Protein AF-0000000086139184 (afdb_homodimer)

Secondary structure (DSSP, 8-state):
------------------TT-EETTEEHHHHHHHHHHHHHHHHHHT-SS-SS--EEEEEETTSSSTT-EEEEEEE--HHHH--TT--HHHHHHHHHHHHHH-TTSS----HHHHHHHGGG-EEEEEEPPPHHHHHHHHHHT-SEEEEEE-HHHHHHTT-------HHHHHHTTTTS-S--EEE--TTHHHHGGGGSSTT-TTSPPPTTEEEETTEEEEPP--/------------------TT-EETTEEHHHHHHHHHHHHHHHHHHT-SS-SS--EEEEEETTSSSTT-EEEEEEE--HHHH--TT--HHHHHHHHHHHHHH-TTSS----HHHHHHHGGG-EEEEEEPPPHHHHHHHHHHT-SEEEEEE-HHHHHHTT-------HHHHHHTTTTS-S--EEE--TTHHHHGGGGSSTT-TTSPPPTTEEEETTEEEEPP--

Solvent-accessible surface area (backbone atoms only — not comparable to full-atom values): 23255 Å² total; per-residue (Å²): 135,81,80,79,74,75,72,75,70,74,70,70,80,66,60,68,55,49,78,85,42,59,59,94,84,42,43,35,69,50,52,49,54,43,39,50,46,1,53,47,25,29,50,78,74,74,33,68,53,45,83,71,60,36,10,9,25,33,31,29,62,84,40,91,46,93,78,32,38,82,71,32,50,13,32,41,39,33,76,79,56,17,31,63,62,31,40,12,58,46,32,16,50,53,42,31,34,50,50,34,42,27,74,89,44,95,62,40,32,55,26,66,53,37,39,56,51,34,41,63,23,33,40,25,27,32,39,44,47,46,43,27,45,39,38,35,45,58,67,33,24,24,37,29,41,36,20,9,26,44,57,67,58,40,44,75,46,67,46,69,50,53,72,47,55,50,66,58,52,56,65,33,28,69,58,50,83,59,70,55,48,77,40,30,46,45,60,36,87,71,32,40,64,59,60,48,32,77,74,29,88,85,42,75,54,49,75,65,33,39,76,55,86,74,40,53,39,77,53,78,81,123,136,83,80,79,76,75,73,75,72,74,70,70,79,66,62,67,53,49,78,84,44,60,57,94,85,42,42,35,70,50,52,49,53,43,39,50,47,1,52,47,24,28,50,76,74,74,34,68,53,46,83,70,62,36,10,10,25,33,30,29,63,82,40,90,46,92,76,30,37,82,70,31,51,14,32,41,40,32,77,80,56,16,32,63,62,30,40,12,58,46,32,17,50,54,43,32,33,51,50,34,41,28,72,88,44,94,62,40,31,53,25,66,54,37,38,56,51,35,41,62,22,30,39,24,26,32,39,43,46,46,44,28,46,38,40,35,46,57,67,32,24,24,36,29,41,36,20,8,27,43,58,67,58,40,45,75,46,69,44,68,49,52,73,48,55,51,66,57,52,57,66,32,27,69,58,51,85,59,70,56,46,78,39,33,46,46,60,35,85,70,33,40,64,58,61,48,31,75,76,29,88,84,43,75,54,48,74,64,33,38,75,55,86,75,37,54,39,75,52,77,81,124

Structure (mmCIF, N/CA/C/O backbone):
data_AF-0000000086139184-model_v1
#
loop_
_entity.id
_entity.type
_entity.pdbx_description
1 polymer 'CMP/dCMP-type deaminase domain-containing protein'
#
loop_
_atom_site.group_PDB
_atom_site.id
_atom_site.type_symbol
_atom_site.label_atom_id
_atom_site.label_alt_id
_atom_site.label_comp_id
_atom_site.label_asym_id
_atom_site.label_entity_id
_atom_site.label_seq_id
_atom_site.pdbx_PDB_ins_code
_atom_site.Cartn_x
_atom_site.Cartn_y
_atom_site.Cartn_z
_atom_site.occupancy
_atom_site.B_iso_or_equiv
_atom_site.auth_seq_id
_atom_site.auth_comp_id
_atom_site.auth_asym_id
_atom_site.auth_atom_id
_atom_site.pdbx_PDB_model_num
ATOM 1 N N . MET A 1 1 ? -16.938 25.453 -42.906 1 26.34 1 MET A N 1
ATOM 2 C CA . MET A 1 1 ? -17.562 24.609 -41.875 1 26.34 1 MET A CA 1
ATOM 3 C C . MET A 1 1 ? -16.562 24.312 -40.75 1 26.34 1 MET A C 1
ATOM 5 O O . MET A 1 1 ? -15.609 23.562 -40.938 1 26.34 1 MET A O 1
ATOM 9 N N . THR A 1 2 ? -16.203 25.25 -39.844 1 26.81 2 THR A N 1
ATOM 10 C CA . THR A 1 2 ? -15.109 25.406 -38.875 1 26.81 2 THR A CA 1
ATOM 11 C C . THR A 1 2 ? -15.266 24.438 -37.719 1 26.81 2 THR A C 1
ATOM 13 O O . THR A 1 2 ? -16.312 24.422 -37.062 1 26.81 2 THR A O 1
ATOM 16 N N . GLY A 1 3 ? -14.711 23.234 -37.781 1 27.34 3 GLY A N 1
ATOM 17 C CA . GLY A 1 3 ? -14.828 22.156 -36.844 1 27.34 3 GLY A CA 1
ATOM 18 C C . GLY A 1 3 ? -14.57 22.594 -35.406 1 27.34 3 GLY A C 1
ATOM 19 O O . GLY A 1 3 ? -13.586 23.266 -35.125 1 27.34 3 GLY A O 1
ATOM 20 N N . TYR A 1 4 ? -15.609 22.797 -34.5 1 27.38 4 TYR A N 1
ATOM 21 C CA . TYR A 1 4 ? -15.656 23.141 -33.094 1 27.38 4 TYR A CA 1
ATOM 22 C C . TYR A 1 4 ? -14.82 22.188 -32.25 1 27.38 4 TYR A C 1
ATOM 24 O O . TYR A 1 4 ? -15.07 20.969 -32.25 1 27.38 4 TYR A O 1
ATOM 32 N N . ILE A 1 5 ? -13.508 22.266 -32.25 1 24.92 5 ILE A N 1
ATOM 33 C CA . ILE A 1 5 ? -12.641 21.578 -31.312 1 24.92 5 ILE A CA 1
ATOM 34 C C . ILE A 1 5 ? -13.086 21.891 -29.891 1 24.92 5 ILE A C 1
ATOM 36 O O . ILE A 1 5 ? -12.938 23.016 -29.422 1 24.92 5 ILE A O 1
ATOM 40 N N . ALA A 1 6 ? -14.188 21.375 -29.422 1 26.44 6 ALA A N 1
ATOM 41 C CA . ALA A 1 6 ? -14.578 21.578 -28.031 1 26.44 6 ALA A CA 1
ATOM 42 C C . ALA A 1 6 ? -13.43 21.219 -27.094 1 26.44 6 ALA A C 1
ATOM 44 O O . ALA A 1 6 ? -12.914 20.094 -27.109 1 26.44 6 ALA A O 1
ATOM 45 N N . ASP A 1 7 ? -12.586 22.094 -26.766 1 26.48 7 ASP A N 1
ATOM 46 C CA . ASP A 1 7 ? -11.609 22.062 -25.672 1 26.48 7 ASP A CA 1
ATOM 47 C C . ASP A 1 7 ? -12.234 21.516 -24.391 1 26.48 7 ASP A C 1
ATOM 49 O O . ASP A 1 7 ? -13.109 22.156 -23.812 1 26.48 7 ASP A O 1
ATOM 53 N N . PHE A 1 8 ? -12.742 20.359 -24.359 1 28.42 8 PHE A N 1
ATOM 54 C CA . PHE A 1 8 ? -13.172 19.844 -23.062 1 28.42 8 PHE A CA 1
ATOM 55 C C . PHE A 1 8 ? -12.203 20.281 -21.953 1 28.42 8 PHE A C 1
ATOM 57 O O . PHE A 1 8 ? -11.023 19.922 -21.984 1 28.42 8 PHE A O 1
ATOM 64 N N . ALA A 1 9 ? -12.312 21.469 -21.5 1 27.59 9 ALA A N 1
ATOM 65 C CA . ALA A 1 9 ? -11.711 22 -20.297 1 27.59 9 ALA A CA 1
ATOM 66 C C . ALA A 1 9 ? -11.648 20.938 -19.203 1 27.59 9 ALA A C 1
ATOM 68 O O . ALA A 1 9 ? -12.68 20.5 -18.688 1 27.59 9 ALA A O 1
ATOM 69 N N . PHE A 1 10 ? -10.945 19.875 -19.312 1 31.84 10 PHE A N 1
ATOM 70 C CA . PHE A 1 10 ? -10.594 19.047 -18.156 1 31.84 10 PHE A CA 1
ATOM 71 C C . PHE A 1 10 ? -10.461 19.891 -16.906 1 31.84 10 PHE A C 1
ATOM 73 O O . PHE A 1 10 ? -9.531 20.688 -16.781 1 31.84 10 PHE A O 1
ATOM 80 N N . GLY A 1 11 ? -11.523 20.5 -16.406 1 31.62 11 GLY A N 1
ATOM 81 C CA . GLY A 1 11 ? -11.602 21.281 -15.18 1 31.62 11 GLY A CA 1
ATOM 82 C C . GLY A 1 11 ? -10.656 20.797 -14.102 1 31.62 11 GLY A C 1
ATOM 83 O O . GLY A 1 11 ? -10.602 19.594 -13.805 1 31.62 11 GLY A O 1
ATOM 84 N N . HIS A 1 12 ? -9.422 21.234 -14.094 1 35.91 12 HIS A N 1
ATOM 85 C CA . HIS A 1 12 ? -8.531 21.094 -12.945 1 35.91 12 HIS A CA 1
ATOM 86 C C . HIS A 1 12 ? -9.312 21.172 -11.641 1 35.91 12 HIS A C 1
ATOM 88 O O . HIS A 1 12 ? -9.891 22.203 -11.312 1 35.91 12 HIS A O 1
ATOM 94 N N . GLN A 1 13 ? -10.156 20.312 -11.352 1 40.34 13 GLN A N 1
ATOM 95 C CA . GLN A 1 13 ? -10.688 20.391 -10 1 40.34 13 GLN A CA 1
ATOM 96 C C . GLN A 1 13 ? -9.617 20.844 -9.008 1 40.34 13 GLN A C 1
ATOM 98 O O . GLN A 1 13 ? -8.562 20.219 -8.891 1 40.34 13 GLN A O 1
ATOM 103 N N . GLN A 1 14 ? -9.336 22.234 -8.93 1 47.06 14 GLN A N 1
ATOM 104 C CA . GLN A 1 14 ? -8.422 22.938 -8.039 1 47.06 14 GLN A CA 1
ATOM 105 C C . GLN A 1 14 ? -8.586 22.469 -6.598 1 47.06 14 GLN A C 1
ATOM 107 O O . GLN A 1 14 ? -9.695 22.141 -6.168 1 47.06 14 GLN A O 1
ATOM 112 N N . PRO A 1 15 ? -7.516 22.047 -6.031 1 52.88 15 PRO A N 1
ATOM 113 C CA . PRO A 1 15 ? -7.543 21.734 -4.602 1 52.88 15 PRO A CA 1
ATOM 114 C C . PRO A 1 15 ? -8.234 22.812 -3.771 1 52.88 15 PRO A C 1
ATOM 116 O O . PRO A 1 15 ? -8.195 23.984 -4.129 1 52.88 15 PRO A O 1
ATOM 119 N N . ILE A 1 16 ? -9.32 22.578 -3.098 1 58.22 16 ILE A N 1
ATOM 120 C CA . ILE A 1 16 ? -10.328 23.219 -2.266 1 58.22 16 ILE A CA 1
ATOM 121 C C . ILE A 1 16 ? -9.664 23.875 -1.062 1 58.22 16 ILE A C 1
ATOM 123 O O . ILE A 1 16 ? -10.344 24.297 -0.121 1 58.22 16 ILE A O 1
ATOM 127 N N . ALA A 1 17 ? -8.312 24.125 -1.034 1 61.34 17 ALA A N 1
ATOM 128 C CA . ALA A 1 17 ? -7.969 24.562 0.312 1 61.34 17 ALA A CA 1
ATOM 129 C C . ALA A 1 17 ? -8.156 26.078 0.451 1 61.34 17 ALA A C 1
ATOM 131 O O . ALA A 1 17 ? -7.23 26.859 0.211 1 61.34 17 ALA A O 1
ATOM 132 N N . ASP A 1 18 ? -9.352 26.625 0.332 1 70.25 18 ASP A N 1
ATOM 133 C CA . ASP A 1 18 ? -9.672 28.016 0.683 1 70.25 18 ASP A CA 1
ATOM 134 C C . ASP A 1 18 ? -9.867 28.156 2.189 1 70.25 18 ASP A C 1
ATOM 136 O O . ASP A 1 18 ? -10.727 27.516 2.781 1 70.25 18 ASP A O 1
ATOM 140 N N . SER A 1 19 ? -8.938 28.953 2.871 1 72.5 19 SER A N 1
ATOM 141 C CA . SER A 1 19 ? -8.891 29.109 4.32 1 72.5 19 SER A CA 1
ATOM 142 C C . SER A 1 19 ? -10.227 29.609 4.867 1 72.5 19 SER A C 1
ATOM 144 O O . SER A 1 19 ? -10.461 29.547 6.074 1 72.5 19 SER A O 1
ATOM 146 N N . ARG A 1 20 ? -11.156 30.016 4.035 1 71.38 20 ARG A N 1
ATOM 147 C CA . ARG A 1 20 ? -12.445 30.562 4.438 1 71.38 20 ARG A CA 1
ATOM 148 C C . ARG A 1 20 ? -13.523 29.484 4.426 1 71.38 20 ARG A C 1
ATOM 150 O O . ARG A 1 20 ? -14.625 29.688 4.938 1 71.38 20 ARG A O 1
ATOM 157 N N . LEU A 1 21 ? -13.039 28.344 3.963 1 74.81 21 LEU A N 1
ATOM 158 C CA . LEU A 1 21 ? -14.078 27.344 3.709 1 74.81 21 LEU A CA 1
ATOM 159 C C . LEU A 1 21 ? -14.195 26.375 4.875 1 74.81 21 LEU A C 1
ATOM 161 O O . LEU A 1 21 ? -13.188 26.031 5.508 1 74.81 21 LEU A O 1
ATOM 165 N N . THR A 1 22 ? -15.43 26.125 5.266 1 79.31 22 THR A N 1
ATOM 166 C CA . THR A 1 22 ? -15.781 25 6.121 1 79.31 22 THR A CA 1
ATOM 167 C C . THR A 1 22 ? -16.359 23.859 5.297 1 79.31 22 THR A C 1
ATOM 169 O O . THR A 1 22 ? -17.438 24 4.715 1 79.31 22 THR A O 1
ATOM 172 N N . ILE A 1 23 ? -15.672 22.859 5.203 1 79.94 23 ILE A N 1
ATOM 173 C CA . ILE A 1 23 ? -16.094 21.719 4.398 1 79.94 23 ILE A CA 1
ATOM 174 C C . ILE A 1 23 ? -16.5 20.562 5.312 1 79.94 23 ILE A C 1
ATOM 176 O O . ILE A 1 23 ? -15.727 20.156 6.18 1 79.94 23 ILE A O 1
ATOM 180 N N . ASN A 1 24 ? -17.625 19.938 5.141 1 80.12 24 ASN A N 1
ATOM 181 C CA . ASN A 1 24 ? -18.172 18.891 5.984 1 80.12 24 ASN A CA 1
ATOM 182 C C . ASN A 1 24 ? -18.188 19.281 7.457 1 80.12 24 ASN A C 1
ATOM 184 O O . ASN A 1 24 ? -17.859 18.469 8.328 1 80.12 24 ASN A O 1
ATOM 188 N N . GLY A 1 25 ? -18.406 20.516 7.703 1 83.94 25 GLY A N 1
ATOM 189 C CA . GLY A 1 25 ? -18.547 21.031 9.055 1 83.94 25 GLY A CA 1
ATOM 190 C C . GLY A 1 25 ? -17.219 21.219 9.766 1 83.94 25 GLY A C 1
ATOM 191 O O . GLY A 1 25 ? -17.188 21.516 10.961 1 83.94 25 GLY A O 1
ATOM 192 N N . ILE A 1 26 ? -16.156 21.047 9.047 1 90.81 26 ILE A N 1
ATOM 193 C CA . ILE A 1 26 ? -14.828 21.188 9.633 1 90.81 26 ILE A CA 1
ATOM 194 C C . ILE A 1 26 ? -14.164 22.453 9.117 1 90.81 26 ILE A C 1
ATOM 196 O O . ILE A 1 26 ? -13.883 22.562 7.922 1 90.81 26 ILE A O 1
ATOM 200 N N . PRO A 1 27 ? -13.922 23.375 10.023 1 91 27 PRO A N 1
ATOM 201 C CA . PRO A 1 27 ? -13.289 24.625 9.57 1 91 27 PRO A CA 1
ATOM 202 C C . PRO A 1 27 ? -11.828 24.438 9.188 1 91 27 PRO A C 1
ATOM 204 O O . PRO A 1 27 ? -11.188 23.469 9.617 1 91 27 PRO A O 1
ATOM 207 N N . PHE A 1 28 ? -11.305 25.375 8.469 1 92 28 PHE A N 1
ATOM 208 C CA . PHE A 1 28 ? -9.922 25.328 8.016 1 92 28 PHE A CA 1
ATOM 209 C C . PHE A 1 28 ? -8.969 25.25 9.195 1 92 28 PHE A C 1
ATOM 211 O O . PHE A 1 28 ? -7.945 24.562 9.133 1 92 28 PHE A O 1
ATOM 218 N N . SER A 1 29 ? -9.25 25.984 10.234 1 92.94 29 SER A N 1
ATOM 219 C CA . SER A 1 29 ? -8.375 26 11.391 1 92.94 29 SER A CA 1
ATOM 220 C C . SER A 1 29 ? -8.188 24.609 11.977 1 92.94 29 SER A C 1
ATOM 222 O O . SER A 1 29 ? -7.102 24.25 12.43 1 92.94 29 SER A O 1
ATOM 224 N N . THR A 1 30 ? -9.25 23.859 11.969 1 94.62 30 THR A N 1
ATOM 225 C CA . THR A 1 30 ? -9.172 22.484 12.438 1 94.62 30 THR A CA 1
ATOM 226 C C . THR A 1 30 ? -8.32 21.641 11.492 1 94.62 30 THR A C 1
ATOM 228 O O . THR A 1 30 ? -7.492 20.844 11.93 1 94.62 30 THR A O 1
ATOM 231 N N . ARG A 1 31 ? -8.508 21.844 10.227 1 95.56 31 ARG A N 1
ATOM 232 C CA . ARG A 1 31 ? -7.719 21.094 9.25 1 95.56 31 ARG A CA 1
ATOM 233 C C . ARG A 1 31 ? -6.242 21.469 9.344 1 95.56 31 ARG A C 1
ATOM 235 O O . ARG A 1 31 ? -5.375 20.594 9.234 1 95.56 31 ARG A O 1
ATOM 242 N N . ALA A 1 32 ? -6.027 22.719 9.555 1 96.44 32 ALA A N 1
ATOM 243 C CA . ALA A 1 32 ? -4.652 23.188 9.734 1 96.44 32 ALA A CA 1
ATOM 244 C C . ALA A 1 32 ? -4.012 22.531 10.961 1 96.44 32 ALA A C 1
ATOM 246 O O . ALA A 1 32 ? -2.844 22.141 10.922 1 96.44 32 ALA A O 1
ATOM 247 N N . HIS A 1 33 ? -4.73 22.469 12.023 1 96.94 33 HIS A N 1
ATOM 248 C CA . HIS A 1 33 ? -4.254 21.844 13.25 1 96.94 33 HIS A CA 1
ATOM 249 C C . HIS A 1 33 ? -3.812 20.406 12.992 1 96.94 33 HIS A C 1
ATOM 251 O O . HIS A 1 33 ? -2.719 20 13.398 1 96.94 33 HIS A O 1
ATOM 257 N N . TRP A 1 34 ? -4.598 19.672 12.281 1 97.94 34 TRP A N 1
ATOM 258 C CA . TRP A 1 34 ? -4.312 18.25 12.102 1 97.94 34 TRP A CA 1
ATOM 259 C C . TRP A 1 34 ? -3.244 18.031 11.039 1 97.94 34 TRP A C 1
ATOM 261 O O . TRP A 1 34 ? -2.484 17.062 11.094 1 97.94 34 TRP A O 1
ATOM 271 N N . MET A 1 35 ? -3.188 18.953 10.047 1 98.5 35 MET A N 1
ATOM 272 C CA . MET A 1 35 ? -2.061 18.891 9.125 1 98.5 35 MET A CA 1
ATOM 273 C C . MET A 1 35 ? -0.741 19.125 9.852 1 98.5 35 MET A C 1
ATOM 275 O O . MET A 1 35 ? 0.248 18.438 9.578 1 98.5 35 MET A O 1
ATOM 279 N N . ARG A 1 36 ? -0.774 20.047 10.812 1 98.56 36 ARG A N 1
ATOM 280 C CA . ARG A 1 36 ? 0.418 20.266 11.625 1 98.56 36 ARG A CA 1
ATOM 281 C C . ARG A 1 36 ? 0.755 19.047 12.461 1 98.56 36 ARG A C 1
ATOM 283 O O . ARG A 1 36 ? 1.929 18.75 12.688 1 98.56 36 ARG A O 1
ATOM 290 N N . ARG A 1 37 ? -0.251 18.312 12.859 1 98.69 37 ARG A N 1
ATOM 291 C CA . ARG A 1 37 ? -0.01 17.062 13.578 1 98.69 37 ARG A CA 1
ATOM 292 C C . ARG A 1 37 ? 0.64 16.031 12.664 1 98.69 37 ARG A C 1
ATOM 294 O O . ARG A 1 37 ? 1.472 15.234 13.117 1 98.69 37 ARG A O 1
ATOM 301 N N . ALA A 1 38 ? 0.236 15.992 11.43 1 98.88 38 ALA A N 1
ATOM 302 C CA . ALA A 1 38 ? 0.896 15.133 10.453 1 98.88 38 ALA A CA 1
ATOM 303 C C . ALA A 1 38 ? 2.365 15.508 10.289 1 98.88 38 ALA A C 1
ATOM 305 O O . ALA A 1 38 ? 3.236 14.641 10.258 1 98.88 38 ALA A O 1
ATOM 306 N N . ASN A 1 39 ? 2.625 16.828 10.242 1 98.44 39 ASN A N 1
ATOM 307 C CA . ASN A 1 39 ? 4.012 17.297 10.227 1 98.44 39 ASN A CA 1
ATOM 308 C C . ASN A 1 39 ? 4.773 16.828 11.461 1 98.44 39 ASN A C 1
ATOM 310 O O . ASN A 1 39 ? 5.891 16.312 11.352 1 98.44 39 ASN A O 1
ATOM 314 N N . GLN A 1 40 ? 4.16 16.969 12.609 1 98.44 40 GLN A N 1
ATOM 315 C CA . GLN A 1 40 ? 4.793 16.641 13.883 1 98.44 40 GLN A CA 1
ATOM 316 C C . GLN A 1 40 ? 5.102 15.156 13.984 1 98.44 40 GLN A C 1
ATOM 318 O O . GLN A 1 40 ? 6.008 14.758 14.719 1 98.44 40 GLN A O 1
ATOM 323 N N . ALA A 1 41 ? 4.402 14.336 13.242 1 98.75 41 ALA A N 1
ATOM 324 C CA . ALA A 1 41 ? 4.664 12.898 13.234 1 98.75 41 ALA A CA 1
ATOM 325 C C . ALA A 1 41 ? 6.098 12.609 12.805 1 98.75 41 ALA A C 1
ATOM 327 O O . ALA A 1 41 ? 6.703 11.641 13.266 1 98.75 41 ALA A O 1
ATOM 328 N N . LEU A 1 42 ? 6.672 13.461 11.961 1 98.12 42 LEU A N 1
ATOM 329 C CA . LEU A 1 42 ? 8.047 13.289 11.5 1 98.12 42 LEU A CA 1
ATOM 330 C C . LEU A 1 42 ? 9.023 13.375 12.672 1 98.12 42 LEU A C 1
ATOM 332 O O . LEU A 1 42 ? 9.883 12.5 12.828 1 98.12 42 LEU A O 1
ATOM 336 N N . ILE A 1 43 ? 8.836 14.391 13.5 1 96 43 ILE A N 1
ATOM 337 C CA . ILE A 1 43 ? 9.711 14.602 14.648 1 96 43 ILE A CA 1
ATOM 338 C C . ILE A 1 43 ? 9.5 13.484 15.672 1 96 43 ILE A C 1
ATOM 340 O O . ILE A 1 43 ? 10.469 12.984 16.25 1 96 43 ILE A O 1
ATOM 344 N N . ASP A 1 44 ? 8.328 13.102 15.883 1 97.75 44 ASP A N 1
ATOM 345 C CA . ASP A 1 44 ? 7.969 12.125 16.906 1 97.75 44 ASP A CA 1
ATOM 346 C C . ASP A 1 44 ? 8.508 10.742 16.547 1 97.75 44 ASP A C 1
ATOM 348 O O . ASP A 1 44 ? 8.852 9.953 17.438 1 97.75 44 ASP A O 1
ATOM 352 N N . LEU A 1 45 ? 8.57 10.43 15.203 1 98.06 45 LEU A N 1
ATOM 353 C CA . LEU A 1 45 ? 8.781 9.031 14.836 1 98.06 45 LEU A CA 1
ATOM 354 C C . LEU A 1 45 ? 10.117 8.852 14.125 1 98.06 45 LEU A C 1
ATOM 356 O O . LEU A 1 45 ? 10.625 7.734 14.031 1 98.06 45 LEU A O 1
ATOM 360 N N . VAL A 1 46 ? 10.633 9.906 13.57 1 96.88 46 VAL A N 1
ATOM 361 C CA . VAL A 1 46 ? 11.82 9.742 12.734 1 96.88 46 VAL A CA 1
ATOM 362 C C . VAL A 1 46 ? 12.914 10.695 13.211 1 96.88 46 VAL A C 1
ATOM 364 O O . VAL A 1 46 ? 13.836 10.289 13.922 1 96.88 46 VAL A O 1
ATOM 367 N N . SER A 1 47 ? 12.844 12 12.875 1 95.19 47 SER A N 1
ATOM 368 C CA . SER A 1 47 ? 13.805 13.039 13.227 1 95.19 47 SER A CA 1
ATOM 369 C C . SER A 1 47 ? 13.305 14.414 12.82 1 95.19 47 SER A C 1
ATOM 371 O O . SER A 1 47 ? 12.297 14.539 12.133 1 95.19 47 SER A O 1
ATOM 373 N N . PRO A 1 48 ? 13.969 15.391 13.195 1 94.06 48 PRO A N 1
ATOM 374 C CA . PRO A 1 48 ? 13.562 16.734 12.797 1 94.06 48 PRO A CA 1
ATOM 375 C C . PRO A 1 48 ? 13.758 17 11.305 1 94.06 48 PRO A C 1
ATOM 377 O O . PRO A 1 48 ? 13.195 17.953 10.766 1 94.06 48 PRO A O 1
ATOM 380 N N . CYS A 1 49 ? 14.641 16.188 10.648 1 94.94 49 CYS A N 1
ATOM 381 C CA . CYS A 1 49 ? 14.875 16.422 9.234 1 94.94 49 CYS A CA 1
ATOM 382 C C . CYS A 1 49 ? 15.047 15.117 8.477 1 94.94 49 CYS A C 1
ATOM 384 O O . CYS A 1 49 ? 16.062 14.906 7.812 1 94.94 49 CYS A O 1
ATOM 386 N N . PRO A 1 50 ? 14 14.328 8.469 1 96 50 PRO A N 1
ATOM 387 C CA . PRO A 1 50 ? 14.109 13.125 7.645 1 96 50 PRO A CA 1
ATOM 388 C C . PRO A 1 50 ? 14.156 13.43 6.148 1 96 50 PRO A C 1
ATOM 390 O O . PRO A 1 50 ? 13.492 14.359 5.688 1 96 50 PRO A O 1
ATOM 393 N N . PHE A 1 51 ? 14.93 12.641 5.418 1 95.44 51 PHE A N 1
ATOM 394 C CA . PHE A 1 51 ? 15.008 12.859 3.98 1 95.44 51 PHE A CA 1
ATOM 395 C C . PHE A 1 51 ? 13.641 12.719 3.332 1 95.44 51 PHE A C 1
ATOM 397 O O . PHE A 1 51 ? 13.172 13.625 2.637 1 95.44 51 PHE A O 1
ATOM 404 N N . GLY A 1 52 ? 13.039 11.438 3.461 1 97.06 52 GLY A N 1
ATOM 405 C CA . GLY A 1 52 ? 11.648 11.273 3.082 1 97.06 52 GLY A CA 1
ATOM 406 C C . GLY A 1 52 ? 10.68 11.781 4.133 1 97.06 52 GLY A C 1
ATOM 407 O O . GLY A 1 52 ? 10.172 11.008 4.945 1 97.06 52 GLY A O 1
ATOM 408 N N . ALA A 1 53 ? 10.352 13.047 4.09 1 98.19 53 ALA A N 1
ATOM 409 C CA . ALA A 1 53 ? 9.617 13.711 5.16 1 98.19 53 ALA A CA 1
ATOM 410 C C . ALA A 1 53 ? 8.109 13.594 4.949 1 98.19 53 ALA A C 1
ATOM 412 O O . ALA A 1 53 ? 7.398 14.594 4.91 1 98.19 53 ALA A O 1
ATOM 413 N N . PHE A 1 54 ? 7.637 12.398 4.887 1 98.88 54 PHE A N 1
ATOM 414 C CA . PHE A 1 54 ? 6.219 12.109 4.695 1 98.88 54 PHE A CA 1
ATOM 415 C C . PHE A 1 54 ? 5.574 11.68 6.008 1 98.88 54 PHE A C 1
ATOM 417 O O . PHE A 1 54 ? 5.836 10.586 6.504 1 98.88 54 PHE A O 1
ATOM 424 N N . GLY A 1 55 ? 4.77 12.555 6.617 1 98.88 55 GLY A N 1
ATOM 425 C CA . GLY A 1 55 ? 4.059 12.297 7.863 1 98.88 55 GLY A CA 1
ATOM 426 C C . GLY A 1 55 ? 2.551 12.273 7.695 1 98.88 55 GLY A C 1
ATOM 427 O O . GLY A 1 55 ? 2.004 12.969 6.84 1 98.88 55 GLY A O 1
ATOM 428 N N . THR A 1 56 ? 1.878 11.469 8.5 1 98.94 56 THR A N 1
ATOM 429 C CA . THR A 1 56 ? 0.438 11.266 8.398 1 98.94 56 THR A CA 1
ATOM 430 C C . THR A 1 56 ? -0.205 11.227 9.781 1 98.94 56 THR A C 1
ATOM 432 O O . THR A 1 56 ? 0.374 10.688 10.727 1 98.94 56 THR A O 1
ATOM 435 N N . ALA A 1 57 ? -1.359 11.82 9.906 1 98.94 57 ALA A N 1
ATOM 436 C CA . ALA A 1 57 ? -2.219 11.727 11.086 1 98.94 57 ALA A CA 1
ATOM 437 C C . ALA A 1 57 ? -3.617 11.25 10.711 1 98.94 57 ALA A C 1
ATOM 439 O O . ALA A 1 57 ? -4.184 11.695 9.711 1 98.94 57 ALA A O 1
ATOM 440 N N . ILE A 1 58 ? -4.141 10.312 11.398 1 98.88 58 ILE A N 1
ATOM 441 C CA . ILE A 1 58 ? -5.5 9.812 11.203 1 98.88 58 ILE A CA 1
ATOM 442 C C . ILE A 1 58 ? -6.363 10.203 12.398 1 98.88 58 ILE A C 1
ATOM 444 O O . ILE A 1 58 ? -6.008 9.938 13.547 1 98.88 58 ILE A O 1
ATOM 448 N N . VAL A 1 59 ? -7.512 10.812 12.086 1 98.25 59 VAL A N 1
ATOM 449 C CA . VAL A 1 59 ? -8.281 11.555 13.078 1 98.25 59 VAL A CA 1
ATOM 450 C C . VAL A 1 59 ? -9.75 11.141 13.016 1 98.25 59 VAL A C 1
ATOM 452 O O . VAL A 1 59 ? -10.281 10.883 11.93 1 98.25 59 VAL A O 1
ATOM 455 N N . ASN A 1 60 ? -10.391 11.086 14.148 1 97 60 ASN A N 1
ATOM 456 C CA . ASN A 1 60 ? -11.844 10.992 14.25 1 97 60 ASN A CA 1
ATOM 457 C C . ASN A 1 60 ? -12.477 12.352 14.516 1 97 60 ASN A C 1
ATOM 459 O O . ASN A 1 60 ? -12.484 12.82 15.656 1 97 60 ASN A O 1
ATOM 463 N N . HIS A 1 61 ? -13.117 12.906 13.531 1 94.06 61 HIS A N 1
ATOM 464 C CA . HIS A 1 61 ? -13.68 14.242 13.648 1 94.06 61 HIS A CA 1
ATOM 465 C C . HIS A 1 61 ? -15.023 14.211 14.367 1 94.06 61 HIS A C 1
ATOM 467 O O . HIS A 1 61 ? -15.539 15.258 14.773 1 94.06 61 HIS A O 1
ATOM 473 N N . THR A 1 62 ? -15.578 13.094 14.539 1 86.31 62 THR A N 1
ATOM 474 C CA . THR A 1 62 ? -16.891 12.984 15.156 1 86.31 62 THR A CA 1
ATOM 475 C C . THR A 1 62 ? -16.766 12.82 16.672 1 86.31 62 THR A C 1
ATOM 477 O O . THR A 1 62 ? -17.781 12.75 17.375 1 86.31 62 THR A O 1
ATOM 480 N N . ALA A 1 63 ? -15.586 12.867 17.094 1 79.44 63 ALA A N 1
ATOM 481 C CA . ALA A 1 63 ? -15.383 12.758 18.547 1 79.44 63 ALA A CA 1
ATOM 482 C C . ALA A 1 63 ? -15.758 14.055 19.25 1 79.44 63 ALA A C 1
ATOM 484 O O . ALA A 1 63 ? -15.797 15.117 18.641 1 79.44 63 ALA A O 1
ATOM 485 N N . ALA A 1 64 ? -16.141 13.945 20.469 1 70 64 ALA A N 1
ATOM 486 C CA . ALA A 1 64 ? -16.828 14.953 21.281 1 70 64 ALA A CA 1
ATOM 487 C C . ALA A 1 64 ? -15.953 16.188 21.453 1 70 64 ALA A C 1
ATOM 489 O O . ALA A 1 64 ? -16.438 17.25 21.859 1 70 64 ALA A O 1
ATOM 490 N N . ASN A 1 65 ? -14.789 16.016 21.109 1 67.44 65 ASN A N 1
ATOM 491 C CA . ASN A 1 65 ? -13.977 17.203 21.328 1 67.44 65 ASN A CA 1
ATOM 492 C C . ASN A 1 65 ? -13.898 18.078 20.078 1 67.44 65 ASN A C 1
ATOM 494 O O . ASN A 1 65 ? -14.078 17.594 18.969 1 67.44 65 ASN A O 1
ATOM 498 N N . GLY A 1 66 ? -14.391 19.219 20 1 78.56 66 GLY A N 1
ATOM 499 C CA . GLY A 1 66 ? -14.477 20.234 18.969 1 78.56 66 GLY A CA 1
ATOM 500 C C . GLY A 1 66 ? -13.477 20.031 17.844 1 78.56 66 GLY A C 1
ATOM 501 O O . GLY A 1 66 ? -13.828 20.125 16.656 1 78.56 66 GLY A O 1
ATOM 502 N N . LEU A 1 67 ? -12.242 19.609 18.062 1 88.62 67 LEU A N 1
ATOM 503 C CA . LEU A 1 67 ? -11.234 19.422 17.031 1 88.62 67 LEU A CA 1
ATOM 504 C C . LEU A 1 67 ? -11.25 18 16.5 1 88.62 67 LEU A C 1
ATOM 506 O O . LEU A 1 67 ? -10.805 17.734 15.383 1 88.62 67 LEU A O 1
ATOM 510 N N . GLY A 1 68 ? -11.711 17.062 17.219 1 94.62 68 GLY A N 1
ATOM 511 C CA . GLY A 1 68 ? -11.602 15.648 16.922 1 94.62 68 GLY A CA 1
ATOM 512 C C . GLY A 1 68 ? -10.562 14.938 17.781 1 94.62 68 GLY A C 1
ATOM 513 O O . GLY A 1 68 ? -9.953 15.555 18.656 1 94.62 68 GLY A O 1
ATOM 514 N N . GLU A 1 69 ? -10.469 13.68 17.562 1 95.75 69 GLU A N 1
ATOM 515 C CA . GLU A 1 69 ? -9.555 12.836 18.328 1 95.75 69 GLU A CA 1
ATOM 516 C C . GLU A 1 69 ? -8.516 12.188 17.422 1 95.75 69 GLU A C 1
ATOM 518 O O . GLU A 1 69 ? -8.859 11.656 16.359 1 95.75 69 GLU A O 1
ATOM 523 N N . LEU A 1 70 ? -7.266 12.32 17.891 1 97.75 70 LEU A N 1
ATOM 524 C CA . LEU A 1 70 ? -6.199 11.609 17.188 1 97.75 70 LEU A CA 1
ATOM 525 C C . LEU A 1 70 ? -6.285 10.109 17.438 1 97.75 70 LEU A C 1
ATOM 527 O O . LEU A 1 70 ? -6.32 9.664 18.594 1 97.75 70 LEU A O 1
ATOM 531 N N . ILE A 1 71 ? -6.309 9.336 16.359 1 98.06 71 ILE A N 1
ATOM 532 C CA . ILE A 1 71 ? -6.336 7.887 16.516 1 98.06 71 ILE A CA 1
ATOM 533 C C . ILE A 1 71 ? -4.922 7.328 16.391 1 98.06 71 ILE A C 1
ATOM 535 O O . ILE A 1 71 ? -4.488 6.52 17.219 1 98.06 71 ILE A O 1
ATOM 539 N N . CYS A 1 72 ? -4.184 7.723 15.383 1 98.38 72 CYS A N 1
ATOM 540 C CA . CYS A 1 72 ? -2.826 7.234 15.164 1 98.38 72 CYS A CA 1
ATOM 541 C C . CYS A 1 72 ? -2.051 8.164 14.242 1 98.38 72 CYS A C 1
ATOM 543 O O . CYS A 1 72 ? -2.629 9.078 13.648 1 98.38 72 CYS A O 1
ATOM 545 N N . ILE A 1 73 ? -0.78 7.992 14.258 1 98.88 73 ILE A N 1
ATOM 546 C CA . ILE A 1 73 ? 0.121 8.711 13.367 1 98.88 73 ILE A CA 1
ATOM 547 C C . ILE A 1 73 ? 1.052 7.727 12.664 1 98.88 73 ILE A C 1
ATOM 549 O O . ILE A 1 73 ? 1.153 6.566 13.062 1 98.88 73 ILE A O 1
ATOM 553 N N . GLY A 1 74 ? 1.621 8.188 11.562 1 98.88 74 GLY A N 1
ATOM 554 C CA . GLY A 1 74 ? 2.633 7.449 10.82 1 98.88 74 GLY A CA 1
ATOM 555 C C . GLY A 1 74 ? 3.602 8.352 10.078 1 98.88 74 GLY A C 1
ATOM 556 O O . GLY A 1 74 ? 3.328 9.539 9.883 1 98.88 74 GLY A O 1
ATOM 557 N N . ALA A 1 75 ? 4.734 7.836 9.82 1 98.88 75 ALA A N 1
ATOM 558 C CA . ALA A 1 75 ? 5.758 8.492 9.008 1 98.88 75 ALA A CA 1
ATOM 559 C C . ALA A 1 75 ? 6.496 7.488 8.133 1 98.88 75 ALA A C 1
ATOM 561 O O . ALA A 1 75 ? 6.566 6.301 8.461 1 98.88 75 ALA A O 1
ATOM 562 N N . ASN A 1 76 ? 6.914 8.047 6.98 1 98.75 76 ASN A N 1
ATOM 563 C CA . ASN A 1 76 ? 7.738 7.199 6.129 1 98.75 76 ASN A CA 1
ATOM 564 C C . ASN A 1 76 ? 8.836 6.496 6.93 1 98.75 76 ASN A C 1
ATOM 566 O O . ASN A 1 76 ? 9.594 7.145 7.656 1 98.75 76 ASN A O 1
ATOM 570 N N . SER A 1 77 ? 8.891 5.156 6.84 1 98.06 77 SER A N 1
ATOM 571 C CA . SER A 1 77 ? 9.836 4.398 7.652 1 98.06 77 SER A CA 1
ATOM 572 C C . SER A 1 77 ? 10.625 3.406 6.801 1 98.06 77 SER A C 1
ATOM 574 O O . SER A 1 77 ? 11.117 2.396 7.309 1 98.06 77 SER A O 1
ATOM 576 N N . ILE A 1 78 ? 10.68 3.648 5.523 1 98.12 78 ILE A N 1
ATOM 577 C CA . ILE A 1 78 ? 11.398 2.773 4.602 1 98.12 78 ILE A CA 1
ATOM 578 C C . ILE A 1 78 ? 12.852 2.652 5.031 1 98.12 78 ILE A C 1
ATOM 580 O O . ILE A 1 78 ? 13.391 1.545 5.133 1 98.12 78 ILE A O 1
ATOM 584 N N . GLY A 1 79 ? 13.539 3.77 5.371 1 96.06 79 GLY A N 1
ATOM 585 C CA . GLY A 1 79 ? 14.953 3.787 5.711 1 96.06 79 GLY A CA 1
ATOM 586 C C . GLY A 1 79 ? 15.273 2.977 6.953 1 96.06 79 GLY A C 1
ATOM 587 O O . GLY A 1 79 ? 16.328 2.348 7.027 1 96.06 79 GLY A O 1
ATOM 588 N N . SER A 1 80 ? 14.375 2.973 7.902 1 96.62 80 SER A N 1
ATOM 589 C CA . SER A 1 80 ? 14.656 2.322 9.18 1 96.62 80 SER A CA 1
ATOM 590 C C . SER A 1 80 ? 14.211 0.864 9.164 1 96.62 80 SER A C 1
ATOM 592 O O . SER A 1 80 ? 14.68 0.059 9.977 1 96.62 80 SER A O 1
ATOM 594 N N . THR A 1 81 ? 13.344 0.468 8.203 1 97.69 81 THR A N 1
ATOM 595 C CA . THR A 1 81 ? 12.766 -0.87 8.266 1 97.69 81 THR A CA 1
ATOM 596 C C . THR A 1 81 ? 13.219 -1.716 7.082 1 97.69 81 THR A C 1
ATOM 598 O O . THR A 1 81 ? 13.203 -2.947 7.148 1 97.69 81 THR A O 1
ATOM 601 N N . GLY A 1 82 ? 13.5 -1.012 5.93 1 98.06 82 GLY A N 1
ATOM 602 C CA . GLY A 1 82 ? 13.789 -1.72 4.695 1 98.06 82 GLY A CA 1
ATOM 603 C C . GLY A 1 82 ? 12.547 -2.146 3.939 1 98.06 82 GLY A C 1
ATOM 604 O O . GLY A 1 82 ? 12.641 -2.801 2.9 1 98.06 82 GLY A O 1
ATOM 605 N N . ASN A 1 83 ? 11.398 -1.845 4.449 1 98.75 83 ASN A N 1
ATOM 606 C CA . ASN A 1 83 ? 10.141 -2.168 3.797 1 98.75 83 ASN A CA 1
ATOM 607 C C . ASN A 1 83 ? 9.719 -1.08 2.812 1 98.75 83 ASN A C 1
ATOM 609 O O . ASN A 1 83 ? 9.375 0.032 3.219 1 98.75 83 ASN A O 1
ATOM 613 N N . PRO A 1 84 ? 9.641 -1.41 1.552 1 98.44 84 PRO A N 1
ATOM 614 C CA . PRO A 1 84 ? 9.406 -0.374 0.545 1 98.44 84 PRO A CA 1
ATOM 615 C C . PRO A 1 84 ? 7.961 0.126 0.545 1 98.44 84 PRO A C 1
ATOM 617 O O . PRO A 1 84 ? 7.648 1.12 -0.115 1 98.44 84 PRO A O 1
ATOM 620 N N . THR A 1 85 ? 7.039 -0.491 1.258 1 98.75 85 THR A N 1
ATOM 621 C CA . THR A 1 85 ? 5.637 -0.084 1.241 1 98.75 85 THR A CA 1
ATOM 622 C C . THR A 1 85 ? 5.34 0.885 2.383 1 98.75 85 THR A C 1
ATOM 624 O O . THR A 1 85 ? 4.266 1.487 2.43 1 98.75 85 THR A O 1
ATOM 627 N N . LEU A 1 86 ? 6.289 1.101 3.268 1 98.81 86 LEU A N 1
ATOM 628 C CA . LEU A 1 86 ? 5.977 1.846 4.484 1 98.81 86 LEU A CA 1
ATOM 629 C C . LEU A 1 86 ? 6.129 3.346 4.254 1 98.81 86 LEU A C 1
ATOM 631 O O . LEU A 1 86 ? 6.883 4.012 4.965 1 98.81 86 LEU A O 1
ATOM 635 N N . HIS A 1 87 ? 5.348 3.848 3.301 1 98.88 87 HIS A N 1
ATOM 636 C CA . HIS A 1 87 ? 5.105 5.281 3.215 1 98.88 87 HIS A CA 1
ATOM 637 C C . HIS A 1 87 ? 4.348 5.789 4.441 1 98.88 87 HIS A C 1
ATOM 639 O O . HIS A 1 87 ? 3.848 4.992 5.238 1 98.88 87 HIS A O 1
ATOM 645 N N . GLY A 1 88 ? 4.352 7.098 4.609 1 98.94 88 GLY A N 1
ATOM 646 C CA . GLY A 1 88 ? 3.717 7.664 5.789 1 98.94 88 GLY A CA 1
ATOM 647 C C . GLY A 1 88 ? 2.279 7.215 5.965 1 98.94 88 GLY A C 1
ATOM 648 O O . GLY A 1 88 ? 1.855 6.898 7.078 1 98.94 88 GLY A O 1
ATOM 649 N N . GLU A 1 89 ? 1.493 7.184 4.891 1 98.94 89 GLU A N 1
ATOM 650 C CA . GLU A 1 89 ? 0.084 6.809 4.938 1 98.94 89 GLU A CA 1
ATOM 651 C C . GLU A 1 89 ? -0.079 5.332 5.293 1 98.94 89 GLU A C 1
ATOM 653 O O . GLU A 1 89 ? -0.919 4.977 6.125 1 98.94 89 GLU A O 1
ATOM 658 N N . ILE A 1 90 ? 0.729 4.461 4.648 1 98.94 90 ILE A N 1
ATOM 659 C CA . ILE A 1 90 ? 0.658 3.029 4.91 1 98.94 90 ILE A CA 1
ATOM 660 C C . ILE A 1 90 ? 1.061 2.75 6.359 1 98.94 90 ILE A C 1
ATOM 662 O O . ILE A 1 90 ? 0.404 1.971 7.055 1 98.94 90 ILE A O 1
ATOM 666 N N . ALA A 1 91 ? 2.119 3.402 6.809 1 98.94 91 ALA A N 1
ATOM 667 C CA . ALA A 1 91 ? 2.555 3.256 8.195 1 98.94 91 ALA A CA 1
ATOM 668 C C . ALA A 1 91 ? 1.453 3.672 9.164 1 98.94 91 ALA A C 1
ATOM 670 O O . ALA A 1 91 ? 1.218 3 10.172 1 98.94 91 ALA A O 1
ATOM 671 N N . ALA A 1 92 ? 0.807 4.758 8.891 1 98.94 92 ALA A N 1
ATOM 672 C CA . ALA A 1 92 ? -0.269 5.242 9.758 1 98.94 92 ALA A CA 1
ATOM 673 C C . ALA A 1 92 ? -1.438 4.262 9.773 1 98.94 92 ALA A C 1
ATOM 675 O O . ALA A 1 92 ? -2.008 3.982 10.828 1 98.94 92 ALA A O 1
ATOM 676 N N . ILE A 1 93 ? -1.804 3.732 8.617 1 98.94 93 ILE A N 1
ATOM 677 C CA . ILE A 1 93 ? -2.91 2.785 8.531 1 98.94 93 ILE A CA 1
ATOM 678 C C . ILE A 1 93 ? -2.562 1.515 9.305 1 98.94 93 ILE A C 1
ATOM 680 O O . ILE A 1 93 ? -3.396 0.975 10.039 1 98.94 93 ILE A O 1
ATOM 684 N N . ASN A 1 94 ? -1.314 1.027 9.125 1 98.81 94 ASN A N 1
ATOM 685 C CA . ASN A 1 94 ? -0.854 -0.112 9.914 1 98.81 94 ASN A CA 1
ATOM 686 C C . ASN A 1 94 ? -0.962 0.161 11.406 1 98.81 94 ASN A C 1
ATOM 688 O O . ASN A 1 94 ? -1.472 -0.671 12.164 1 98.81 94 ASN A O 1
ATOM 692 N N . ASN A 1 95 ? -0.483 1.296 11.836 1 98.75 95 ASN A N 1
ATOM 693 C CA . ASN A 1 95 ? -0.533 1.692 13.234 1 98.75 95 ASN A CA 1
ATOM 694 C C . ASN A 1 95 ? -1.97 1.782 13.742 1 98.75 95 ASN A C 1
ATOM 696 O O . ASN A 1 95 ? -2.277 1.305 14.836 1 98.75 95 ASN A O 1
ATOM 700 N N . CYS A 1 96 ? -2.832 2.346 12.945 1 98.75 96 CYS A N 1
ATOM 701 C CA . CYS A 1 96 ? -4.227 2.492 13.359 1 98.75 96 CYS A CA 1
ATOM 702 C C . CYS A 1 96 ? -4.898 1.133 13.5 1 98.75 96 CYS A C 1
ATOM 704 O O . CYS A 1 96 ? -5.695 0.921 14.414 1 98.75 96 CYS A O 1
ATOM 706 N N . THR A 1 97 ? -4.617 0.232 12.57 1 98.75 97 THR A N 1
ATOM 707 C CA . THR A 1 97 ? -5.172 -1.111 12.695 1 98.75 97 THR A CA 1
ATOM 708 C C . THR A 1 97 ? -4.75 -1.751 14.016 1 98.75 97 THR A C 1
ATOM 710 O O . THR A 1 97 ? -5.574 -2.336 14.719 1 98.75 97 THR A O 1
ATOM 713 N N . ALA A 1 98 ? -3.471 -1.598 14.336 1 98.44 98 ALA A N 1
ATOM 714 C CA . ALA A 1 98 ? -2.955 -2.145 15.594 1 98.44 98 ALA A CA 1
ATOM 715 C C . ALA A 1 98 ? -3.645 -1.509 16.797 1 98.44 98 ALA A C 1
ATOM 717 O O . ALA A 1 98 ? -4.047 -2.207 17.734 1 98.44 98 ALA A O 1
ATOM 718 N N . VAL A 1 99 ? -3.783 -0.217 16.766 1 98.44 99 VAL A N 1
ATOM 719 C CA . VAL A 1 99 ? -4.387 0.529 17.859 1 98.44 99 VAL A CA 1
ATOM 720 C C . VAL A 1 99 ? -5.848 0.123 18.016 1 98.44 99 VAL A C 1
ATOM 722 O O . VAL A 1 99 ? -6.316 -0.116 19.141 1 98.44 99 VAL A O 1
ATOM 725 N N . LEU A 1 100 ? -6.535 0.009 16.938 1 98.5 100 LEU A N 1
ATOM 726 C CA . LEU A 1 100 ? -7.965 -0.271 16.953 1 98.5 100 LEU A CA 1
ATOM 727 C C . LEU A 1 100 ? -8.234 -1.703 17.406 1 98.5 100 LEU A C 1
ATOM 729 O O . LEU A 1 100 ? -9.234 -1.97 18.078 1 98.5 100 LEU A O 1
ATOM 733 N N . THR A 1 101 ? -7.301 -2.617 17.109 1 98.5 101 THR A N 1
ATOM 734 C CA . THR A 1 101 ? -7.57 -4.027 17.375 1 98.5 101 THR A CA 1
ATOM 735 C C . THR A 1 101 ? -6.879 -4.488 18.656 1 98.5 101 THR A C 1
ATOM 737 O O . THR A 1 101 ? -7.008 -5.645 19.047 1 98.5 101 THR A O 1
ATOM 740 N N . ASP A 1 102 ? -6.094 -3.594 19.281 1 98.12 102 ASP A N 1
ATOM 741 C CA . ASP A 1 102 ? -5.441 -3.941 20.547 1 98.12 102 ASP A CA 1
ATOM 742 C C . ASP A 1 102 ? -6.469 -4.258 21.625 1 98.12 102 ASP A C 1
ATOM 744 O O . ASP A 1 102 ? -7.176 -3.363 22.094 1 98.12 102 ASP A O 1
ATOM 748 N N . ILE A 1 103 ? -6.473 -5.527 22.078 1 97.06 103 ILE A N 1
ATOM 749 C CA . ILE A 1 103 ? -7.492 -6 23.016 1 97.06 103 ILE A CA 1
ATOM 750 C C . ILE A 1 103 ? -7.312 -5.312 24.359 1 97.06 103 ILE A C 1
ATOM 752 O O . ILE A 1 103 ? -8.273 -5.172 25.125 1 97.06 103 ILE A O 1
ATOM 756 N N . GLU A 1 104 ? -6.141 -4.891 24.625 1 97.5 104 GLU A N 1
ATOM 757 C CA . GLU A 1 104 ? -5.855 -4.223 25.891 1 97.5 104 GLU A CA 1
ATOM 758 C C . GLU A 1 104 ? -5.965 -2.707 25.75 1 97.5 104 GLU A C 1
ATOM 760 O O . GLU A 1 104 ? -5.766 -1.972 26.719 1 97.5 104 GLU A O 1
ATOM 765 N N . GLY A 1 105 ? -6.211 -2.273 24.562 1 96.25 105 GLY A N 1
ATOM 766 C CA . GLY A 1 105 ? -6.316 -0.845 24.312 1 96.25 105 GLY A CA 1
ATOM 767 C C . GLY A 1 105 ? -7.727 -0.31 24.484 1 96.25 105 GLY A C 1
ATOM 768 O O . GLY A 1 105 ? -8.625 -1.042 24.891 1 96.25 105 GLY A O 1
ATOM 769 N N . PRO A 1 106 ? -7.914 0.893 24.156 1 94.81 106 PRO A N 1
ATOM 770 C CA . PRO A 1 106 ? -9.188 1.561 24.438 1 94.81 106 PRO A CA 1
ATOM 771 C C . PRO A 1 106 ? -10.305 1.128 23.5 1 94.81 106 PRO A C 1
ATOM 773 O O . PRO A 1 106 ? -11.484 1.314 23.812 1 94.81 106 PRO A O 1
ATOM 776 N N . TYR A 1 107 ? -9.984 0.492 22.375 1 96.44 107 TYR A N 1
ATOM 777 C CA . TYR A 1 107 ? -11.023 0.194 21.391 1 96.44 107 TYR A CA 1
ATOM 778 C C . TYR A 1 107 ? -11.344 -1.296 21.375 1 96.44 107 TYR A C 1
ATOM 780 O O . TYR A 1 107 ? -12.508 -1.687 21.453 1 96.44 107 TYR A O 1
ATOM 788 N N . GLY A 1 108 ? -10.273 -2.129 21.281 1 97.62 108 GLY A N 1
ATOM 789 C CA . GLY A 1 108 ? -10.438 -3.572 21.359 1 97.62 108 GLY A CA 1
ATOM 790 C C . GLY A 1 108 ? -11.359 -4.133 20.297 1 97.62 108 GLY A C 1
ATOM 791 O O . GLY A 1 108 ? -12.156 -5.027 20.562 1 97.62 108 GLY A O 1
ATOM 792 N N . LEU A 1 109 ? -11.305 -3.625 19.109 1 98.25 109 LEU A N 1
ATOM 793 C CA . LEU A 1 109 ? -12.172 -4.051 18.016 1 98.25 109 LEU A CA 1
ATOM 794 C C . LEU A 1 109 ? -11.68 -5.352 17.406 1 98.25 109 LEU A C 1
ATOM 796 O O . LEU A 1 109 ? -10.469 -5.613 17.375 1 98.25 109 LEU A O 1
ATOM 800 N N . ASN A 1 110 ? -12.609 -6.191 16.875 1 98.12 110 ASN A N 1
ATOM 801 C CA . ASN A 1 110 ? -12.188 -7.309 16.031 1 98.12 110 ASN A CA 1
ATOM 802 C C . ASN A 1 110 ? -11.898 -6.859 14.609 1 98.12 110 ASN A C 1
ATOM 804 O O . ASN A 1 110 ? -12.07 -5.684 14.273 1 98.12 110 ASN A O 1
ATOM 808 N N . ALA A 1 111 ? -11.477 -7.734 13.758 1 97.94 111 ALA A N 1
ATOM 809 C CA . ALA A 1 111 ? -11.008 -7.395 12.414 1 97.94 111 ALA A CA 1
ATOM 810 C C . ALA A 1 111 ? -12.109 -6.719 11.602 1 97.94 111 ALA A C 1
ATOM 812 O O . ALA A 1 111 ? -11.883 -5.676 10.984 1 97.94 111 ALA A O 1
ATOM 813 N N . SER A 1 112 ? -13.234 -7.27 11.586 1 97.56 112 SER A N 1
ATOM 814 C CA . SER A 1 112 ? -14.352 -6.727 10.828 1 97.56 112 SER A CA 1
ATOM 815 C C . SER A 1 112 ? -14.734 -5.336 11.32 1 97.56 112 SER A C 1
ATOM 817 O O . SER A 1 112 ? -14.992 -4.434 10.516 1 97.56 112 SER A O 1
ATOM 819 N N . GLN A 1 113 ? -14.742 -5.191 12.578 1 98.06 113 GLN A N 1
ATOM 820 C CA . GLN A 1 113 ? -15.078 -3.908 13.188 1 98.06 113 GLN A CA 1
ATOM 821 C C . GLN A 1 113 ? -14.023 -2.854 12.852 1 98.06 113 GLN A C 1
ATOM 823 O O . GLN A 1 113 ? -14.359 -1.697 12.586 1 98.06 113 GLN A O 1
ATOM 828 N N . ALA A 1 114 ? -12.812 -3.24 12.914 1 98.19 114 ALA A N 1
ATOM 829 C CA . ALA A 1 114 ? -11.719 -2.318 12.602 1 98.19 114 ALA A CA 1
ATOM 830 C C . ALA A 1 114 ? -11.82 -1.821 11.164 1 98.19 114 ALA A C 1
ATOM 832 O O . ALA A 1 114 ? -11.648 -0.629 10.898 1 98.19 114 ALA A O 1
ATOM 833 N N . GLN A 1 115 ? -12.109 -2.682 10.297 1 96.69 115 GLN A N 1
ATOM 834 C CA . GLN A 1 115 ? -12.258 -2.311 8.891 1 96.69 115 GLN A CA 1
ATOM 835 C C . GLN A 1 115 ? -13.359 -1.265 8.719 1 96.69 115 GLN A C 1
ATOM 837 O O . GLN A 1 115 ? -13.18 -0.293 7.977 1 96.69 115 GLN A O 1
ATOM 842 N N . ARG A 1 116 ? -14.406 -1.469 9.383 1 96.31 116 ARG A N 1
ATOM 843 C CA . ARG A 1 116 ? -15.531 -0.554 9.273 1 96.31 116 ARG A CA 1
ATOM 844 C C . ARG A 1 116 ? -15.211 0.795 9.906 1 96.31 116 ARG A C 1
ATOM 846 O O . ARG A 1 116 ? -15.703 1.832 9.453 1 96.31 116 ARG A O 1
ATOM 853 N N . ALA A 1 117 ? -14.453 0.772 10.906 1 97.25 117 ALA A N 1
ATOM 854 C CA . ALA A 1 117 ? -14.133 1.99 11.648 1 97.25 117 ALA A CA 1
ATOM 855 C C . ALA A 1 117 ? -13.422 3.004 10.758 1 97.25 117 ALA A C 1
ATOM 857 O O . ALA A 1 117 ? -13.578 4.215 10.938 1 97.25 117 ALA A O 1
ATOM 858 N N . PHE A 1 118 ? -12.664 2.578 9.758 1 97.75 118 PHE A N 1
ATOM 859 C CA . PHE A 1 118 ? -11.906 3.473 8.891 1 97.75 118 PHE A CA 1
ATOM 860 C C . PHE A 1 118 ? -12.836 4.43 8.156 1 97.75 118 PHE A C 1
ATOM 862 O O . PHE A 1 118 ? -12.453 5.562 7.852 1 97.75 118 PHE A O 1
ATOM 869 N N . SER A 1 119 ? -14.031 4.043 7.918 1 96.25 119 SER A N 1
ATOM 870 C CA . SER A 1 119 ? -14.977 4.832 7.133 1 96.25 119 SER A CA 1
ATOM 871 C C . SER A 1 119 ? -15.414 6.078 7.891 1 96.25 119 SER A C 1
ATOM 873 O O . SER A 1 119 ? -16.016 6.984 7.309 1 96.25 119 SER A O 1
ATOM 875 N N . SER A 1 120 ? -15.109 6.141 9.164 1 95.5 120 SER A N 1
ATOM 876 C CA . SER A 1 120 ? -15.477 7.305 9.961 1 95.5 120 SER A CA 1
ATOM 877 C C . SER A 1 120 ? -14.273 8.195 10.242 1 95.5 120 SER A C 1
ATOM 879 O O . SER A 1 120 ? -14.391 9.219 10.914 1 95.5 120 SER A O 1
ATOM 881 N N . LEU A 1 121 ? -13.164 7.844 9.703 1 97.69 121 LEU A N 1
ATOM 882 C CA . LEU A 1 121 ? -11.922 8.531 10.039 1 97.69 121 LEU A CA 1
ATOM 883 C C . LEU A 1 121 ? -11.461 9.414 8.883 1 97.69 121 LEU A C 1
ATOM 885 O O . LEU A 1 121 ? -11.836 9.18 7.73 1 97.69 121 LEU A O 1
ATOM 889 N N . SER A 1 122 ? -10.695 10.43 9.203 1 98 122 SER A N 1
ATOM 890 C CA . SER A 1 122 ? -10.07 11.336 8.25 1 98 122 SER A CA 1
ATOM 891 C C . SER A 1 122 ? -8.547 11.195 8.266 1 98 122 SER A C 1
ATOM 893 O O . SER A 1 122 ? -7.934 11.133 9.328 1 98 122 SER A O 1
ATOM 895 N N . LEU A 1 123 ? -8.008 11.102 7.074 1 98.88 123 LEU A N 1
ATOM 896 C CA . LEU A 1 123 ? -6.559 10.953 6.949 1 98.88 123 LEU A CA 1
ATOM 897 C C . LEU A 1 123 ? -5.918 12.25 6.465 1 98.88 123 LEU A C 1
ATOM 899 O O . LEU A 1 123 ? -6.281 12.766 5.402 1 98.88 123 LEU A O 1
ATOM 903 N N . TYR A 1 124 ? -5.027 12.82 7.289 1 98.81 124 TYR A N 1
ATOM 904 C CA . TYR A 1 124 ? -4.195 13.969 6.938 1 98.81 124 TYR A CA 1
ATOM 905 C C . TYR A 1 124 ? -2.773 13.531 6.609 1 98.81 124 TYR A C 1
ATOM 907 O O . TYR A 1 124 ? -2.121 12.859 7.41 1 98.81 124 TYR A O 1
ATOM 915 N N . THR A 1 125 ? -2.268 13.844 5.453 1 98.94 125 THR A N 1
ATOM 916 C CA . THR A 1 125 ? -0.885 13.57 5.074 1 98.94 125 THR A CA 1
ATOM 917 C C . THR A 1 125 ? -0.238 14.82 4.469 1 98.94 125 THR A C 1
ATOM 919 O O . THR A 1 125 ? -0.886 15.57 3.736 1 98.94 125 THR A O 1
ATOM 922 N N . ASN A 1 126 ? 1 15.055 4.801 1 98.81 126 ASN A N 1
ATOM 923 C CA . ASN A 1 126 ? 1.566 16.375 4.508 1 98.81 126 ASN A CA 1
ATOM 924 C C . ASN A 1 126 ? 2.002 16.484 3.049 1 98.81 126 ASN A C 1
ATOM 926 O O . ASN A 1 126 ? 2.432 17.547 2.605 1 98.81 126 ASN A O 1
ATOM 930 N N . ALA A 1 127 ? 1.87 15.422 2.309 1 98.81 127 ALA A N 1
ATOM 931 C CA . ALA A 1 127 ? 2.086 15.453 0.865 1 98.81 127 ALA A CA 1
ATOM 932 C C . ALA A 1 127 ? 1.062 14.594 0.136 1 98.81 127 ALA A C 1
ATOM 934 O O . ALA A 1 127 ? 0.583 13.594 0.679 1 98.81 127 ALA A O 1
ATOM 935 N N . GLU A 1 128 ? 0.762 14.992 -1.112 1 98.75 128 GLU A N 1
ATOM 936 C CA . GLU A 1 128 ? -0.15 14.18 -1.919 1 98.75 128 GLU A CA 1
ATOM 937 C C . GLU A 1 128 ? 0.346 12.742 -2.045 1 98.75 128 GLU A C 1
ATOM 939 O O . GLU A 1 128 ? 1.517 12.516 -2.352 1 98.75 128 GLU A O 1
ATOM 944 N N . SER A 1 129 ? -0.571 11.836 -1.814 1 98.88 129 SER A N 1
ATOM 945 C CA . SER A 1 129 ? -0.24 10.414 -1.817 1 98.88 129 SER A CA 1
ATOM 946 C C . SER A 1 129 ? 0.138 9.938 -3.217 1 98.88 129 SER A C 1
ATOM 948 O O . SER A 1 129 ? -0.502 10.312 -4.199 1 98.88 129 SER A O 1
ATOM 950 N N . CYS A 1 130 ? 1.194 9.125 -3.283 1 98.75 130 CYS A N 1
ATOM 951 C CA . CYS A 1 130 ? 1.421 8.383 -4.52 1 98.75 130 CYS A CA 1
ATOM 952 C C . CYS A 1 130 ? 0.258 7.441 -4.812 1 98.75 130 CYS A C 1
ATOM 954 O O . CYS A 1 130 ? -0.619 7.25 -3.967 1 98.75 130 CYS A O 1
ATOM 956 N N . PRO A 1 131 ? 0.194 6.848 -5.988 1 98.81 131 PRO A N 1
ATOM 957 C CA . PRO A 1 131 ? -0.962 5.996 -6.285 1 98.81 131 PRO A CA 1
ATOM 958 C C . PRO A 1 131 ? -1.056 4.785 -5.359 1 98.81 131 PRO A C 1
ATOM 960 O O . PRO A 1 131 ? -2.152 4.277 -5.109 1 98.81 131 PRO A O 1
ATOM 963 N N . MET A 1 132 ? 0.027 4.285 -4.773 1 98.88 132 MET A N 1
ATOM 964 C CA . MET A 1 132 ? -0.048 3.244 -3.756 1 98.88 132 MET A CA 1
ATOM 965 C C . MET A 1 132 ? -0.902 3.697 -2.576 1 98.88 132 MET A C 1
ATOM 967 O O . MET A 1 132 ? -1.895 3.051 -2.238 1 98.88 132 MET A O 1
ATOM 971 N N . CYS A 1 133 ? -0.559 4.801 -2.07 1 98.94 133 CYS A N 1
ATOM 972 C CA . CYS A 1 133 ? -1.193 5.27 -0.843 1 98.94 133 CYS A CA 1
ATOM 973 C C . CYS A 1 133 ? -2.584 5.824 -1.126 1 98.94 133 CYS A C 1
ATOM 975 O O . CYS A 1 133 ? -3.492 5.688 -0.305 1 98.94 133 CYS A O 1
ATOM 977 N N . ALA A 1 134 ? -2.74 6.527 -2.27 1 98.81 134 ALA A N 1
ATOM 978 C CA . ALA A 1 134 ? -4.066 7.023 -2.627 1 98.81 134 ALA A CA 1
ATOM 979 C C . ALA A 1 134 ? -5.059 5.871 -2.783 1 98.81 134 ALA A C 1
ATOM 981 O O . ALA A 1 134 ? -6.207 5.969 -2.346 1 98.81 134 ALA A O 1
ATOM 982 N N . SER A 1 135 ? -4.605 4.812 -3.43 1 98.81 135 SER A N 1
ATOM 983 C CA . SER A 1 135 ? -5.457 3.637 -3.584 1 98.81 135 SER A CA 1
ATOM 984 C C . SER A 1 135 ? -5.75 2.988 -2.234 1 98.81 135 SER A C 1
ATOM 986 O O . SER A 1 135 ? -6.871 2.527 -1.994 1 98.81 135 SER A O 1
ATOM 988 N N . ALA A 1 136 ? -4.734 2.926 -1.356 1 98.88 136 ALA A N 1
ATOM 989 C CA . ALA A 1 136 ? -4.941 2.4 -0.009 1 98.88 136 ALA A CA 1
ATOM 990 C C . ALA A 1 136 ? -6.039 3.17 0.717 1 98.88 136 ALA A C 1
ATOM 992 O O . ALA A 1 136 ? -6.891 2.572 1.382 1 98.88 136 ALA A O 1
ATOM 993 N N . ILE A 1 137 ? -5.996 4.461 0.577 1 98.75 137 ILE A N 1
ATOM 994 C CA . ILE A 1 137 ? -6.969 5.336 1.22 1 98.75 137 ILE A CA 1
ATOM 995 C C . ILE A 1 137 ? -8.367 5.02 0.7 1 98.75 137 ILE A C 1
ATOM 997 O O . ILE A 1 137 ? -9.32 4.93 1.479 1 98.75 137 ILE A O 1
ATOM 1001 N N . ARG A 1 138 ? -8.484 4.805 -0.582 1 98.31 138 ARG A N 1
ATOM 1002 C CA . ARG A 1 138 ? -9.773 4.477 -1.178 1 98.31 138 ARG A CA 1
ATOM 1003 C C . ARG A 1 138 ? -10.258 3.105 -0.714 1 98.31 138 ARG A C 1
ATOM 1005 O O . ARG A 1 138 ? -11.414 2.951 -0.321 1 98.31 138 ARG A O 1
ATOM 1012 N N . TRP A 1 139 ? -9.359 2.127 -0.748 1 98.19 139 TRP A N 1
ATOM 1013 C CA . TRP A 1 139 ? -9.727 0.781 -0.317 1 98.19 139 TRP A CA 1
ATOM 1014 C C . TRP A 1 139 ? -10.172 0.779 1.143 1 98.19 139 TRP A C 1
ATOM 1016 O O . TRP A 1 139 ? -11.07 0.031 1.521 1 98.19 139 TRP A O 1
ATOM 1026 N N . ALA A 1 140 ? -9.516 1.6 1.978 1 98.19 140 ALA A N 1
ATOM 1027 C CA . ALA A 1 140 ? -9.812 1.65 3.406 1 98.19 140 ALA A CA 1
ATOM 1028 C C . ALA A 1 140 ? -11.188 2.266 3.658 1 98.19 140 ALA A C 1
ATOM 1030 O O . ALA A 1 140 ? -11.797 2.031 4.703 1 98.19 140 ALA A O 1
ATOM 1031 N N . GLY A 1 141 ? -11.625 3.131 2.707 1 97.5 141 GLY A N 1
ATOM 1032 C CA . GLY A 1 141 ? -12.93 3.748 2.832 1 97.5 141 GLY A CA 1
ATOM 1033 C C . GLY A 1 141 ? -12.945 4.949 3.76 1 97.5 141 GLY A C 1
ATOM 1034 O O . GLY A 1 141 ? -13.961 5.242 4.391 1 97.5 141 GLY A O 1
ATOM 1035 N N . PHE A 1 142 ? -11.836 5.68 3.859 1 98.06 142 PHE A N 1
ATOM 1036 C CA . PHE A 1 142 ? -11.766 6.852 4.727 1 98.06 142 PHE A CA 1
ATOM 1037 C C . PHE A 1 142 ? -12.875 7.84 4.395 1 98.06 142 PHE A C 1
ATOM 1039 O O . PHE A 1 142 ? -13.242 8 3.229 1 98.06 142 PHE A O 1
ATOM 1046 N N . LYS A 1 143 ? -13.305 8.5 5.387 1 96.44 143 LYS A N 1
ATOM 1047 C CA . LYS A 1 143 ? -14.305 9.547 5.18 1 96.44 143 LYS A CA 1
ATOM 1048 C C . LYS A 1 143 ? -13.719 10.711 4.383 1 96.44 143 LYS A C 1
ATOM 1050 O O . LYS A 1 143 ? -14.367 11.242 3.482 1 96.44 143 LYS A O 1
ATOM 1055 N N . GLU A 1 144 ? -12.516 11.07 4.812 1 96.69 144 GLU A N 1
ATOM 1056 C CA . GLU A 1 144 ? -11.836 12.164 4.137 1 96.69 144 GLU A CA 1
ATOM 1057 C C . GLU A 1 144 ? -10.352 11.859 3.947 1 96.69 144 GLU A C 1
ATOM 1059 O O . GLU A 1 144 ? -9.742 11.172 4.77 1 96.69 144 GLU A O 1
ATOM 1064 N N . TYR A 1 145 ? -9.859 12.422 2.879 1 98.31 145 TYR A N 1
ATOM 1065 C CA . TYR A 1 145 ? -8.453 12.43 2.502 1 98.31 145 TYR A CA 1
ATOM 1066 C C . TYR A 1 145 ? -7.969 13.852 2.24 1 98.31 145 TYR A C 1
ATOM 1068 O O . TYR A 1 145 ? -8.422 14.508 1.297 1 98.31 145 TYR A O 1
ATOM 1076 N N . ILE A 1 146 ? -7.094 14.336 3.156 1 98.06 146 ILE A N 1
ATOM 1077 C CA . ILE A 1 146 ? -6.566 15.695 3.09 1 98.06 146 ILE A CA 1
ATOM 1078 C C . ILE A 1 146 ? -5.055 15.648 2.891 1 98.06 146 ILE A C 1
ATOM 1080 O O . ILE A 1 146 ? -4.344 14.961 3.629 1 98.06 146 ILE A O 1
ATOM 1084 N N . TYR A 1 147 ? -4.551 16.391 1.912 1 98.62 147 TYR A N 1
ATOM 1085 C CA . TYR A 1 147 ? -3.102 16.391 1.746 1 98.62 147 TYR A CA 1
ATOM 1086 C C . TYR A 1 147 ? -2.564 17.812 1.623 1 98.62 147 TYR A C 1
ATOM 1088 O O . TYR A 1 147 ? -3.316 18.75 1.325 1 98.62 147 TYR A O 1
ATOM 1096 N N . GLY A 1 148 ? -1.246 17.984 1.929 1 98.31 148 GLY A N 1
ATOM 1097 C CA . GLY A 1 148 ? -0.526 19.234 1.779 1 98.31 148 GLY A CA 1
ATOM 1098 C C . GLY A 1 148 ? 0.155 19.375 0.431 1 98.31 148 GLY A C 1
ATOM 1099 O O . GLY A 1 148 ? -0.513 19.484 -0.6 1 98.31 148 GLY A O 1
ATOM 1100 N N . THR A 1 149 ? 1.468 19.203 0.345 1 98.38 149 THR A N 1
ATOM 1101 C CA . THR A 1 149 ? 2.297 19.391 -0.84 1 98.38 149 THR A CA 1
ATOM 1102 C C . THR A 1 149 ? 1.843 18.453 -1.968 1 98.38 149 THR A C 1
ATOM 1104 O O . THR A 1 149 ? 1.693 17.25 -1.766 1 98.38 149 THR A O 1
ATOM 1107 N N . SER A 1 150 ? 1.662 18.969 -3.164 1 98 150 SER A N 1
ATOM 1108 C CA . SER A 1 150 ? 1.139 18.188 -4.281 1 98 150 SER A CA 1
ATOM 1109 C C . SER A 1 150 ? 2.24 17.375 -4.957 1 98 150 SER A C 1
ATOM 1111 O O . SER A 1 150 ? 3.424 17.688 -4.824 1 98 150 SER A O 1
ATOM 1113 N N . ILE A 1 151 ? 1.817 16.359 -5.684 1 98.19 151 ILE A N 1
ATOM 1114 C CA . ILE A 1 151 ? 2.738 15.562 -6.488 1 98.19 151 ILE A CA 1
ATOM 1115 C C . ILE A 1 151 ? 3.428 16.453 -7.516 1 98.19 151 ILE A C 1
ATOM 1117 O O . ILE A 1 151 ? 4.629 16.312 -7.766 1 98.19 151 ILE A O 1
ATOM 1121 N N . ASN A 1 152 ? 2.693 17.359 -8.109 1 97.44 152 ASN A N 1
ATOM 1122 C CA . ASN A 1 152 ? 3.283 18.297 -9.062 1 97.44 152 ASN A CA 1
ATOM 1123 C C . ASN A 1 152 ? 4.402 19.109 -8.43 1 97.44 152 ASN A C 1
ATOM 1125 O O . ASN A 1 152 ? 5.465 19.297 -9.031 1 97.44 152 ASN A O 1
ATOM 1129 N N . THR A 1 153 ? 4.125 19.641 -7.254 1 97.69 153 THR A N 1
ATOM 1130 C CA . THR A 1 153 ? 5.148 20.391 -6.543 1 97.69 153 THR A CA 1
ATOM 1131 C C . THR A 1 153 ? 6.359 19.516 -6.246 1 97.69 153 THR A C 1
ATOM 1133 O O . THR A 1 153 ? 7.504 19.938 -6.414 1 97.69 153 THR A O 1
ATOM 1136 N N . LEU A 1 154 ? 6.141 18.266 -5.828 1 98.19 154 LEU A N 1
ATOM 1137 C CA . LEU A 1 154 ? 7.23 17.344 -5.566 1 98.19 154 LEU A CA 1
ATOM 1138 C C . LEU A 1 154 ? 8.086 17.125 -6.816 1 98.19 154 LEU A C 1
ATOM 1140 O O . LEU A 1 154 ? 9.312 17.172 -6.746 1 98.19 154 LEU A O 1
ATOM 1144 N N . ILE A 1 155 ? 7.406 16.938 -7.922 1 97.38 155 ILE A N 1
ATOM 1145 C CA . ILE A 1 155 ? 8.109 16.719 -9.188 1 97.38 155 ILE A CA 1
ATOM 1146 C C . ILE A 1 155 ? 8.953 17.953 -9.516 1 97.38 155 ILE A C 1
ATOM 1148 O O . ILE A 1 155 ? 10.125 17.828 -9.883 1 97.38 155 ILE A O 1
ATOM 1152 N N . GLN A 1 156 ? 8.398 19.094 -9.359 1 97.25 156 GLN A N 1
ATOM 1153 C CA . GLN A 1 156 ? 9.102 20.344 -9.648 1 97.25 156 GLN A CA 1
ATOM 1154 C C . GLN A 1 156 ? 10.328 20.5 -8.75 1 97.25 156 GLN A C 1
ATOM 1156 O O . GLN A 1 156 ? 11.312 21.125 -9.141 1 97.25 156 GLN A O 1
ATOM 1161 N N . LYS A 1 157 ? 10.297 19.875 -7.629 1 96.94 157 LYS A N 1
ATOM 1162 C CA . LYS A 1 157 ? 11.391 20 -6.668 1 96.94 157 LYS A CA 1
ATOM 1163 C C . LYS A 1 157 ? 12.406 18.875 -6.84 1 96.94 157 LYS A C 1
ATOM 1165 O O . LYS A 1 157 ? 13.328 18.734 -6.031 1 96.94 157 LYS A O 1
ATOM 1170 N N . GLY A 1 158 ? 12.18 18.016 -7.742 1 96.5 158 GLY A N 1
ATOM 1171 C CA . GLY A 1 158 ? 13.195 17.047 -8.117 1 96.5 158 GLY A CA 1
ATOM 1172 C C . GLY A 1 158 ? 12.898 15.648 -7.621 1 96.5 158 GLY A C 1
ATOM 1173 O O . GLY A 1 158 ? 13.688 14.727 -7.836 1 96.5 158 GLY A O 1
ATOM 1174 N N . TRP A 1 159 ? 11.734 15.492 -6.996 1 96.94 159 TRP A N 1
ATOM 1175 C CA . TRP A 1 159 ? 11.383 14.172 -6.477 1 96.94 159 TRP A CA 1
ATOM 1176 C C . TRP A 1 159 ? 10.844 13.281 -7.59 1 96.94 159 TRP A C 1
ATOM 1178 O O . TRP A 1 159 ? 9.984 13.695 -8.367 1 96.94 159 TRP A O 1
ATOM 1188 N N . GLY A 1 160 ? 11.438 12.062 -7.656 1 96.12 160 GLY A N 1
ATOM 1189 C CA . GLY A 1 160 ? 10.805 11.062 -8.5 1 96.12 160 GLY A CA 1
ATOM 1190 C C . GLY A 1 160 ? 9.445 10.625 -7.984 1 96.12 160 GLY A C 1
ATOM 1191 O O . GLY A 1 160 ? 9.25 10.469 -6.777 1 96.12 160 GLY A O 1
ATOM 1192 N N . GLN A 1 161 ? 8.5 10.516 -8.844 1 97.06 161 GLN A N 1
ATOM 1193 C CA . GLN A 1 161 ? 7.129 10.148 -8.492 1 97.06 161 GLN A CA 1
ATOM 1194 C C . GLN A 1 161 ? 6.535 9.203 -9.539 1 97.06 161 GLN A C 1
ATOM 1196 O O . GLN A 1 161 ? 7.016 9.133 -10.672 1 97.06 161 GLN A O 1
ATOM 1201 N N . ILE A 1 162 ? 5.629 8.32 -9.102 1 98.06 162 ILE A N 1
ATOM 1202 C CA . ILE A 1 162 ? 4.684 7.766 -10.062 1 98.06 162 ILE A CA 1
ATOM 1203 C C . ILE A 1 162 ? 3.621 8.805 -10.398 1 98.06 162 ILE A C 1
ATOM 1205 O O . ILE A 1 162 ? 2.863 9.234 -9.523 1 98.06 162 ILE A O 1
ATOM 1209 N N . ARG A 1 163 ? 3.578 9.203 -11.594 1 97.44 163 ARG A N 1
ATOM 1210 C CA . ARG A 1 163 ? 2.84 10.406 -11.961 1 97.44 163 ARG A CA 1
ATOM 1211 C C . ARG A 1 163 ? 1.379 10.078 -12.258 1 97.44 163 ARG A C 1
ATOM 1213 O O . ARG A 1 163 ? 0.903 10.305 -13.375 1 97.44 163 ARG A O 1
ATOM 1220 N N . ILE A 1 164 ? 0.694 9.57 -11.359 1 98.12 164 ILE A N 1
ATOM 1221 C CA . ILE A 1 164 ? -0.752 9.398 -11.281 1 98.12 164 ILE A CA 1
ATOM 1222 C C . ILE A 1 164 ? -1.296 10.148 -10.07 1 98.12 164 ILE A C 1
ATOM 1224 O O . ILE A 1 164 ? -1.017 9.789 -8.93 1 98.12 164 ILE A O 1
ATOM 1228 N N . GLY A 1 165 ? -2.027 11.18 -10.305 1 97.31 165 GLY A N 1
ATOM 1229 C CA . GLY A 1 165 ? -2.547 12.023 -9.242 1 97.31 165 GLY A CA 1
ATOM 1230 C C . GLY A 1 165 ? -3.672 11.367 -8.461 1 97.31 165 GLY A C 1
ATOM 1231 O O . GLY A 1 165 ? -4.316 10.438 -8.945 1 97.31 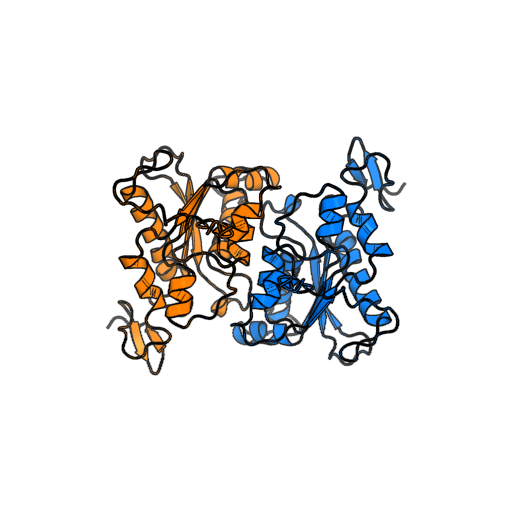165 GLY A O 1
ATOM 1232 N N . SER A 1 166 ? -3.867 11.859 -7.27 1 97.88 166 SER A N 1
ATOM 1233 C CA . SER A 1 166 ? -4.91 11.328 -6.398 1 97.88 166 SER A CA 1
ATOM 1234 C C . SER A 1 166 ? -6.285 11.43 -7.059 1 97.88 166 SER A C 1
ATOM 1236 O O . SER A 1 166 ? -7.109 10.523 -6.926 1 97.88 166 SER A O 1
ATOM 1238 N N . MET A 1 167 ? -6.52 12.453 -7.691 1 96.31 167 MET A N 1
ATOM 1239 C CA . MET A 1 167 ? -7.82 12.641 -8.328 1 96.31 167 MET A CA 1
ATOM 1240 C C . MET A 1 167 ? -8.086 11.547 -9.352 1 96.31 167 MET A C 1
ATOM 1242 O O . MET A 1 167 ? -9.211 11.039 -9.453 1 96.31 167 MET A O 1
ATOM 1246 N N . LYS A 1 168 ? -7.098 11.227 -10.117 1 97.19 168 LYS A N 1
ATOM 1247 C CA . LYS A 1 168 ? -7.254 10.164 -11.102 1 97.19 168 LYS A CA 1
ATOM 1248 C C . LYS A 1 168 ? -7.57 8.828 -10.43 1 97.19 168 LYS A C 1
ATOM 1250 O O . LYS A 1 168 ? -8.43 8.078 -10.891 1 97.19 168 LYS A O 1
ATOM 1255 N N . VAL A 1 169 ? -6.875 8.531 -9.352 1 98.06 169 VAL A N 1
ATOM 1256 C CA . VAL A 1 169 ? -7.145 7.312 -8.594 1 98.06 169 VAL A CA 1
ATOM 1257 C C . VAL A 1 169 ? -8.594 7.312 -8.117 1 98.06 169 VAL A C 1
ATOM 1259 O O . VAL A 1 169 ? -9.297 6.305 -8.25 1 98.06 169 VAL A O 1
ATOM 1262 N N . PHE A 1 170 ? -9.062 8.422 -7.609 1 96.44 170 PHE A N 1
ATOM 1263 C CA . PHE A 1 170 ? -10.414 8.539 -7.078 1 96.44 170 PHE A CA 1
ATOM 1264 C C . PHE A 1 170 ? -11.453 8.383 -8.188 1 96.44 170 PHE A C 1
ATOM 1266 O O . PHE A 1 170 ? -12.461 7.707 -8.008 1 96.44 170 PHE A O 1
ATOM 1273 N N . GLU A 1 171 ? -11.172 9.008 -9.32 1 95.38 171 GLU A N 1
ATOM 1274 C CA . GLU A 1 171 ? -12.07 8.906 -10.461 1 95.38 171 GLU A CA 1
ATOM 1275 C C . GLU A 1 171 ? -12.219 7.457 -10.922 1 95.38 171 GLU A C 1
ATOM 1277 O O . GLU A 1 171 ? -13.312 7.035 -11.312 1 95.38 171 GLU A O 1
ATOM 1282 N N . GLN A 1 172 ? -11.156 6.742 -10.828 1 96.44 172 GLN A N 1
ATOM 1283 C CA . GLN A 1 172 ? -11.141 5.383 -11.359 1 96.44 172 GLN A CA 1
ATOM 1284 C C . GLN A 1 172 ? -11.578 4.375 -10.297 1 96.44 172 GLN A C 1
ATOM 1286 O O . GLN A 1 172 ? -11.531 3.164 -10.531 1 96.44 172 GLN A O 1
ATOM 1291 N N . SER A 1 173 ? -11.984 4.91 -9.156 1 96.12 173 SER A N 1
ATOM 1292 C CA . SER A 1 173 ? -12.398 4.027 -8.07 1 96.12 173 SER A CA 1
ATOM 1293 C C . SER A 1 173 ? -13.914 4.016 -7.914 1 96.12 173 SER A C 1
ATOM 1295 O O . SER A 1 173 ? -14.43 3.754 -6.824 1 96.12 173 SER A O 1
ATOM 1297 N N . PHE A 1 174 ? -14.625 4.207 -8.938 1 90.69 174 PHE A N 1
ATOM 1298 C CA . PHE A 1 174 ? -16.062 4.395 -8.859 1 90.69 174 PHE A CA 1
ATOM 1299 C C . PHE A 1 174 ? -16.766 3.082 -8.523 1 90.69 174 PHE A C 1
ATOM 1301 O O . PHE A 1 174 ? -17.938 3.078 -8.141 1 90.69 174 PHE A O 1
ATOM 1308 N N . ASP A 1 175 ? -16.094 1.948 -8.672 1 90.69 175 ASP A N 1
ATOM 1309 C CA . ASP A 1 175 ? -16.672 0.666 -8.289 1 90.69 175 ASP A CA 1
ATOM 1310 C C . ASP A 1 175 ? -16.797 0.549 -6.77 1 90.69 175 ASP A C 1
ATOM 1312 O O . ASP A 1 175 ? -17.5 -0.324 -6.262 1 90.69 175 ASP A O 1
ATOM 1316 N N . LEU A 1 176 ? -16 1.461 -6.07 1 91.62 176 LEU A N 1
ATOM 1317 C CA . LEU A 1 176 ? -15.938 1.332 -4.621 1 91.62 176 LEU A CA 1
ATOM 1318 C C . LEU A 1 176 ? -17.062 2.1 -3.949 1 91.62 176 LEU A C 1
ATOM 1320 O O . LEU A 1 176 ? -17.406 3.211 -4.363 1 91.62 176 LEU A O 1
ATOM 1324 N N . GLY A 1 177 ? -17.719 1.575 -3.115 1 83.12 177 GLY A N 1
ATOM 1325 C CA . GLY A 1 177 ? -18.953 2.062 -2.525 1 83.12 177 GLY A CA 1
ATOM 1326 C C . GLY A 1 177 ? -18.75 3.25 -1.604 1 83.12 177 GLY A C 1
ATOM 1327 O O . GLY A 1 177 ?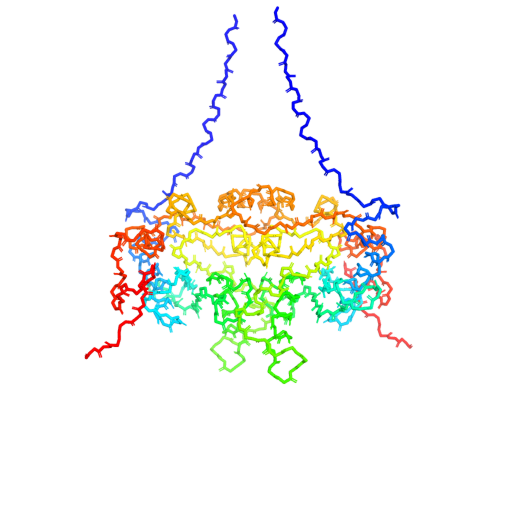 -19.625 4.098 -1.472 1 83.12 177 GLY A O 1
ATOM 1328 N N . SER A 1 178 ? -17.703 3.377 -0.982 1 83 178 SER A N 1
ATOM 1329 C CA . SER A 1 178 ? -17.531 4.426 0.019 1 83 178 SER A CA 1
ATOM 1330 C C . SER A 1 178 ? -17.078 5.73 -0.624 1 83 178 SER A C 1
ATOM 1332 O O . SER A 1 178 ? -16.125 5.75 -1.401 1 83 178 SER A O 1
ATOM 1334 N N . PRO A 1 179 ? -17.828 6.723 -0.305 1 86.94 179 PRO A N 1
ATOM 1335 C CA . PRO A 1 179 ? -17.328 8.023 -0.779 1 86.94 179 PRO A CA 1
ATOM 1336 C C . PRO A 1 179 ? -16.234 8.602 0.109 1 86.94 179 PRO A C 1
ATOM 1338 O O . PRO A 1 179 ? -16.281 8.445 1.332 1 86.94 179 PRO A O 1
ATOM 1341 N N . THR A 1 180 ? -15.188 8.977 -0.448 1 94.44 180 THR A N 1
ATOM 1342 C CA . THR A 1 180 ? -14.109 9.672 0.243 1 94.44 180 THR A CA 1
ATOM 1343 C C . THR A 1 180 ? -13.953 11.094 -0.293 1 94.44 180 THR A C 1
ATOM 1345 O O . THR A 1 180 ? -13.789 11.289 -1.498 1 94.44 180 THR A O 1
ATOM 1348 N N . ARG A 1 181 ? -14.062 12.023 0.562 1 94.12 181 ARG A N 1
ATOM 1349 C CA . ARG A 1 181 ? -13.844 13.406 0.142 1 94.12 181 ARG A CA 1
ATOM 1350 C C . ARG A 1 181 ? -12.359 13.727 0.047 1 94.12 181 ARG A C 1
ATOM 1352 O O . ARG A 1 181 ? -11.602 13.477 0.988 1 94.12 181 ARG A O 1
ATOM 1359 N N . LEU A 1 182 ? -11.969 14.234 -1.069 1 95.81 182 LEU A N 1
ATOM 1360 C CA . LEU A 1 182 ? -10.578 14.609 -1.302 1 95.81 182 LEU A CA 1
ATOM 1361 C C . LEU A 1 182 ? -10.391 16.125 -1.161 1 95.81 182 LEU A C 1
ATOM 1363 O O . LEU A 1 182 ? -11.109 16.891 -1.798 1 95.81 182 LEU A O 1
ATOM 1367 N N . ILE A 1 183 ? -9.547 16.578 -0.268 1 94.88 183 ILE A N 1
ATOM 1368 C CA . ILE A 1 183 ? -9.195 17.984 -0.056 1 94.88 183 ILE A CA 1
ATOM 1369 C C . ILE A 1 183 ? -7.684 18.156 -0.18 1 94.88 183 ILE A C 1
ATOM 1371 O O . ILE A 1 183 ? -6.922 17.625 0.631 1 94.88 183 ILE A O 1
ATOM 1375 N N . GLY A 1 184 ? -7.27 18.969 -1.184 1 95.56 184 GLY A N 1
ATOM 1376 C CA . GLY A 1 184 ? -5.844 19.062 -1.465 1 95.56 184 GLY A CA 1
ATOM 1377 C C . GLY A 1 184 ? -5.258 20.422 -1.128 1 95.56 184 GLY A C 1
ATOM 1378 O O . GLY A 1 184 ? -5.988 21.391 -0.971 1 95.56 184 GLY A O 1
ATOM 1379 N N . GLU A 1 185 ? -3.906 20.312 -0.843 1 96.19 185 GLU A N 1
ATOM 1380 C CA . GLU A 1 185 ? -3.033 21.484 -0.741 1 96.19 185 GLU A CA 1
ATOM 1381 C C . GLU A 1 185 ? -3.408 22.344 0.456 1 96.19 185 GLU A C 1
ATOM 1383 O O . GLU A 1 185 ? -3.543 23.562 0.328 1 96.19 185 GLU A O 1
ATOM 1388 N N . VAL A 1 186 ? -3.719 21.703 1.509 1 95.56 186 VAL A N 1
ATOM 1389 C CA . VAL A 1 186 ? -3.955 22.375 2.783 1 95.56 186 VAL A CA 1
ATOM 1390 C C . VAL A 1 186 ? -2.621 22.703 3.445 1 95.56 186 VAL A C 1
ATOM 1392 O O . VAL A 1 186 ? -1.777 21.828 3.639 1 95.56 186 VAL A O 1
ATOM 1395 N N . LEU A 1 187 ? -2.371 23.984 3.77 1 96.44 187 LEU A N 1
ATOM 1396 C CA . LEU A 1 187 ? -1.229 24.469 4.539 1 96.44 187 LEU A CA 1
ATOM 1397 C C . LEU A 1 187 ? 0.076 24.219 3.791 1 96.44 187 LEU A C 1
ATOM 1399 O O . LEU A 1 187 ? 1.077 23.828 4.395 1 96.44 187 LEU A O 1
ATOM 1403 N N . THR A 1 188 ? 0.136 24.469 2.475 1 97 188 THR A N 1
ATOM 1404 C CA . THR A 1 188 ? 1.31 24.188 1.652 1 97 188 THR A CA 1
ATOM 1405 C C . THR A 1 188 ? 2.48 25.078 2.072 1 97 188 THR A C 1
ATOM 1407 O O . THR A 1 188 ? 3.643 24.688 1.92 1 97 188 THR A O 1
ATOM 1410 N N . ASN A 1 189 ? 2.199 26.219 2.645 1 95.81 189 ASN A N 1
ATOM 1411 C CA . ASN A 1 189 ? 3.262 27.094 3.133 1 95.81 189 ASN A CA 1
ATOM 1412 C C . ASN A 1 189 ? 4.078 26.422 4.234 1 95.81 189 ASN A C 1
ATOM 1414 O O . ASN A 1 189 ? 5.262 26.734 4.406 1 95.81 189 ASN A O 1
ATOM 1418 N N . GLU A 1 190 ? 3.467 25.531 4.945 1 96.88 190 GLU A N 1
ATOM 1419 C CA . GLU A 1 190 ? 4.164 24.844 6.027 1 96.88 190 GLU A CA 1
ATOM 1420 C C . GLU A 1 190 ? 4.645 23.469 5.586 1 96.88 190 GLU A C 1
ATOM 1422 O O . GLU A 1 190 ? 5.664 22.969 6.07 1 96.88 190 GLU A O 1
ATOM 1427 N N . THR A 1 191 ? 3.953 22.828 4.613 1 97.88 191 THR A N 1
ATOM 1428 C CA . THR A 1 191 ? 4.324 21.469 4.242 1 97.88 191 THR A CA 1
ATOM 1429 C C . THR A 1 191 ? 5.391 21.469 3.15 1 97.88 191 THR A C 1
ATOM 1431 O O . THR A 1 191 ? 6.281 20.625 3.137 1 97.88 191 THR A O 1
ATOM 1434 N N . ASP A 1 192 ? 5.422 22.422 2.223 1 97.56 192 ASP A N 1
ATOM 1435 C CA . ASP A 1 192 ? 6.336 22.453 1.085 1 97.56 192 ASP A CA 1
ATOM 1436 C C . ASP A 1 192 ? 7.789 22.469 1.549 1 97.56 192 ASP A C 1
ATOM 1438 O O . ASP A 1 192 ? 8.633 21.781 0.979 1 97.56 192 ASP A O 1
ATOM 1442 N N . PRO A 1 193 ? 8.109 23.219 2.609 1 96.75 193 PRO A N 1
ATOM 1443 C CA . PRO A 1 193 ? 9.508 23.328 3.021 1 96.75 193 PRO A CA 1
ATOM 1444 C C . PRO A 1 193 ? 10.109 21.969 3.412 1 96.75 193 PRO A C 1
ATOM 1446 O O . PRO A 1 193 ? 11.32 21.781 3.297 1 96.75 193 PRO A O 1
ATOM 1449 N N . TYR A 1 194 ? 9.32 21.047 3.836 1 97.25 194 TYR A N 1
ATOM 1450 C CA . TYR A 1 194 ? 9.82 19.719 4.203 1 97.25 194 TYR A CA 1
ATOM 1451 C C . TYR A 1 194 ? 10.383 19 2.99 1 97.25 194 TYR A C 1
ATOM 1453 O O . TYR A 1 194 ? 11.156 18.047 3.133 1 97.25 194 TYR A O 1
ATOM 1461 N N . PHE A 1 195 ? 10.062 19.5 1.761 1 97.69 195 PHE A N 1
ATOM 1462 C CA . PHE A 1 195 ? 10.422 18.781 0.547 1 97.69 195 PHE A CA 1
ATOM 1463 C C . PHE A 1 195 ? 11.289 19.641 -0.364 1 97.69 195 PHE A C 1
ATOM 1465 O O . PHE A 1 195 ? 11.414 19.359 -1.557 1 97.69 195 PHE A O 1
ATOM 1472 N N . SER A 1 196 ? 11.906 20.672 0.176 1 97.12 196 SER A N 1
ATOM 1473 C CA . SER A 1 196 ? 12.547 21.672 -0.679 1 97.12 196 SER A CA 1
ATOM 1474 C C . SER A 1 196 ? 14.062 21.609 -0.565 1 97.12 196 SER A C 1
ATOM 1476 O O . SER A 1 196 ? 14.781 22.125 -1.423 1 97.12 196 SER A O 1
ATOM 1478 N N . TRP A 1 197 ? 14.625 20.891 0.389 1 95.81 197 TRP A N 1
ATOM 1479 C CA . TRP A 1 197 ? 16.062 20.984 0.66 1 95.81 197 TRP A CA 1
ATOM 1480 C C . TRP A 1 197 ? 16.797 19.781 0.103 1 95.81 197 TRP A C 1
ATOM 1482 O O . TRP A 1 197 ? 18.016 19.828 -0.111 1 95.81 197 TRP A O 1
ATOM 1492 N N . GLN A 1 198 ? 16.141 18.734 -0.203 1 95.81 198 GLN A N 1
ATOM 1493 C CA . GLN A 1 198 ? 16.75 17.453 -0.507 1 95.81 198 GLN A CA 1
ATOM 1494 C C . GLN A 1 198 ? 17.594 17.531 -1.773 1 95.81 198 GLN A C 1
ATOM 1496 O O . GLN A 1 198 ? 18.672 16.922 -1.847 1 95.81 198 GLN A O 1
ATOM 1501 N N . PHE A 1 199 ? 17.125 18.344 -2.725 1 95.94 199 PHE A N 1
ATOM 1502 C CA . PHE A 1 199 ? 17.797 18.391 -4.02 1 95.94 199 PHE A CA 1
ATOM 1503 C C . PHE A 1 199 ? 18.203 19.828 -4.359 1 95.94 199 PHE A C 1
ATOM 1505 O O . PHE A 1 199 ? 18.5 20.125 -5.512 1 95.94 199 PHE A O 1
ATOM 1512 N N . ASP A 1 200 ? 18.156 20.703 -3.391 1 94.75 200 ASP A N 1
ATOM 1513 C CA . ASP A 1 200 ? 18.562 22.094 -3.5 1 94.75 200 ASP A CA 1
ATOM 1514 C C . ASP A 1 200 ? 19.578 22.469 -2.408 1 94.75 200 ASP A C 1
ATOM 1516 O O . ASP A 1 200 ? 19.188 22.828 -1.297 1 94.75 200 ASP A O 1
ATOM 1520 N N . PRO A 1 201 ? 20.875 22.391 -2.766 1 91.38 201 PRO A N 1
ATOM 1521 C CA . PRO A 1 201 ? 21.906 22.656 -1.754 1 91.38 201 PRO A CA 1
ATOM 1522 C C . PRO A 1 201 ? 21.797 24.062 -1.165 1 91.38 201 PRO A C 1
ATOM 1524 O O . PRO A 1 201 ? 22.344 24.328 -0.093 1 91.38 201 PRO A O 1
ATOM 1527 N N . GLY A 1 202 ? 21.109 24.922 -1.841 1 92.5 202 GLY A N 1
ATOM 1528 C CA . GLY A 1 202 ? 21 26.297 -1.376 1 92.5 202 GLY A CA 1
ATOM 1529 C C . GLY A 1 202 ? 19.828 26.5 -0.425 1 92.5 202 GLY A C 1
ATOM 1530 O O . GLY A 1 202 ? 19.719 27.562 0.197 1 92.5 202 GLY A O 1
ATOM 1531 N N . TYR A 1 203 ? 19 25.531 -0.357 1 94.94 203 TYR A N 1
ATOM 1532 C CA . TYR A 1 203 ? 17.859 25.672 0.528 1 94.94 203 TYR A CA 1
ATOM 1533 C C . TYR A 1 203 ? 18.234 25.359 1.97 1 94.94 203 TYR A C 1
ATOM 1535 O O . TYR A 1 203 ? 18.969 24.406 2.229 1 94.94 203 TYR A O 1
ATOM 1543 N N . ALA A 1 204 ? 17.703 26.094 2.926 1 94.44 204 ALA A N 1
ATOM 1544 C CA . ALA A 1 204 ? 18.047 25.938 4.332 1 94.44 204 ALA A CA 1
ATOM 1545 C C . ALA A 1 204 ? 17.5 24.625 4.895 1 94.44 204 ALA A C 1
ATOM 1547 O O . ALA A 1 204 ? 16.406 24.203 4.516 1 94.44 204 ALA A O 1
ATOM 1548 N N . CYS A 1 205 ? 18.281 24.047 5.84 1 94.69 205 CYS A N 1
ATOM 1549 C CA . CYS A 1 205 ? 17.797 22.875 6.551 1 94.69 205 CYS A CA 1
ATOM 1550 C C . CYS A 1 205 ? 16.719 23.234 7.559 1 94.69 205 CYS A C 1
ATOM 1552 O O . CYS A 1 205 ? 16.672 24.375 8.039 1 94.69 205 CYS A O 1
ATOM 1554 N N . PRO A 1 206 ? 15.805 22.25 7.816 1 91.56 206 PRO A N 1
ATOM 1555 C CA . PRO A 1 206 ? 14.805 22.5 8.859 1 91.56 206 PRO A CA 1
ATOM 1556 C C . PRO A 1 206 ? 15.445 22.797 10.219 1 91.56 206 PRO A C 1
ATOM 1558 O O . PRO A 1 206 ? 16.609 22.484 10.438 1 91.56 206 PRO A O 1
ATOM 1561 N N . ALA A 1 207 ? 14.539 23.438 11.039 1 88.94 207 ALA A N 1
ATOM 1562 C CA . ALA A 1 207 ? 15.008 23.719 12.391 1 88.94 207 ALA A CA 1
ATOM 1563 C C . ALA A 1 207 ? 15.508 22.453 13.086 1 88.94 207 ALA A C 1
ATOM 1565 O O . ALA A 1 207 ? 14.891 21.406 12.977 1 88.94 207 ALA A O 1
ATOM 1566 N N . GLY A 1 208 ? 16.609 22.547 13.789 1 91.12 208 GLY A N 1
ATOM 1567 C CA . GLY A 1 208 ? 17.172 21.406 14.5 1 91.12 208 GLY A CA 1
ATOM 1568 C C . GLY A 1 208 ? 18.172 20.625 13.664 1 91.12 208 GLY A C 1
ATOM 1569 O O . GLY A 1 208 ? 18.781 19.672 14.148 1 91.12 208 GLY A O 1
ATOM 1570 N N . CYS A 1 209 ? 18.359 21.094 12.438 1 95.75 209 CYS A N 1
ATOM 1571 C CA . CYS A 1 209 ? 19.266 20.391 11.531 1 95.75 209 CYS A CA 1
ATOM 1572 C C . CYS A 1 209 ? 20.234 21.359 10.867 1 95.75 209 CYS A C 1
ATOM 1574 O O . CYS A 1 209 ? 19.984 22.562 10.828 1 95.75 209 CYS A O 1
ATOM 1576 N N . ALA A 1 210 ? 21.422 20.797 10.453 1 94.06 210 ALA A N 1
ATOM 1577 C CA . ALA A 1 210 ? 22.422 21.531 9.68 1 94.06 210 ALA A CA 1
ATOM 1578 C C . ALA A 1 210 ? 22.953 20.688 8.523 1 94.06 210 ALA A C 1
ATOM 1580 O O . ALA A 1 210 ? 22.859 19.469 8.547 1 94.06 210 ALA A O 1
ATOM 1581 N N . ARG A 1 211 ? 23.406 21.438 7.59 1 92.44 211 ARG A N 1
ATOM 1582 C CA . ARG A 1 211 ? 23.906 20.781 6.387 1 92.44 211 ARG A CA 1
ATOM 1583 C C . ARG A 1 211 ? 25.156 19.953 6.684 1 92.44 211 ARG A C 1
ATOM 1585 O O . ARG A 1 211 ? 26.047 20.406 7.383 1 92.44 211 ARG A O 1
ATOM 1592 N N . SER A 1 212 ? 25.109 18.812 6.312 1 90 212 SER A N 1
ATOM 1593 C CA . SER A 1 212 ? 26.219 17.875 6.297 1 90 212 SER A CA 1
ATOM 1594 C C . SER A 1 212 ? 26.406 17.25 4.914 1 90 212 SER A C 1
ATOM 1596 O O . SER A 1 212 ? 25.766 16.25 4.586 1 90 212 SER A O 1
ATOM 1598 N N . GLY A 1 213 ? 27.328 17.859 4.164 1 88.19 213 GLY A N 1
ATOM 1599 C CA . GLY A 1 213 ? 27.391 17.484 2.758 1 88.19 213 GLY A CA 1
ATOM 1600 C C . GLY A 1 213 ? 26.172 17.906 1.964 1 88.19 213 GLY A C 1
ATOM 1601 O O . GLY A 1 213 ? 25.781 19.078 1.999 1 88.19 213 GLY A O 1
ATOM 1602 N N . SER A 1 214 ? 25.594 16.953 1.316 1 85.44 214 SER A N 1
ATOM 1603 C CA . SER A 1 214 ? 24.438 17.281 0.488 1 85.44 214 SER A CA 1
ATOM 1604 C C . SER A 1 214 ? 23.125 17.031 1.244 1 85.44 214 SER A C 1
ATOM 1606 O O . SER A 1 214 ? 22.047 17.25 0.702 1 85.44 214 SER A O 1
ATOM 1608 N N . ARG A 1 215 ? 23.281 16.703 2.498 1 90 215 ARG A N 1
ATOM 1609 C CA . ARG A 1 215 ? 22.078 16.359 3.258 1 90 215 ARG A CA 1
ATOM 1610 C C . ARG A 1 215 ? 21.984 17.203 4.527 1 90 215 ARG A C 1
ATOM 1612 O O . ARG A 1 215 ? 22.953 17.875 4.906 1 90 215 ARG A O 1
ATOM 1619 N N . CYS A 1 216 ? 20.781 17.266 5.055 1 93.81 216 CYS A N 1
ATOM 1620 C CA . CYS A 1 216 ? 20.578 17.828 6.387 1 93.81 216 CYS A CA 1
ATOM 1621 C C . CYS A 1 216 ? 20.625 16.734 7.449 1 93.81 216 CYS A C 1
ATOM 1623 O O . CYS A 1 216 ? 20.109 15.633 7.238 1 93.81 216 CYS A O 1
ATOM 1625 N N . ALA A 1 217 ? 21.344 17.047 8.539 1 92.88 217 ALA A N 1
ATOM 1626 C CA . ALA A 1 217 ? 21.453 16.109 9.656 1 92.88 217 ALA A CA 1
ATOM 1627 C C . ALA A 1 217 ? 21.156 16.812 10.984 1 92.88 217 ALA A C 1
ATOM 1629 O O . ALA A 1 217 ? 21.422 18.016 11.125 1 92.88 217 ALA A O 1
ATOM 1630 N N . THR A 1 218 ? 20.594 16.031 11.898 1 92.44 218 THR A N 1
ATOM 1631 C CA . THR A 1 218 ? 20.234 16.562 13.211 1 92.44 218 THR A CA 1
ATOM 1632 C C . THR A 1 218 ? 21.484 17.078 13.938 1 92.44 218 THR A C 1
ATOM 1634 O O . THR A 1 218 ? 22.531 16.438 13.906 1 92.44 218 THR A O 1
ATOM 1637 N N . ILE A 1 219 ? 21.312 18.25 14.469 1 88.56 219 ILE A N 1
ATOM 1638 C CA . ILE A 1 219 ? 22.422 18.812 15.242 1 88.56 219 ILE A CA 1
ATOM 1639 C C . ILE A 1 219 ? 22.203 18.516 16.734 1 88.56 219 ILE A C 1
ATOM 1641 O O . ILE A 1 219 ? 21.062 18.469 17.203 1 88.56 219 ILE A O 1
ATOM 1645 N N . ASP A 1 220 ? 23.266 17.906 17.453 1 73.75 220 ASP A N 1
ATOM 1646 C CA . ASP A 1 220 ? 23.234 17.734 18.906 1 73.75 220 ASP A CA 1
ATOM 1647 C C . ASP A 1 220 ? 22.922 19.062 19.609 1 73.75 220 ASP A C 1
ATOM 1649 O O . ASP A 1 220 ? 23.453 20.109 19.219 1 73.75 220 ASP A O 1
ATOM 1653 N N . PRO A 1 221 ? 21.75 19.078 20.359 1 60.94 221 PRO A N 1
ATOM 1654 C CA . PRO A 1 221 ? 21.562 20.312 21.109 1 60.94 221 PRO A CA 1
ATOM 1655 C C . PRO A 1 221 ? 22.812 20.719 21.891 1 60.94 221 PRO A C 1
ATOM 1657 O O . PRO A 1 221 ? 23.453 19.875 22.531 1 60.94 221 PRO A O 1
ATOM 1660 N N . GLN A 1 222 ? 23.531 21.594 21.422 1 44.16 222 GLN A N 1
ATOM 1661 C CA . GLN A 1 222 ? 24.5 22.094 22.391 1 44.16 222 GLN A CA 1
ATOM 1662 C C . GLN A 1 222 ? 23.828 22.406 23.719 1 44.16 222 GLN A C 1
ATOM 1664 O O . GLN A 1 222 ? 22.688 22.875 23.75 1 44.16 222 GLN A O 1
ATOM 1669 N N . MET B 1 1 ? -10.008 17.078 -48.75 1 26.42 1 MET B N 1
ATOM 1670 C CA . MET B 1 1 ? -8.844 17.016 -47.875 1 26.42 1 MET B CA 1
ATOM 1671 C C . MET B 1 1 ? -9.148 16.188 -46.625 1 26.42 1 MET B C 1
ATOM 1673 O O . MET B 1 1 ? -9.906 16.641 -45.75 1 26.42 1 MET B O 1
ATOM 1677 N N . THR B 1 2 ? -9.258 14.852 -46.656 1 27.64 2 THR B N 1
ATOM 1678 C CA . THR B 1 2 ? -9.82 13.836 -45.781 1 27.64 2 THR B CA 1
ATOM 1679 C C . THR B 1 2 ? -8.938 13.648 -44.531 1 27.64 2 THR B C 1
ATOM 1681 O O . THR B 1 2 ? -7.734 13.422 -44.656 1 27.64 2 THR B O 1
ATOM 1684 N N . GLY B 1 3 ? -9.18 14.391 -43.469 1 28.28 3 GLY B N 1
ATOM 1685 C CA . GLY B 1 3 ? -8.406 14.422 -42.219 1 28.2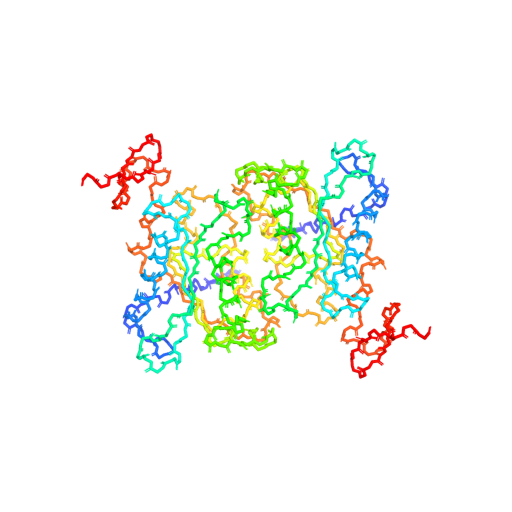8 3 GLY B CA 1
ATOM 1686 C C . GLY B 1 3 ? -8.094 13.047 -41.688 1 28.28 3 GLY B C 1
ATOM 1687 O O . GLY B 1 3 ? -8.984 12.211 -41.531 1 28.28 3 GLY B O 1
ATOM 1688 N N . TYR B 1 4 ? -6.82 12.461 -41.844 1 28.08 4 TYR B N 1
ATOM 1689 C CA . TYR B 1 4 ? -6.23 11.203 -41.375 1 28.08 4 TYR B CA 1
ATOM 1690 C C . TYR B 1 4 ? -6.344 11.07 -39.875 1 28.08 4 TYR B C 1
ATOM 1692 O O . TYR B 1 4 ? -5.832 11.914 -39.125 1 28.08 4 TYR B O 1
ATOM 1700 N N . ILE B 1 5 ? -7.516 10.758 -39.344 1 25.3 5 ILE B N 1
ATOM 1701 C CA . ILE B 1 5 ? -7.656 10.359 -37.938 1 25.3 5 ILE B CA 1
ATOM 1702 C C . ILE B 1 5 ? -6.695 9.219 -37.625 1 25.3 5 ILE B C 1
ATOM 1704 O O . ILE B 1 5 ? -6.863 8.102 -38.125 1 25.3 5 ILE B O 1
ATOM 1708 N N . ALA B 1 6 ? -5.41 9.461 -37.5 1 26.81 6 ALA B N 1
ATOM 1709 C CA . ALA B 1 6 ? -4.469 8.43 -37.094 1 26.81 6 ALA B CA 1
ATOM 1710 C C . ALA B 1 6 ? -4.957 7.719 -35.844 1 26.81 6 ALA B C 1
ATOM 1712 O O . ALA B 1 6 ? -5.129 8.344 -34.781 1 26.81 6 ALA B O 1
ATOM 1713 N N . ASP B 1 7 ? -5.746 6.719 -35.906 1 27.2 7 ASP B N 1
ATOM 1714 C CA . ASP B 1 7 ? -6.07 5.723 -34.875 1 27.2 7 ASP B CA 1
ATOM 1715 C C . ASP B 1 7 ? -4.809 5.23 -34.188 1 27.2 7 ASP B C 1
ATOM 1717 O O . ASP B 1 7 ? -3.988 4.531 -34.781 1 27.2 7 ASP B O 1
ATOM 1721 N N . PHE B 1 8 ? -4.07 6.086 -33.594 1 28.34 8 PHE B N 1
ATOM 1722 C CA . PHE B 1 8 ? -2.961 5.539 -32.812 1 28.34 8 PHE B CA 1
ATOM 1723 C C . PHE B 1 8 ? -3.398 4.301 -32.031 1 28.34 8 PHE B C 1
ATOM 1725 O O . PHE B 1 8 ? -4.289 4.371 -31.203 1 28.34 8 PHE B O 1
ATOM 1732 N N . ALA B 1 9 ? -3.412 3.172 -32.656 1 26.95 9 ALA B N 1
ATOM 1733 C CA . ALA B 1 9 ? -3.473 1.829 -32.094 1 26.95 9 ALA B CA 1
ATOM 1734 C C . ALA B 1 9 ? -2.75 1.769 -30.75 1 26.95 9 ALA B C 1
ATOM 1736 O O . ALA B 1 9 ? -1.524 1.901 -30.703 1 26.95 9 ALA B O 1
ATOM 1737 N N . PHE B 1 10 ? -3.158 2.426 -29.781 1 31.92 10 PHE B N 1
ATOM 1738 C CA . PHE B 1 10 ? -2.717 2.104 -28.422 1 31.92 10 PHE B CA 1
ATOM 1739 C C . PHE B 1 10 ? -2.391 0.62 -28.297 1 31.92 10 PHE B C 1
ATOM 1741 O O . PHE B 1 10 ? -3.281 -0.227 -28.406 1 31.92 10 PHE B O 1
ATOM 1748 N N . GLY B 1 11 ? -1.318 0.128 -28.859 1 30.69 11 GLY B N 1
ATOM 1749 C CA . GLY B 1 11 ? -0.825 -1.24 -28.812 1 30.69 11 GLY B CA 1
ATOM 1750 C C . GLY B 1 11 ? -1.136 -1.954 -27.516 1 30.69 11 GLY B C 1
ATOM 1751 O O . GLY B 1 11 ? -0.824 -1.449 -26.438 1 30.69 11 GLY B O 1
ATOM 1752 N N . HIS B 1 12 ? -2.318 -2.477 -27.328 1 35.69 12 HIS B N 1
ATOM 1753 C CA . HIS B 1 12 ? -2.58 -3.447 -26.266 1 35.69 12 HIS B CA 1
ATOM 1754 C C . HIS B 1 12 ? -1.336 -4.27 -25.953 1 35.69 12 HIS B C 1
ATOM 1756 O O . HIS B 1 12 ? -0.854 -5.023 -26.812 1 35.69 12 HIS B O 1
ATOM 1762 N N . GLN B 1 13 ? -0.342 -3.717 -25.453 1 39.53 13 GLN B N 1
ATOM 1763 C CA . GLN B 1 13 ? 0.72 -4.617 -25.016 1 39.53 13 GLN B CA 1
ATOM 1764 C C . GLN B 1 13 ? 0.147 -5.938 -24.5 1 39.53 13 GLN B C 1
ATOM 1766 O O . GLN B 1 13 ? -0.685 -5.945 -23.594 1 39.53 13 GLN B O 1
ATOM 1771 N N . GLN B 1 14 ? -0.201 -6.93 -25.438 1 46.38 14 GLN B N 1
ATOM 1772 C CA . GLN B 1 14 ? -0.679 -8.289 -25.234 1 46.38 14 GLN B CA 1
ATOM 1773 C C . GLN B 1 14 ? 0.093 -8.984 -24.125 1 46.38 14 GLN B C 1
ATOM 1775 O O . GLN B 1 14 ? 1.282 -8.727 -23.922 1 46.38 14 GLN B O 1
ATOM 1780 N N . PRO B 1 15 ? -0.665 -9.539 -23.172 1 52.53 15 PRO B N 1
ATOM 1781 C CA . PRO B 1 15 ? -0.051 -10.375 -22.141 1 52.53 15 PRO B CA 1
ATOM 1782 C C . PRO B 1 15 ? 0.949 -11.375 -22.719 1 52.53 15 PRO B C 1
ATOM 1784 O O . PRO B 1 15 ? 0.756 -11.883 -23.828 1 52.53 15 PRO B O 1
ATOM 1787 N N . ILE B 1 16 ? 2.205 -11.273 -22.531 1 58.16 16 ILE B N 1
ATOM 1788 C CA . ILE B 1 16 ? 3.43 -11.984 -22.891 1 58.16 16 ILE B CA 1
ATOM 1789 C C . ILE B 1 16 ? 3.314 -13.453 -22.469 1 58.16 16 ILE B C 1
ATOM 1791 O O . ILE B 1 16 ? 4.277 -14.219 -22.594 1 58.16 16 ILE B O 1
ATOM 1795 N N . ALA B 1 17 ? 2.096 -13.945 -22.031 1 60.97 17 ALA B N 1
ATOM 1796 C CA . ALA B 1 17 ? 2.289 -15.281 -21.469 1 60.97 17 ALA B CA 1
ATOM 1797 C C . ALA B 1 17 ? 2.193 -16.359 -22.547 1 60.97 17 ALA B C 1
ATOM 1799 O O . ALA B 1 17 ? 1.164 -17.016 -22.688 1 60.97 17 ALA B O 1
ATOM 1800 N N . ASP B 1 18 ? 2.971 -16.297 -23.578 1 69.69 18 ASP B N 1
ATOM 1801 C CA . ASP B 1 18 ? 3.117 -17.391 -24.547 1 69.69 18 ASP B CA 1
ATOM 1802 C C . ASP B 1 18 ? 3.955 -18.531 -23.953 1 69.69 18 ASP B C 1
ATOM 1804 O O . ASP B 1 18 ? 5.109 -18.328 -23.578 1 69.69 18 ASP B O 1
ATOM 1808 N N . SER B 1 19 ? 3.309 -19.75 -23.719 1 72 19 SER B N 1
ATOM 1809 C CA . SER B 1 19 ? 3.912 -20.891 -23.062 1 72 19 SER B CA 1
ATOM 1810 C C . SER B 1 19 ? 5.207 -21.312 -23.75 1 72 19 SER B C 1
ATOM 1812 O O . SER B 1 19 ? 5.996 -22.078 -23.188 1 72 19 SER B O 1
ATOM 1814 N N . ARG B 1 20 ? 5.512 -20.766 -24.906 1 70.75 20 ARG B N 1
ATOM 1815 C CA . ARG B 1 20 ? 6.691 -21.125 -25.688 1 70.75 20 ARG B CA 1
ATOM 1816 C C . ARG B 1 20 ? 7.844 -20.172 -25.422 1 70.75 20 ARG B C 1
ATOM 1818 O O . ARG B 1 20 ? 8.977 -20.422 -25.812 1 70.75 20 ARG B O 1
ATOM 1825 N N . LEU B 1 21 ? 7.461 -19.172 -24.609 1 74.5 21 LEU B N 1
ATOM 1826 C CA . LEU B 1 21 ? 8.445 -18.109 -24.516 1 74.5 21 LEU B CA 1
ATOM 1827 C C . LEU B 1 21 ? 9.289 -18.266 -23.25 1 74.5 21 LEU B C 1
ATOM 1829 O O . LEU B 1 21 ? 8.789 -18.703 -22.219 1 74.5 21 LEU B O 1
ATOM 1833 N N . THR B 1 22 ? 10.586 -18.125 -23.438 1 79.38 22 THR B N 1
ATOM 1834 C CA . THR B 1 22 ? 11.523 -17.922 -22.344 1 79.38 22 THR B CA 1
ATOM 1835 C C . THR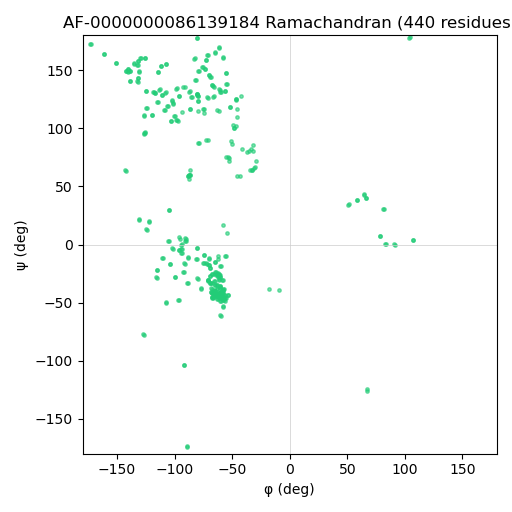 B 1 22 ? 11.891 -16.438 -22.219 1 79.38 22 THR B C 1
ATOM 1837 O O . THR B 1 22 ? 12.523 -15.875 -23.125 1 79.38 22 THR B O 1
ATOM 1840 N N . ILE B 1 23 ? 11.453 -15.875 -21.234 1 79.56 23 ILE B N 1
ATOM 1841 C CA . ILE B 1 23 ? 11.688 -14.445 -21.031 1 79.56 23 ILE B CA 1
ATOM 1842 C C . ILE B 1 23 ? 12.711 -14.25 -19.906 1 79.56 23 ILE B C 1
ATOM 1844 O O . ILE B 1 23 ? 12.531 -14.773 -18.812 1 79.56 23 ILE B O 1
ATOM 1848 N N . ASN B 1 24 ? 13.719 -13.469 -20.062 1 80.06 24 ASN B N 1
ATOM 1849 C CA . ASN B 1 24 ? 14.805 -13.25 -19.109 1 80.06 24 ASN B CA 1
ATOM 1850 C C . ASN B 1 24 ? 15.406 -14.57 -18.641 1 80.06 24 ASN B C 1
ATOM 1852 O O . ASN B 1 24 ? 15.695 -14.734 -17.453 1 80.06 24 ASN B O 1
ATOM 1856 N N . GLY B 1 25 ? 15.453 -15.523 -19.5 1 83.94 25 GLY B N 1
ATOM 1857 C CA . GLY B 1 25 ? 16.094 -16.797 -19.234 1 83.94 25 GLY B CA 1
ATOM 1858 C C . GLY B 1 25 ? 15.227 -17.719 -18.375 1 83.94 25 GLY B C 1
ATOM 1859 O O . GLY B 1 25 ? 15.688 -18.781 -17.953 1 83.94 25 GLY B O 1
ATOM 1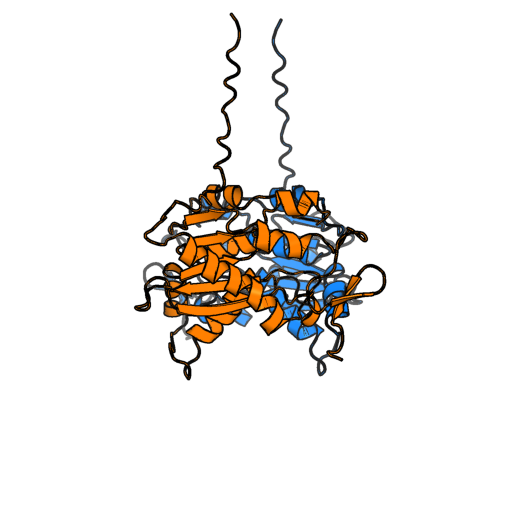860 N N . ILE B 1 26 ? 14.016 -17.328 -18.125 1 90.75 26 ILE B N 1
ATOM 1861 C CA . ILE B 1 26 ? 13.117 -18.125 -17.312 1 90.75 26 ILE B CA 1
ATOM 1862 C C . ILE B 1 26 ? 12.039 -18.75 -18.188 1 90.75 26 ILE B C 1
ATOM 1864 O O . ILE B 1 26 ? 11.219 -18.031 -18.766 1 90.75 26 ILE B O 1
ATOM 1868 N N . PRO B 1 27 ? 12.047 -20.062 -18.266 1 90.88 27 PRO B N 1
ATOM 1869 C CA . PRO B 1 27 ? 11.031 -20.703 -19.109 1 90.88 27 PRO B CA 1
ATOM 1870 C C . PRO B 1 27 ? 9.633 -20.625 -18.5 1 90.88 27 PRO B C 1
ATOM 1872 O O . PRO B 1 27 ? 9.484 -20.422 -17.297 1 90.88 27 PRO B O 1
ATOM 1875 N N . PHE B 1 28 ? 8.656 -20.844 -19.312 1 92 28 PHE B N 1
ATOM 1876 C CA . PHE B 1 28 ? 7.266 -20.797 -18.891 1 92 28 PHE B CA 1
ATOM 1877 C C . PHE B 1 28 ? 7.004 -21.797 -17.766 1 92 28 PHE B C 1
ATOM 1879 O O . PHE B 1 28 ? 6.242 -21.516 -16.844 1 92 28 PHE B O 1
ATOM 1886 N N . SER B 1 29 ? 7.566 -22.969 -17.891 1 92.88 29 SER B N 1
ATOM 1887 C CA . SER B 1 29 ? 7.34 -24 -16.891 1 92.88 29 SER B CA 1
ATOM 1888 C C . SER B 1 29 ? 7.754 -23.531 -15.5 1 92.88 29 SER B C 1
ATOM 1890 O O . SER B 1 29 ? 7.102 -23.859 -14.508 1 92.88 29 SER B O 1
ATOM 1892 N N . THR B 1 30 ? 8.828 -22.812 -15.453 1 94.56 30 THR B N 1
ATOM 1893 C CA . THR B 1 30 ? 9.273 -22.25 -14.18 1 94.56 30 THR B CA 1
ATOM 1894 C C . THR B 1 30 ? 8.289 -21.188 -13.68 1 94.56 30 THR B C 1
ATOM 1896 O O . THR B 1 30 ? 7.949 -21.172 -12.492 1 94.56 30 THR B O 1
ATOM 1899 N N . ARG B 1 31 ? 7.824 -20.375 -14.562 1 95.56 31 ARG B N 1
ATOM 1900 C CA . ARG B 1 31 ? 6.852 -19.344 -14.188 1 95.56 31 ARG B CA 1
ATOM 1901 C C . ARG B 1 31 ? 5.543 -19.984 -13.719 1 95.56 31 ARG B C 1
ATOM 1903 O O . ARG B 1 31 ? 4.93 -19.516 -12.758 1 95.56 31 ARG B O 1
ATOM 1910 N N . ALA B 1 32 ? 5.184 -21.016 -14.406 1 96.44 32 ALA B N 1
ATOM 1911 C CA . ALA B 1 32 ? 3.98 -21.75 -14.016 1 96.44 32 ALA B CA 1
ATOM 1912 C C . ALA B 1 32 ? 4.133 -22.344 -12.617 1 96.44 32 ALA B C 1
ATOM 1914 O O . ALA B 1 32 ? 3.195 -22.297 -11.812 1 96.44 32 ALA B O 1
ATOM 1915 N N . HIS B 1 33 ? 5.254 -22.891 -12.344 1 96.94 33 HIS B N 1
ATOM 1916 C CA . HIS B 1 33 ? 5.543 -23.453 -11.031 1 96.94 33 HIS B CA 1
ATOM 1917 C C . HIS B 1 33 ? 5.359 -22.422 -9.93 1 96.94 33 HIS B C 1
ATOM 1919 O O . HIS B 1 33 ? 4.691 -22.672 -8.922 1 96.94 33 HIS B O 1
ATOM 1925 N N . TRP B 1 34 ? 5.871 -21.25 -10.133 1 97.94 34 TRP B N 1
ATOM 1926 C CA . TRP B 1 34 ? 5.852 -20.25 -9.078 1 97.94 34 TRP B CA 1
ATOM 1927 C C . TRP B 1 34 ? 4.488 -19.562 -8.992 1 97.94 34 TRP B C 1
ATOM 1929 O O . TRP B 1 34 ? 4.07 -19.141 -7.914 1 97.94 34 TRP B O 1
ATOM 1939 N N . MET B 1 35 ? 3.783 -19.484 -10.148 1 98.5 35 MET B N 1
ATOM 1940 C CA . MET B 1 35 ? 2.402 -19.016 -10.07 1 98.5 35 MET B CA 1
ATOM 1941 C C . MET B 1 35 ? 1.553 -19.984 -9.242 1 98.5 35 MET B C 1
ATOM 1943 O O . MET B 1 35 ? 0.724 -19.547 -8.438 1 98.5 35 MET B O 1
ATOM 1947 N N . ARG B 1 36 ? 1.822 -21.266 -9.406 1 98.56 36 ARG B N 1
ATOM 1948 C CA . ARG B 1 36 ? 1.116 -22.266 -8.602 1 98.56 36 ARG B CA 1
ATOM 1949 C C . ARG B 1 36 ? 1.477 -22.125 -7.125 1 98.56 36 ARG B C 1
ATOM 1951 O O . ARG B 1 36 ? 0.635 -22.344 -6.25 1 98.56 36 ARG B O 1
ATOM 1958 N N . ARG B 1 37 ? 2.686 -21.703 -6.852 1 98.69 37 ARG B N 1
ATOM 1959 C CA . ARG B 1 37 ? 3.076 -21.453 -5.469 1 98.69 37 ARG B CA 1
ATOM 1960 C C . ARG B 1 37 ? 2.322 -20.25 -4.906 1 98.69 37 ARG B C 1
ATOM 1962 O O . ARG B 1 37 ? 1.985 -20.219 -3.719 1 98.69 37 ARG B O 1
ATOM 1969 N N . ALA B 1 38 ? 2.115 -19.25 -5.727 1 98.88 38 ALA B N 1
ATOM 1970 C CA . ALA B 1 38 ? 1.283 -18.125 -5.32 1 98.88 38 ALA B CA 1
ATOM 1971 C C . ALA B 1 38 ? -0.138 -18.578 -5 1 98.88 38 ALA B C 1
ATOM 1973 O O . ALA B 1 38 ? -0.716 -18.156 -3.99 1 98.88 38 ALA B O 1
ATOM 1974 N N . ASN B 1 39 ? -0.672 -19.469 -5.852 1 98.44 39 ASN B N 1
ATOM 1975 C CA . ASN B 1 39 ? -1.972 -20.062 -5.551 1 98.44 39 ASN B CA 1
ATOM 1976 C C . ASN B 1 39 ? -1.958 -20.797 -4.219 1 98.44 39 ASN B C 1
ATOM 1978 O O . ASN B 1 39 ? -2.863 -20.625 -3.4 1 98.44 39 ASN B O 1
ATOM 1982 N N . GLN B 1 40 ? -0.935 -21.578 -4.008 1 98.5 40 GLN B N 1
ATOM 1983 C CA . GLN B 1 40 ? -0.827 -22.422 -2.822 1 98.5 40 GLN B CA 1
ATOM 1984 C C . GLN B 1 40 ? -0.726 -21.578 -1.556 1 98.5 40 GLN B C 1
ATOM 1986 O O . GLN B 1 40 ? -1.087 -22.031 -0.468 1 98.5 40 GLN B O 1
ATOM 1991 N N . ALA B 1 41 ? -0.283 -20.359 -1.675 1 98.75 41 ALA B N 1
ATOM 1992 C CA . ALA B 1 41 ? -0.202 -19.453 -0.529 1 98.75 41 ALA B CA 1
ATOM 1993 C C . ALA B 1 41 ? -1.572 -19.266 0.113 1 98.75 41 ALA B C 1
ATOM 1995 O O . ALA B 1 41 ? -1.676 -19.078 1.329 1 98.75 41 ALA B O 1
ATOM 1996 N N . LEU B 1 42 ? -2.646 -19.344 -0.678 1 98.19 42 LEU B N 1
ATOM 1997 C CA . LEU B 1 42 ? -4.004 -19.203 -0.163 1 98.19 42 LEU B CA 1
ATOM 1998 C C . LEU B 1 42 ? -4.328 -20.297 0.839 1 98.19 42 LEU B C 1
ATOM 2000 O O . LEU B 1 42 ? -4.812 -20.016 1.939 1 98.19 42 LEU B O 1
ATOM 2004 N N . ILE B 1 43 ? -3.998 -21.531 0.458 1 96.06 43 ILE B N 1
ATOM 2005 C CA . ILE B 1 43 ? -4.273 -22.688 1.308 1 96.06 43 ILE B CA 1
ATOM 2006 C C . ILE B 1 43 ? -3.385 -22.641 2.549 1 96.06 43 ILE B C 1
ATOM 2008 O O . ILE B 1 43 ? -3.84 -22.922 3.658 1 96.06 43 ILE B O 1
ATOM 2012 N N . ASP B 1 44 ? -2.186 -22.281 2.393 1 97.75 44 ASP B N 1
ATOM 2013 C CA . ASP B 1 44 ? -1.198 -22.281 3.467 1 97.75 44 ASP B CA 1
ATOM 2014 C C . ASP B 1 44 ? -1.53 -21.219 4.523 1 97.75 44 ASP B C 1
ATOM 2016 O O . ASP B 1 44 ? -1.248 -21.422 5.707 1 97.75 44 ASP B O 1
ATOM 2020 N N . LEU B 1 45 ? -2.131 -20.062 4.066 1 98.06 45 LEU B N 1
ATOM 2021 C CA . LEU B 1 45 ? -2.18 -18.922 4.977 1 98.06 45 LEU B CA 1
ATOM 2022 C C . LEU B 1 45 ? -3.621 -18.594 5.344 1 98.06 45 LEU B C 1
ATOM 2024 O O . LEU B 1 45 ? -3.865 -17.891 6.332 1 98.06 45 LEU B O 1
ATOM 2028 N N . VAL B 1 46 ? -4.555 -19 4.543 1 96.94 46 VAL B N 1
ATOM 2029 C CA . VAL B 1 46 ? -5.926 -18.547 4.77 1 96.94 46 VAL B CA 1
ATOM 2030 C C . VAL B 1 46 ? -6.859 -19.766 4.836 1 96.94 46 VAL B C 1
ATOM 2032 O O . VAL B 1 46 ? -7.238 -20.203 5.922 1 96.94 46 VAL B O 1
ATOM 2035 N N . SER B 1 47 ? -7.223 -20.375 3.699 1 95.19 47 SER B N 1
ATOM 2036 C CA . SER B 1 47 ? -8.117 -21.516 3.58 1 95.19 47 SER B CA 1
ATOM 2037 C C . SER B 1 47 ? -8.164 -22.031 2.146 1 95.19 47 SER B C 1
ATOM 2039 O O . SER B 1 47 ? -7.641 -21.391 1.232 1 95.19 47 SER B O 1
ATOM 2041 N N . PRO B 1 48 ? -8.781 -23.094 1.947 1 94.06 48 PRO B N 1
ATOM 2042 C CA . PRO B 1 48 ? -8.906 -23.609 0.583 1 94.06 48 PRO B CA 1
ATOM 2043 C C . PRO B 1 48 ? -9.82 -22.75 -0.293 1 94.06 48 PRO B C 1
ATOM 2045 O O . PRO B 1 48 ? -9.789 -22.875 -1.521 1 94.06 48 PRO B O 1
ATOM 2048 N N . CYS B 1 49 ? -10.711 -21.922 0.358 1 94.94 49 CYS B N 1
ATOM 2049 C CA . CYS B 1 49 ? -11.617 -21.125 -0.451 1 94.94 49 CYS B CA 1
ATOM 2050 C C . CYS B 1 49 ? -11.828 -19.75 0.172 1 94.94 49 CYS B C 1
ATOM 2052 O O . CYS B 1 49 ? -12.961 -19.344 0.441 1 94.94 49 CYS B O 1
ATOM 2054 N N . PRO B 1 50 ? -10.75 -18.984 0.242 1 96 50 PRO B N 1
ATOM 2055 C CA . PRO B 1 50 ? -10.961 -17.625 0.725 1 96 50 PRO B CA 1
ATOM 2056 C C . PRO B 1 50 ? -11.75 -16.766 -0.259 1 96 50 PRO B C 1
ATOM 2058 O O . PRO B 1 50 ? -11.594 -16.906 -1.475 1 96 50 PRO B O 1
ATOM 2061 N N . PHE B 1 51 ? -12.586 -15.883 0.276 1 95.5 51 PHE B N 1
ATOM 2062 C CA . PHE B 1 51 ? -13.367 -15.016 -0.601 1 95.5 51 PHE B CA 1
ATOM 2063 C C . PHE B 1 51 ? -12.453 -14.156 -1.468 1 95.5 51 PHE B C 1
ATOM 2065 O O . PHE B 1 51 ? -12.57 -14.164 -2.695 1 95.5 51 PHE B O 1
ATOM 2072 N N . GLY B 1 52 ? -11.602 -13.289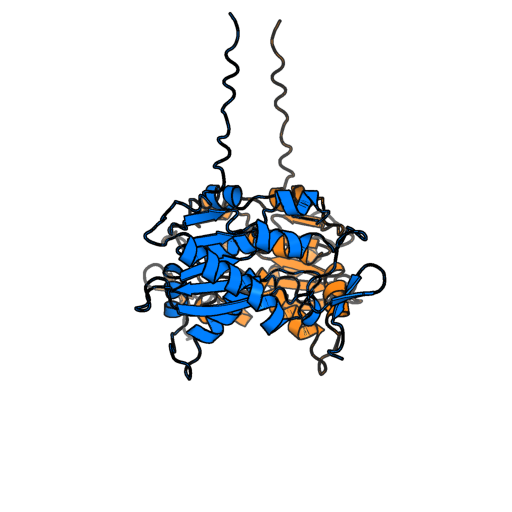 -0.761 1 97 52 GLY B N 1
ATOM 2073 C CA . GLY B 1 52 ? -10.539 -12.609 -1.485 1 97 52 GLY B CA 1
ATOM 2074 C C . GLY B 1 52 ? -9.328 -13.484 -1.74 1 97 52 GLY B C 1
ATOM 2075 O O . GLY B 1 52 ? -8.352 -13.438 -0.99 1 97 52 GLY B O 1
ATOM 2076 N N . ALA B 1 53 ? -9.336 -14.219 -2.82 1 98.19 53 ALA B N 1
ATOM 2077 C CA . ALA B 1 53 ? -8.352 -15.273 -3.066 1 98.19 53 ALA B CA 1
ATOM 2078 C C . ALA B 1 53 ? -7.125 -14.711 -3.781 1 98.19 53 ALA B C 1
ATOM 2080 O O . ALA B 1 53 ? -6.742 -15.203 -4.848 1 98.19 53 ALA B O 1
ATOM 2081 N N . PHE B 1 54 ? -6.492 -13.773 -3.18 1 98.88 54 PHE B N 1
ATOM 2082 C CA . PHE B 1 54 ? -5.297 -13.141 -3.725 1 98.88 54 PHE B CA 1
ATOM 2083 C C . PHE B 1 54 ? -4.047 -13.656 -3.025 1 98.88 54 PHE B C 1
ATOM 2085 O O . PHE B 1 54 ? -3.807 -13.344 -1.856 1 98.88 54 PHE B O 1
ATOM 2092 N N . GLY B 1 55 ? -3.262 -14.492 -3.697 1 98.88 55 GLY B N 1
ATOM 2093 C CA . GLY B 1 55 ? -2.023 -15.062 -3.189 1 98.88 55 GLY B CA 1
ATOM 2094 C C . GLY B 1 55 ? -0.796 -14.602 -3.951 1 98.88 55 GLY B C 1
ATOM 2095 O O . GLY B 1 55 ? -0.87 -14.328 -5.152 1 98.88 55 GLY B O 1
ATOM 2096 N N . THR B 1 56 ? 0.324 -14.508 -3.271 1 98.94 56 THR B N 1
ATOM 2097 C CA . THR B 1 56 ? 1.562 -13.984 -3.84 1 98.94 56 THR B CA 1
ATOM 2098 C C . THR B 1 56 ? 2.76 -14.812 -3.383 1 98.94 56 THR B C 1
ATOM 2100 O O . THR B 1 56 ? 2.812 -15.258 -2.234 1 98.94 56 THR B O 1
ATOM 2103 N N . ALA B 1 57 ? 3.691 -15.047 -4.262 1 98.94 57 ALA B N 1
ATOM 2104 C CA . ALA B 1 57 ? 4.992 -15.641 -3.973 1 98.94 57 ALA B CA 1
ATOM 2105 C C . ALA B 1 57 ? 6.129 -14.75 -4.473 1 98.94 57 ALA B C 1
ATOM 2107 O O . ALA B 1 57 ? 6.059 -14.211 -5.578 1 98.94 57 ALA B O 1
ATOM 2108 N N . ILE B 1 58 ? 7.102 -14.508 -3.686 1 98.88 58 ILE B N 1
ATOM 2109 C CA . ILE B 1 58 ? 8.289 -13.75 -4.059 1 98.88 58 ILE B CA 1
ATOM 2110 C C . ILE B 1 58 ? 9.5 -14.68 -4.113 1 98.88 58 ILE B C 1
ATOM 2112 O O . ILE B 1 58 ? 9.773 -15.406 -3.154 1 98.88 58 ILE B O 1
ATOM 2116 N N . VAL B 1 59 ? 10.203 -14.609 -5.242 1 98.25 59 VAL B N 1
ATOM 2117 C CA . VAL B 1 59 ? 11.164 -15.648 -5.602 1 98.25 59 VAL B CA 1
ATOM 2118 C C . VAL B 1 59 ? 12.484 -15.016 -6.02 1 98.25 59 VAL B C 1
ATOM 2120 O O . VAL B 1 59 ? 12.5 -13.953 -6.648 1 98.25 59 VAL B O 1
ATOM 2123 N N . ASN B 1 60 ? 13.57 -15.648 -5.676 1 97.06 60 ASN B N 1
ATOM 2124 C CA . ASN B 1 60 ? 14.891 -15.344 -6.227 1 97.06 60 ASN B CA 1
ATOM 2125 C C . ASN B 1 60 ? 15.258 -16.297 -7.359 1 97.06 60 ASN B C 1
ATOM 2127 O O . ASN B 1 60 ? 15.688 -17.422 -7.109 1 97.06 60 ASN B O 1
ATOM 2131 N N . HIS B 1 61 ? 15.227 -15.82 -8.555 1 94.19 61 HIS B N 1
ATOM 2132 C CA . HIS B 1 61 ? 15.484 -16.672 -9.719 1 94.19 61 HIS B CA 1
ATOM 2133 C C . HIS B 1 61 ? 16.984 -16.875 -9.938 1 94.19 61 HIS B C 1
ATOM 2135 O O . HIS B 1 61 ? 17.391 -17.734 -10.719 1 94.19 61 HIS B O 1
ATOM 2141 N N . THR B 1 62 ? 17.766 -16.125 -9.289 1 86.56 62 THR B N 1
ATOM 2142 C CA . THR B 1 62 ? 19.219 -16.203 -9.492 1 86.56 62 THR B CA 1
ATOM 2143 C C . THR B 1 62 ? 19.844 -17.219 -8.539 1 86.56 62 THR B C 1
ATOM 2145 O O . THR B 1 62 ? 21.047 -17.453 -8.578 1 86.56 62 THR B O 1
ATOM 2148 N N . ALA B 1 63 ? 19 -17.828 -7.812 1 79.56 63 ALA B N 1
ATOM 2149 C CA . ALA B 1 63 ? 19.516 -18.844 -6.891 1 79.56 63 ALA B CA 1
ATOM 2150 C C . ALA B 1 63 ? 19.875 -20.125 -7.629 1 79.56 63 ALA B C 1
ATOM 2152 O O . ALA B 1 63 ? 19.391 -20.375 -8.734 1 79.56 63 ALA B O 1
ATOM 2153 N N . ALA B 1 64 ? 20.781 -20.828 -7.102 1 69.81 64 ALA B N 1
ATOM 2154 C CA . ALA B 1 64 ? 21.516 -21.938 -7.715 1 69.81 64 ALA B CA 1
ATOM 2155 C C . ALA B 1 64 ? 20.594 -23.078 -8.094 1 69.81 64 ALA B C 1
ATOM 2157 O O . ALA B 1 64 ? 20.969 -23.969 -8.859 1 69.81 64 ALA B O 1
ATOM 2158 N N . ASN B 1 65 ? 19.453 -22.938 -7.637 1 67.06 65 ASN B N 1
ATOM 2159 C CA . ASN B 1 65 ? 18.609 -24.078 -7.969 1 67.06 65 ASN B CA 1
ATOM 2160 C C . ASN B 1 65 ? 17.75 -23.797 -9.195 1 67.06 65 ASN B C 1
ATOM 2162 O O . ASN B 1 65 ? 17.438 -22.641 -9.484 1 67.06 65 ASN B O 1
ATOM 2166 N N . GLY B 1 66 ? 17.969 -24.312 -10.328 1 78.56 66 GLY B N 1
ATOM 2167 C CA . GLY B 1 66 ? 17.344 -24.25 -11.633 1 78.56 66 GLY B CA 1
ATOM 2168 C C . GLY B 1 66 ? 16 -23.531 -11.602 1 78.56 66 GLY B C 1
ATOM 2169 O O . GLY B 1 66 ? 15.727 -22.672 -12.453 1 78.56 66 GLY B O 1
ATOM 2170 N N . LEU B 1 67 ? 15.133 -23.688 -10.602 1 88.69 67 LEU B N 1
ATOM 2171 C CA . LEU B 1 67 ? 13.82 -23.047 -10.539 1 88.69 67 LEU B CA 1
ATOM 2172 C C . LEU B 1 67 ? 13.898 -21.719 -9.789 1 88.69 67 LEU B C 1
ATOM 2174 O O . LEU B 1 67 ? 13.055 -20.844 -9.984 1 88.69 67 LEU B O 1
ATOM 2178 N N . GLY B 1 68 ? 14.828 -21.516 -8.969 1 94.62 68 GLY B N 1
ATOM 2179 C CA . GLY B 1 68 ? 14.898 -20.391 -8.055 1 94.62 68 GLY B CA 1
ATOM 2180 C C . GLY B 1 68 ? 14.547 -20.766 -6.625 1 94.62 68 GLY B C 1
ATOM 2181 O O . GLY B 1 68 ? 14.289 -21.922 -6.328 1 94.62 68 GLY B O 1
ATOM 2182 N N . GLU B 1 69 ? 14.648 -19.797 -5.781 1 95.75 69 GLU B N 1
ATOM 2183 C CA . GLU B 1 69 ? 14.391 -19.984 -4.355 1 95.75 69 GLU B CA 1
ATOM 2184 C C . GLU B 1 69 ? 13.219 -19.125 -3.885 1 95.75 69 GLU B C 1
ATOM 2186 O O . GLU B 1 69 ? 13.141 -17.938 -4.211 1 95.75 69 GLU B O 1
ATOM 2191 N N . LEU B 1 70 ? 12.328 -19.828 -3.166 1 97.75 70 LEU B N 1
ATOM 2192 C CA . LEU B 1 70 ? 11.242 -19.094 -2.535 1 97.75 70 LEU B CA 1
ATOM 2193 C C . LEU B 1 70 ? 11.758 -18.25 -1.366 1 97.75 70 LEU B C 1
ATOM 2195 O O . LEU B 1 70 ? 12.414 -18.781 -0.465 1 97.75 70 LEU B O 1
ATOM 2199 N N . ILE B 1 71 ? 11.461 -16.969 -1.384 1 98.06 71 ILE B N 1
ATOM 2200 C CA . ILE B 1 71 ? 11.867 -16.109 -0.271 1 98.06 71 ILE B CA 1
ATOM 2201 C C . ILE B 1 71 ? 10.711 -15.961 0.711 1 98.06 71 ILE B C 1
ATOM 2203 O O . ILE B 1 71 ? 10.891 -16.109 1.921 1 98.06 71 ILE B O 1
ATOM 2207 N N . CYS B 1 72 ? 9.516 -15.664 0.241 1 98.38 72 CYS B N 1
ATOM 2208 C CA . CYS B 1 72 ? 8.359 -15.477 1.103 1 98.38 72 CYS B CA 1
ATOM 2209 C C . CYS B 1 72 ? 7.062 -15.602 0.307 1 98.38 72 CYS B C 1
ATOM 2211 O O . CYS B 1 72 ? 7.09 -15.648 -0.924 1 98.38 72 CYS B O 1
ATOM 2213 N N . ILE B 1 73 ? 6.02 -15.766 1.026 1 98.88 73 ILE B N 1
ATOM 2214 C CA . ILE B 1 73 ? 4.676 -15.797 0.456 1 98.88 73 ILE B CA 1
ATOM 2215 C C . ILE B 1 73 ? 3.766 -14.844 1.224 1 98.88 73 ILE B C 1
ATOM 2217 O O . ILE B 1 73 ? 4.113 -14.383 2.312 1 98.88 73 ILE B O 1
ATOM 2221 N N . GLY B 1 74 ? 2.668 -14.477 0.586 1 98.88 74 GLY B N 1
ATOM 2222 C CA . GLY B 1 74 ? 1.613 -13.672 1.189 1 98.88 74 GLY B CA 1
ATOM 2223 C C . GLY B 1 74 ? 0.244 -13.945 0.597 1 98.88 74 GLY B C 1
ATOM 2224 O O . GLY B 1 74 ? 0.134 -14.531 -0.483 1 98.88 74 GLY B O 1
ATOM 2225 N N . ALA B 1 75 ? -0.739 -13.664 1.354 1 98.88 75 ALA B N 1
ATOM 2226 C CA . ALA B 1 75 ? -2.133 -13.742 0.924 1 98.88 75 ALA B CA 1
ATOM 2227 C C . ALA B 1 75 ? -2.955 -12.609 1.522 1 98.88 75 ALA B C 1
ATOM 2229 O O . ALA B 1 75 ? -2.609 -12.07 2.578 1 98.88 75 ALA B O 1
ATOM 2230 N N . ASN B 1 76 ? -3.969 -12.242 0.706 1 98.75 76 ASN B N 1
ATOM 2231 C CA . ASN B 1 76 ? -4.887 -11.25 1.248 1 98.75 76 ASN B CA 1
ATOM 2232 C C . ASN B 1 76 ? -5.309 -11.594 2.674 1 98.75 76 ASN B C 1
ATOM 2234 O O . ASN B 1 76 ? -5.77 -12.703 2.938 1 98.75 76 ASN B O 1
ATOM 2238 N N . SER B 1 77 ? -5.105 -10.648 3.617 1 98.06 77 SER B N 1
ATOM 2239 C CA . SER B 1 77 ? -5.383 -10.938 5.02 1 98.06 77 SER B CA 1
ATOM 2240 C C . SER B 1 77 ? -6.238 -9.836 5.648 1 98.06 77 SER B C 1
ATOM 2242 O O . SER B 1 77 ? -6.211 -9.641 6.867 1 98.06 77 SER B O 1
ATOM 2244 N N . ILE B 1 78 ? -6.934 -9.094 4.832 1 98.12 78 ILE B N 1
ATOM 2245 C CA . ILE B 1 78 ? -7.785 -8.016 5.309 1 98.12 78 ILE B CA 1
ATOM 2246 C C . ILE B 1 78 ? -8.82 -8.562 6.293 1 98.12 78 ILE B C 1
ATOM 2248 O O . ILE B 1 78 ? -8.992 -8.023 7.387 1 98.12 78 ILE B O 1
ATOM 2252 N N . GLY B 1 79 ? -9.484 -9.695 5.988 1 96 79 GLY B N 1
ATOM 2253 C CA . GLY B 1 79 ? -10.547 -10.258 6.801 1 96 79 GLY B CA 1
ATOM 2254 C C . GLY B 1 79 ? -10.086 -10.68 8.18 1 96 79 GLY B C 1
ATOM 2255 O O . GLY B 1 79 ? -10.828 -10.555 9.156 1 96 79 GLY B O 1
ATOM 2256 N N . SER B 1 80 ? -8.859 -11.164 8.273 1 96.56 80 SER B N 1
ATOM 2257 C CA . SER B 1 80 ? -8.383 -11.703 9.539 1 96.56 80 SER B CA 1
ATOM 2258 C C . SER B 1 80 ? -7.688 -10.633 10.367 1 96.56 80 SER B C 1
ATOM 2260 O O . SER B 1 80 ? -7.543 -10.773 11.586 1 96.56 80 SER B O 1
ATOM 2262 N N . THR B 1 81 ? -7.301 -9.484 9.734 1 97.69 81 THR B N 1
ATOM 2263 C CA . THR B 1 81 ? -6.484 -8.523 10.469 1 97.69 81 THR B CA 1
ATOM 2264 C C . THR B 1 81 ? -7.238 -7.211 10.656 1 97.69 81 THR B C 1
ATOM 2266 O O . THR B 1 81 ? -6.926 -6.43 11.555 1 97.69 81 THR B O 1
ATOM 2269 N N . GLY B 1 82 ? -8.172 -6.918 9.68 1 98 82 GLY B N 1
ATOM 2270 C CA . GLY B 1 82 ? -8.844 -5.629 9.672 1 98 82 GLY B CA 1
ATOM 2271 C C . GLY B 1 82 ? -8.023 -4.535 9.016 1 98 82 GLY B C 1
ATOM 2272 O O . GLY B 1 82 ? -8.445 -3.373 8.984 1 98 82 GLY B O 1
ATOM 2273 N N . ASN B 1 83 ? -6.867 -4.852 8.539 1 98.75 83 ASN B N 1
ATOM 2274 C CA . ASN B 1 83 ? -6.012 -3.895 7.852 1 98.75 83 ASN B CA 1
ATOM 2275 C C . ASN B 1 83 ? -6.34 -3.818 6.363 1 98.75 83 ASN B C 1
ATOM 2277 O O . ASN B 1 83 ? -6.098 -4.773 5.621 1 98.75 83 ASN B O 1
ATOM 2281 N N . PRO B 1 84 ? -6.785 -2.68 5.902 1 98.44 84 PRO B N 1
ATOM 2282 C CA . PRO B 1 84 ? -7.258 -2.592 4.52 1 98.44 84 PRO B CA 1
ATOM 2283 C C . PRO B 1 84 ? -6.121 -2.607 3.502 1 98.44 84 PRO B C 1
ATOM 2285 O O . PRO B 1 84 ? -6.367 -2.719 2.299 1 98.44 84 PRO B O 1
ATOM 2288 N N . THR B 1 85 ? -4.871 -2.516 3.895 1 98.75 85 THR B N 1
ATOM 2289 C CA . THR B 1 85 ? -3.756 -2.467 2.955 1 98.75 85 THR B CA 1
ATOM 2290 C C . THR B 1 85 ? -3.184 -3.863 2.723 1 98.75 85 THR B C 1
ATOM 2292 O O . THR B 1 85 ? -2.361 -4.059 1.826 1 98.75 85 THR B O 1
ATOM 2295 N N . LEU B 1 86 ? -3.637 -4.84 3.473 1 98.81 86 LEU B N 1
ATOM 2296 C CA . LEU B 1 86 ? -2.969 -6.137 3.428 1 98.81 86 LEU B CA 1
ATOM 2297 C C . LEU B 1 86 ? -3.531 -7 2.303 1 98.81 86 LEU B C 1
ATOM 2299 O O . LEU B 1 86 ? -4 -8.109 2.545 1 98.81 86 LEU B O 1
ATOM 2303 N N . HIS B 1 87 ? -3.404 -6.484 1.082 1 98.88 87 HIS B N 1
ATOM 2304 C CA . HIS B 1 87 ? -3.545 -7.324 -0.104 1 98.88 87 HIS B CA 1
ATOM 2305 C C . HIS B 1 87 ? -2.441 -8.375 -0.172 1 98.88 87 HIS B C 1
ATOM 2307 O O . HIS B 1 87 ? -1.47 -8.305 0.584 1 98.88 87 HIS B O 1
ATOM 2313 N N . GLY B 1 88 ? -2.641 -9.359 -1.024 1 98.88 88 GLY B N 1
ATOM 2314 C CA . GLY B 1 88 ? -1.675 -10.438 -1.109 1 98.88 88 GLY B CA 1
ATOM 2315 C C . GLY B 1 88 ? -0.258 -9.961 -1.354 1 98.88 88 GLY B C 1
ATOM 2316 O O . GLY B 1 88 ? 0.688 -10.453 -0.739 1 98.88 88 GLY B O 1
ATOM 2317 N N . GLU B 1 89 ? -0.075 -9 -2.256 1 98.94 89 GLU B N 1
ATOM 2318 C CA . GLU B 1 89 ? 1.242 -8.477 -2.609 1 98.94 89 GLU B CA 1
ATOM 2319 C C . GLU B 1 89 ? 1.865 -7.715 -1.44 1 98.94 89 GLU B C 1
ATOM 2321 O O . GLU B 1 89 ? 3.049 -7.891 -1.14 1 98.94 89 GLU B O 1
ATOM 2326 N N . ILE B 1 90 ? 1.061 -6.852 -0.773 1 98.94 90 ILE B N 1
ATOM 2327 C CA . ILE B 1 90 ? 1.552 -6.078 0.361 1 98.94 90 ILE B CA 1
ATOM 2328 C C . ILE B 1 90 ? 1.934 -7.02 1.502 1 98.94 90 ILE B C 1
ATOM 2330 O O . ILE B 1 90 ? 2.986 -6.855 2.123 1 98.94 90 ILE B O 1
ATOM 2334 N N . ALA B 1 91 ? 1.093 -8.008 1.748 1 98.94 91 ALA B N 1
ATOM 2335 C CA . ALA B 1 91 ? 1.389 -9 2.779 1 98.94 91 ALA B CA 1
ATOM 2336 C C . ALA B 1 91 ? 2.693 -9.734 2.479 1 98.94 91 ALA B C 1
ATOM 2338 O O . ALA B 1 91 ? 3.506 -9.961 3.377 1 98.94 91 ALA B O 1
ATOM 2339 N N . ALA B 1 92 ? 2.889 -10.117 1.259 1 98.94 92 ALA B N 1
ATOM 2340 C CA . ALA B 1 92 ? 4.109 -10.82 0.868 1 98.94 92 ALA B CA 1
ATOM 2341 C C . ALA B 1 92 ? 5.336 -9.93 1.042 1 98.94 92 ALA B C 1
ATOM 2343 O O . ALA B 1 92 ? 6.375 -10.383 1.531 1 98.94 92 ALA B O 1
ATOM 2344 N N . ILE B 1 93 ? 5.227 -8.672 0.658 1 98.94 93 ILE B N 1
ATOM 2345 C CA . ILE B 1 93 ? 6.344 -7.742 0.785 1 98.94 93 ILE B CA 1
ATOM 2346 C C . ILE B 1 93 ? 6.676 -7.527 2.262 1 98.94 93 ILE B C 1
ATOM 2348 O O . ILE B 1 93 ? 7.844 -7.516 2.646 1 98.94 93 ILE B O 1
ATOM 2352 N N . ASN B 1 94 ? 5.621 -7.355 3.086 1 98.81 94 ASN B N 1
ATOM 2353 C CA . ASN B 1 94 ? 5.836 -7.266 4.527 1 98.81 94 ASN B CA 1
ATOM 2354 C C . ASN B 1 94 ? 6.559 -8.492 5.066 1 98.81 94 ASN B C 1
ATOM 2356 O O . ASN B 1 94 ? 7.523 -8.375 5.82 1 98.81 94 ASN B O 1
ATOM 2360 N N . ASN B 1 95 ? 6.098 -9.648 4.684 1 98.75 95 ASN B N 1
ATOM 2361 C CA . ASN B 1 95 ? 6.699 -10.906 5.109 1 98.75 95 ASN B CA 1
ATOM 2362 C C . ASN B 1 95 ? 8.148 -11.023 4.652 1 98.75 95 ASN B C 1
ATOM 2364 O O . ASN B 1 95 ? 9.023 -11.422 5.422 1 98.75 95 ASN B O 1
ATOM 2368 N N . CYS B 1 96 ? 8.406 -10.641 3.441 1 98.75 96 CYS B N 1
ATOM 2369 C CA . CYS B 1 96 ? 9.766 -10.727 2.908 1 98.75 96 CYS B CA 1
ATOM 2370 C C . CYS B 1 96 ? 10.703 -9.781 3.65 1 98.75 96 CYS B C 1
ATOM 2372 O O . CYS B 1 96 ? 11.852 -10.133 3.918 1 98.75 96 CYS B O 1
ATOM 2374 N N . THR B 1 97 ? 10.227 -8.586 3.939 1 98.75 97 THR B N 1
ATOM 2375 C CA . THR B 1 97 ? 11.055 -7.66 4.715 1 98.75 97 THR B CA 1
ATOM 2376 C C . THR B 1 97 ? 11.438 -8.281 6.059 1 98.75 97 THR B C 1
ATOM 2378 O O . THR B 1 97 ? 12.594 -8.219 6.469 1 98.75 97 THR B O 1
ATOM 2381 N N . ALA B 1 98 ? 10.453 -8.891 6.703 1 98.44 98 ALA B N 1
ATOM 2382 C CA . ALA B 1 98 ? 10.703 -9.539 7.988 1 98.44 98 ALA B CA 1
ATOM 2383 C C . ALA B 1 98 ? 11.711 -10.672 7.844 1 98.44 98 ALA B C 1
ATOM 2385 O O . ALA B 1 98 ? 12.641 -10.797 8.648 1 98.44 98 ALA B O 1
ATOM 2386 N N . VAL B 1 99 ? 11.539 -11.477 6.84 1 98.44 99 VAL B N 1
ATOM 2387 C CA . VAL B 1 99 ? 12.398 -12.625 6.602 1 98.44 99 VAL B CA 1
ATOM 2388 C C . VAL B 1 99 ? 13.82 -12.156 6.309 1 98.44 99 VAL B C 1
ATOM 2390 O O . VAL B 1 99 ? 14.789 -12.695 6.848 1 98.44 99 VAL B O 1
ATOM 2393 N N . LEU B 1 100 ? 13.93 -11.148 5.504 1 98.5 100 LEU B N 1
ATOM 2394 C CA . LEU B 1 100 ? 15.227 -10.664 5.055 1 98.5 100 LEU B CA 1
ATOM 2395 C C . LEU B 1 100 ? 15.977 -9.977 6.191 1 98.5 100 LEU B C 1
ATOM 2397 O O . LEU B 1 100 ? 17.203 -10.07 6.281 1 98.5 100 LEU B O 1
ATOM 2401 N N . THR B 1 101 ? 15.242 -9.367 7.129 1 98.56 101 THR B N 1
ATOM 2402 C CA . THR B 1 101 ? 15.898 -8.555 8.148 1 98.56 101 THR B CA 1
ATOM 2403 C C . THR B 1 101 ? 15.984 -9.32 9.469 1 98.56 101 THR B C 1
ATOM 2405 O O . THR B 1 101 ? 16.516 -8.812 10.453 1 98.56 101 THR B O 1
ATOM 2408 N N . ASP B 1 102 ? 15.414 -10.547 9.508 1 98.12 102 ASP B N 1
ATOM 2409 C CA . ASP B 1 102 ? 15.508 -11.359 10.719 1 98.12 102 ASP B CA 1
ATOM 2410 C C . ASP B 1 102 ? 16.969 -11.711 11.039 1 98.12 102 ASP B C 1
ATOM 2412 O O . ASP B 1 102 ? 17.594 -12.484 10.32 1 98.12 102 ASP B O 1
ATOM 2416 N N . ILE B 1 103 ? 17.438 -11.188 12.188 1 97.06 103 ILE B N 1
ATOM 2417 C CA . ILE B 1 103 ? 18.844 -11.32 12.539 1 97.06 103 ILE B CA 1
ATOM 2418 C C . ILE B 1 103 ? 19.172 -12.781 12.836 1 97.06 103 ILE B C 1
ATOM 2420 O O . ILE B 1 103 ? 20.328 -13.211 12.695 1 97.06 103 ILE B O 1
ATOM 2424 N N . GLU B 1 104 ? 18.203 -13.516 13.227 1 97.5 104 GLU B N 1
ATOM 2425 C CA . GLU B 1 104 ? 18.391 -14.93 13.539 1 97.5 104 GLU B CA 1
ATOM 2426 C C . GLU B 1 104 ? 18.094 -15.805 12.328 1 97.5 104 GLU B C 1
ATOM 2428 O O . GLU B 1 104 ? 18.219 -17.031 12.398 1 97.5 104 GLU B O 1
ATOM 2433 N N . GLY B 1 105 ? 17.672 -15.195 11.289 1 96.25 105 GLY B N 1
ATOM 2434 C CA . GLY B 1 105 ? 17.328 -15.93 10.078 1 96.25 105 GLY B CA 1
ATOM 2435 C C . GLY B 1 105 ? 18.516 -16.109 9.141 1 96.25 105 GLY B C 1
ATOM 2436 O O . GLY B 1 105 ? 19.641 -15.719 9.461 1 96.25 105 GLY B O 1
ATOM 2437 N N . PRO B 1 106 ? 18.25 -16.641 8.008 1 94.88 106 PRO B N 1
ATOM 2438 C CA . PRO B 1 106 ? 19.328 -17 7.09 1 94.88 106 PRO B CA 1
ATOM 2439 C C . PRO B 1 106 ? 19.953 -15.797 6.391 1 94.88 106 PRO B C 1
ATOM 2441 O O . PRO B 1 106 ? 21.078 -15.883 5.879 1 94.88 106 PRO B O 1
ATOM 2444 N N . TYR B 1 107 ? 19.297 -14.641 6.406 1 96.44 107 TYR B N 1
ATOM 2445 C CA . TYR B 1 107 ? 19.797 -13.516 5.629 1 96.44 107 TYR B CA 1
ATOM 2446 C C . TYR B 1 107 ? 20.391 -12.445 6.543 1 96.44 107 TYR B C 1
ATOM 2448 O O . TYR B 1 107 ? 21.5 -11.977 6.312 1 96.44 107 TYR B O 1
ATOM 2456 N N . GLY B 1 108 ? 19.625 -12.055 7.578 1 97.62 108 GLY B N 1
ATOM 2457 C CA . GLY B 1 108 ? 20.109 -11.125 8.578 1 97.62 108 GLY B CA 1
ATOM 2458 C C . GLY B 1 108 ? 20.531 -9.789 8 1 97.62 108 GLY B C 1
ATOM 2459 O O . GLY B 1 108 ? 21.547 -9.219 8.414 1 97.62 108 GLY B O 1
ATOM 2460 N N . LEU B 1 109 ? 19.828 -9.281 7.043 1 98.31 109 LEU B N 1
ATOM 2461 C CA . LEU B 1 109 ? 20.172 -8.023 6.375 1 98.31 109 LEU B CA 1
ATOM 2462 C C . LEU B 1 109 ? 19.734 -6.828 7.211 1 98.31 109 LEU B C 1
ATOM 2464 O O . LEU B 1 109 ? 18.75 -6.902 7.945 1 98.31 109 LEU B O 1
ATOM 2468 N N . ASN B 1 110 ? 20.469 -5.691 7.117 1 98.12 110 ASN B N 1
ATOM 2469 C CA . ASN B 1 110 ? 19.969 -4.441 7.672 1 98.12 110 ASN B CA 1
ATOM 2470 C C . ASN B 1 110 ? 18.969 -3.777 6.734 1 98.12 110 ASN B C 1
ATOM 2472 O O . ASN B 1 110 ? 18.703 -4.281 5.641 1 98.12 110 ASN B O 1
ATOM 2476 N N . ALA B 1 111 ? 18.391 -2.674 7.113 1 98 111 ALA B N 1
ATOM 2477 C CA . ALA B 1 111 ? 17.297 -2.039 6.383 1 98 111 ALA B CA 1
ATOM 2478 C C . ALA B 1 111 ? 17.734 -1.668 4.969 1 98 111 ALA B C 1
ATOM 2480 O O . ALA B 1 111 ? 17.031 -1.964 4 1 98 111 ALA B O 1
ATOM 2481 N N . SER B 1 112 ? 18.812 -1.049 4.828 1 97.56 112 SER B N 1
ATOM 2482 C CA . SER B 1 112 ? 19.312 -0.62 3.525 1 97.56 112 SER B CA 1
ATOM 2483 C C . SER B 1 112 ? 19.562 -1.813 2.611 1 97.56 112 SER B C 1
ATOM 2485 O O . SER B 1 112 ? 19.219 -1.782 1.429 1 97.56 112 SER B O 1
ATOM 2487 N N . GLN B 1 113 ? 20.125 -2.809 3.172 1 98.12 113 GLN B N 1
ATOM 2488 C CA . GLN B 1 113 ? 20.406 -4.023 2.414 1 98.12 113 GLN B CA 1
ATOM 2489 C C . GLN B 1 113 ? 19.125 -4.711 1.97 1 98.12 113 GLN B C 1
ATOM 2491 O O . GLN B 1 113 ? 19.031 -5.207 0.845 1 98.12 113 GLN B O 1
ATOM 2496 N N . ALA B 1 114 ? 18.203 -4.762 2.83 1 98.19 114 ALA B N 1
ATOM 2497 C CA . ALA B 1 114 ? 16.922 -5.383 2.504 1 98.19 114 ALA B CA 1
ATOM 2498 C C . ALA B 1 114 ? 16.234 -4.656 1.349 1 98.19 114 ALA B C 1
ATOM 2500 O O . ALA B 1 114 ? 15.703 -5.293 0.435 1 98.19 114 ALA B O 1
ATOM 2501 N N . GLN B 1 115 ? 16.266 -3.408 1.378 1 96.75 115 GLN B N 1
ATOM 2502 C CA . GLN B 1 115 ? 15.664 -2.615 0.308 1 96.75 115 GLN B CA 1
ATOM 2503 C C . GLN B 1 115 ? 16.297 -2.941 -1.039 1 96.75 115 GLN B C 1
ATOM 2505 O O . GLN B 1 115 ? 15.602 -3.092 -2.043 1 96.75 115 GLN B O 1
ATOM 2510 N N . ARG B 1 116 ? 17.562 -3.057 -1.02 1 96.38 116 ARG B N 1
ATOM 2511 C CA . ARG B 1 116 ? 18.297 -3.338 -2.254 1 96.38 116 ARG B CA 1
ATOM 2512 C C . ARG B 1 116 ? 18.016 -4.754 -2.742 1 96.38 116 ARG B C 1
ATOM 2514 O O . ARG B 1 116 ? 18 -5.012 -3.947 1 96.38 116 ARG B O 1
ATOM 2521 N N . ALA B 1 117 ? 17.812 -5.621 -1.848 1 97.31 117 ALA B N 1
ATOM 2522 C CA . ALA B 1 117 ? 17.609 -7.027 -2.188 1 97.31 117 ALA B CA 1
ATOM 2523 C C . ALA B 1 117 ? 16.375 -7.211 -3.055 1 97.31 117 ALA B C 1
ATOM 2525 O O . ALA B 1 117 ? 16.328 -8.102 -3.9 1 97.31 117 ALA B O 1
ATOM 2526 N N . PHE B 1 118 ? 15.352 -6.383 -2.924 1 97.81 118 PHE B N 1
ATOM 2527 C CA . PHE B 1 118 ? 14.109 -6.52 -3.668 1 97.81 118 PHE B CA 1
ATOM 2528 C C . PHE B 1 118 ? 14.359 -6.418 -5.168 1 97.81 118 PHE B C 1
ATOM 2530 O O . PHE B 1 118 ? 13.648 -7.031 -5.965 1 97.81 118 PHE B O 1
ATOM 2537 N N . SER B 1 119 ? 15.367 -5.723 -5.562 1 96.31 119 SER B N 1
ATOM 2538 C CA . SER B 1 119 ? 15.648 -5.477 -6.973 1 96.31 119 SER B CA 1
ATOM 2539 C C . SER B 1 119 ? 16.109 -6.754 -7.672 1 96.31 119 SER B C 1
ATOM 2541 O O . SER B 1 119 ? 16.156 -6.809 -8.906 1 96.31 119 SER B O 1
ATOM 2543 N N . SER B 1 120 ? 16.406 -7.781 -6.91 1 95.56 120 SER B N 1
ATOM 2544 C CA . SER B 1 120 ? 16.844 -9.047 -7.496 1 95.56 120 SER B CA 1
ATOM 2545 C C . SER B 1 120 ? 15.742 -10.094 -7.434 1 95.56 120 SER B C 1
ATOM 2547 O O . SER B 1 120 ? 15.93 -11.227 -7.867 1 95.56 120 SER B O 1
ATOM 2549 N N . LEU B 1 121 ? 14.617 -9.711 -6.949 1 97.69 121 LEU B N 1
ATOM 2550 C CA . LEU B 1 121 ? 13.555 -10.68 -6.699 1 97.69 121 LEU B CA 1
ATOM 2551 C C . LEU B 1 121 ? 12.43 -10.531 -7.723 1 97.69 121 LEU B C 1
ATOM 2553 O O . LEU B 1 121 ? 12.273 -9.469 -8.328 1 97.69 121 LEU B O 1
ATOM 2557 N N . SER B 1 122 ? 11.703 -11.602 -7.934 1 98 122 SER B N 1
ATOM 2558 C CA . SER B 1 122 ? 10.523 -11.648 -8.797 1 98 122 SER B CA 1
ATOM 2559 C C . SER B 1 122 ? 9.258 -11.891 -7.988 1 98 122 SER B C 1
ATOM 2561 O O . SER B 1 122 ? 9.234 -12.75 -7.105 1 98 122 SER B O 1
ATOM 2563 N N . LEU B 1 123 ? 8.258 -11.102 -8.289 1 98.81 123 LEU B N 1
ATOM 2564 C CA . LEU B 1 123 ? 6.988 -11.227 -7.586 1 98.81 123 LEU B CA 1
ATOM 2565 C C . LEU B 1 123 ? 5.934 -11.875 -8.477 1 98.81 123 LEU B C 1
ATOM 2567 O O . LEU B 1 123 ? 5.648 -11.375 -9.57 1 98.81 123 LEU B O 1
ATOM 2571 N N . TYR B 1 124 ? 5.422 -13.031 -8.039 1 98.81 124 TYR B N 1
ATOM 2572 C CA . TYR B 1 124 ? 4.301 -13.719 -8.664 1 98.81 124 TYR B CA 1
ATOM 2573 C C . TYR B 1 124 ? 3.018 -13.5 -7.871 1 98.81 124 TYR B C 1
ATOM 2575 O O . TYR B 1 124 ? 2.971 -13.781 -6.672 1 98.81 124 TYR B O 1
ATOM 2583 N N . THR B 1 125 ? 1.982 -13 -8.469 1 98.94 125 THR B N 1
ATOM 2584 C CA . THR B 1 125 ? 0.676 -12.852 -7.836 1 98.94 125 THR B CA 1
ATOM 2585 C C . THR B 1 125 ? -0.428 -13.383 -8.75 1 98.94 125 THR B C 1
ATOM 2587 O O . THR B 1 125 ? -0.371 -13.203 -9.969 1 98.94 125 THR B O 1
ATOM 2590 N N . ASN B 1 126 ? -1.395 -14.039 -8.18 1 98.81 126 ASN B N 1
ATOM 2591 C CA . ASN B 1 126 ? -2.301 -14.82 -9.016 1 98.81 126 ASN B CA 1
ATOM 2592 C C . ASN B 1 126 ? -3.369 -13.938 -9.656 1 98.81 126 ASN B C 1
ATOM 2594 O O . ASN B 1 126 ? -4.176 -14.422 -10.453 1 98.81 126 ASN B O 1
ATOM 2598 N N . ALA B 1 127 ? -3.369 -12.68 -9.344 1 98.81 127 ALA B N 1
ATOM 2599 C CA . ALA B 1 127 ? -4.23 -11.719 -10.023 1 98.81 127 ALA B CA 1
ATOM 2600 C C . ALA B 1 127 ? -3.494 -10.398 -10.258 1 98.81 127 ALA B C 1
ATOM 2602 O O . ALA B 1 127 ? -2.613 -10.023 -9.484 1 98.81 127 ALA B O 1
ATOM 2603 N N . GLU B 1 128 ? -3.895 -9.703 -11.344 1 98.75 128 GLU B N 1
ATOM 2604 C CA . GLU B 1 128 ? -3.307 -8.391 -11.602 1 98.75 128 GLU B CA 1
ATOM 2605 C C . GLU B 1 128 ? -3.482 -7.457 -10.414 1 98.75 128 GLU B C 1
ATOM 2607 O O . GLU B 1 128 ? -4.582 -7.336 -9.867 1 98.75 128 GLU B O 1
ATOM 2612 N N . SER B 1 129 ? -2.395 -6.824 -10.055 1 98.88 129 SER B N 1
ATOM 2613 C CA . SER B 1 129 ? -2.375 -5.957 -8.883 1 98.88 129 SER B CA 1
ATOM 2614 C C . SER B 1 129 ? -3.238 -4.719 -9.094 1 98.88 129 SER B C 1
ATOM 2616 O O . SER B 1 129 ? -3.217 -4.117 -10.172 1 98.88 129 SER B O 1
ATOM 2618 N N . CYS B 1 130 ? -4.008 -4.352 -8.07 1 98.75 130 CYS B N 1
ATOM 2619 C CA . CYS B 1 130 ? -4.609 -3.021 -8.078 1 98.75 130 CYS B CA 1
ATOM 2620 C C . CYS B 1 130 ? -3.539 -1.938 -8.086 1 98.75 130 CYS B C 1
ATOM 2622 O O . CYS B 1 130 ? -2.355 -2.227 -7.902 1 98.75 130 CYS B O 1
ATOM 2624 N N . PRO B 1 131 ? -3.891 -0.682 -8.305 1 98.81 131 PRO B N 1
ATOM 2625 C CA . PRO B 1 131 ? -2.846 0.342 -8.383 1 98.81 131 PRO B CA 1
ATOM 2626 C C . PRO B 1 131 ? -2.08 0.502 -7.07 1 98.81 131 PRO B C 1
ATOM 2628 O O . PRO B 1 131 ? -0.912 0.901 -7.078 1 98.81 131 PRO B O 1
ATOM 2631 N N . MET B 1 132 ? -2.641 0.177 -5.914 1 98.88 132 MET B N 1
ATOM 2632 C CA . MET B 1 132 ? -1.883 0.152 -4.664 1 98.88 132 MET B CA 1
ATOM 2633 C C . MET B 1 132 ? -0.702 -0.808 -4.766 1 98.88 132 MET B C 1
ATOM 2635 O O . MET B 1 132 ? 0.448 -0.406 -4.574 1 98.88 132 MET B O 1
ATOM 2639 N N . CYS B 1 133 ? -1.001 -1.974 -5.133 1 98.94 133 CYS B N 1
ATOM 2640 C CA . CYS B 1 133 ? 0.011 -3.023 -5.117 1 98.94 133 CYS B CA 1
ATOM 2641 C C . CYS B 1 133 ? 0.956 -2.891 -6.305 1 98.94 133 CYS B C 1
ATOM 2643 O O . CYS B 1 133 ? 2.146 -3.191 -6.195 1 98.94 133 CYS B O 1
ATOM 2645 N N . ALA B 1 134 ? 0.412 -2.506 -7.473 1 98.81 134 ALA B N 1
ATOM 2646 C CA . ALA B 1 134 ? 1.281 -2.289 -8.625 1 98.81 134 ALA B CA 1
ATOM 2647 C C . ALA B 1 134 ? 2.311 -1.199 -8.344 1 98.81 134 ALA B C 1
ATOM 2649 O O . ALA B 1 134 ? 3.48 -1.329 -8.711 1 98.81 134 ALA B O 1
ATOM 2650 N N . SER B 1 135 ? 1.86 -0.135 -7.711 1 98.81 135 SER B N 1
ATOM 2651 C CA . SER B 1 135 ? 2.773 0.94 -7.336 1 98.81 135 SER B CA 1
ATOM 2652 C C . SER B 1 135 ? 3.789 0.469 -6.301 1 98.81 135 SER B C 1
ATOM 2654 O O . SER B 1 135 ? 4.961 0.846 -6.355 1 98.81 135 SER B O 1
ATOM 2656 N N . ALA B 1 136 ? 3.326 -0.345 -5.332 1 98.88 136 ALA B N 1
ATOM 2657 C CA . ALA B 1 136 ? 4.238 -0.918 -4.348 1 98.88 136 ALA B CA 1
ATOM 2658 C C . ALA B 1 136 ? 5.352 -1.711 -5.023 1 98.88 136 ALA B C 1
ATOM 2660 O O . ALA B 1 136 ? 6.52 -1.607 -4.637 1 98.88 136 ALA B O 1
ATOM 2661 N N . ILE B 1 137 ? 4.973 -2.469 -6 1 98.75 137 ILE B N 1
ATOM 2662 C CA . ILE B 1 137 ? 5.918 -3.299 -6.738 1 98.75 137 ILE B CA 1
ATOM 2663 C C . ILE B 1 137 ? 6.953 -2.412 -7.426 1 98.75 137 ILE B C 1
ATOM 2665 O O . ILE B 1 137 ? 8.148 -2.703 -7.391 1 98.75 137 ILE B O 1
ATOM 2669 N N . ARG B 1 138 ? 6.508 -1.324 -7.996 1 98.31 138 ARG B N 1
ATOM 2670 C CA . ARG B 1 138 ? 7.414 -0.396 -8.664 1 98.31 138 ARG B CA 1
ATOM 2671 C C . ARG B 1 138 ? 8.344 0.282 -7.66 1 98.31 138 ARG B C 1
ATOM 2673 O O . ARG B 1 138 ? 9.555 0.353 -7.875 1 98.31 138 ARG B O 1
ATOM 2680 N N . TRP B 1 139 ? 7.77 0.753 -6.57 1 98.19 139 TRP B N 1
ATOM 2681 C CA . TRP B 1 139 ? 8.57 1.412 -5.547 1 98.19 139 TRP B CA 1
ATOM 2682 C C . TRP B 1 139 ? 9.625 0.463 -4.984 1 98.19 139 TRP B C 1
ATOM 2684 O O . TRP B 1 139 ? 10.742 0.881 -4.668 1 98.19 139 TRP B O 1
ATOM 2694 N N . ALA B 1 140 ? 9.266 -0.822 -4.844 1 98.19 140 ALA B N 1
ATOM 2695 C CA . ALA B 1 140 ? 10.172 -1.816 -4.27 1 98.19 140 ALA B CA 1
ATOM 2696 C C . ALA B 1 140 ? 11.336 -2.105 -5.207 1 98.19 140 ALA B C 1
ATOM 2698 O O . ALA B 1 140 ? 12.391 -2.566 -4.773 1 98.19 140 ALA B O 1
ATOM 2699 N N . GLY B 1 141 ? 11.086 -1.901 -6.523 1 97.5 141 GLY B N 1
ATOM 2700 C CA . GLY B 1 141 ? 12.141 -2.111 -7.5 1 97.5 141 GLY B CA 1
ATOM 2701 C C . GLY B 1 141 ? 12.312 -3.57 -7.883 1 97.5 141 GLY B C 1
ATOM 2702 O O . GLY B 1 141 ? 13.414 -3.994 -8.242 1 97.5 141 GLY B O 1
ATOM 2703 N N . PHE B 1 142 ? 11.242 -4.371 -7.852 1 98.06 142 PHE B N 1
ATOM 2704 C CA . PHE B 1 142 ? 11.328 -5.781 -8.203 1 98.06 142 PHE B CA 1
ATOM 2705 C C . PHE B 1 142 ? 11.914 -5.957 -9.594 1 98.06 142 PHE B C 1
ATOM 2707 O O . PHE B 1 142 ? 11.664 -5.148 -10.492 1 98.06 142 PHE B O 1
ATOM 2714 N N . LYS B 1 143 ? 12.609 -7.012 -9.75 1 96.44 143 LYS B N 1
ATOM 2715 C CA . LYS B 1 143 ? 13.141 -7.344 -11.062 1 96.44 143 LYS B CA 1
ATOM 2716 C C . LYS B 1 143 ? 12.016 -7.664 -12.047 1 96.44 143 LYS B C 1
ATOM 2718 O O . LYS B 1 143 ? 12.055 -7.23 -13.203 1 96.44 143 LYS B O 1
ATOM 2723 N N . GLU B 1 144 ? 11.102 -8.469 -11.531 1 96.75 144 GLU B N 1
ATOM 2724 C CA . GLU B 1 144 ? 9.961 -8.859 -12.352 1 96.75 144 GLU B CA 1
ATOM 2725 C C . GLU B 1 144 ? 8.664 -8.844 -11.547 1 96.75 144 GLU B C 1
ATOM 2727 O O . GLU B 1 144 ? 8.672 -9.109 -10.344 1 96.75 144 GLU B O 1
ATOM 2732 N N . TYR B 1 145 ? 7.637 -8.555 -12.289 1 98.31 145 TYR B N 1
ATOM 2733 C CA . TYR B 1 145 ? 6.25 -8.602 -11.844 1 98.31 145 TYR B CA 1
ATOM 2734 C C . TYR B 1 145 ? 5.406 -9.461 -12.781 1 98.31 145 TYR B C 1
ATOM 2736 O O . TYR B 1 145 ? 5.215 -9.125 -13.945 1 98.31 145 TYR B O 1
ATOM 2744 N N . ILE B 1 146 ? 4.973 -10.625 -12.242 1 98.12 146 ILE B N 1
ATOM 2745 C CA . ILE B 1 146 ? 4.195 -11.594 -13.008 1 98.12 146 ILE B CA 1
ATOM 2746 C C . ILE B 1 146 ? 2.809 -11.75 -12.383 1 98.12 146 ILE B C 1
ATOM 2748 O O . ILE B 1 146 ? 2.684 -11.977 -11.18 1 98.12 146 ILE B O 1
ATOM 2752 N N . TYR B 1 147 ? 1.763 -11.656 -13.203 1 98.62 147 TYR B N 1
ATOM 2753 C CA . TYR B 1 147 ? 0.439 -11.852 -12.625 1 98.62 147 TYR B CA 1
ATOM 2754 C C . TYR B 1 147 ? -0.389 -12.812 -13.461 1 98.62 147 TYR B C 1
ATOM 2756 O O . TYR B 1 147 ? -0.078 -13.055 -14.625 1 98.62 147 TYR B O 1
ATOM 2764 N N . GLY B 1 148 ? -1.416 -13.43 -12.82 1 98.31 148 GLY B N 1
ATOM 2765 C CA . GLY B 1 148 ? -2.377 -14.312 -13.469 1 98.31 148 GLY B CA 1
ATOM 2766 C C . GLY B 1 148 ? -3.615 -13.586 -13.953 1 98.31 148 GLY B C 1
ATOM 2767 O O . GLY B 1 148 ? -3.537 -12.766 -14.875 1 98.31 148 GLY B O 1
ATOM 2768 N N . THR B 1 149 ? -4.746 -13.688 -13.266 1 98.38 149 THR B N 1
ATOM 2769 C CA . THR B 1 149 ? -6.047 -13.141 -13.641 1 98.38 149 THR B CA 1
ATOM 2770 C C . THR B 1 149 ? -5.977 -11.625 -13.773 1 98.38 149 THR B C 1
ATOM 2772 O O . THR B 1 149 ? -5.5 -10.938 -12.875 1 98.38 149 THR B O 1
ATOM 2775 N N . SER B 1 150 ? -6.48 -11.047 -14.844 1 98.06 150 SER B N 1
ATOM 2776 C CA . SER B 1 150 ? -6.379 -9.617 -15.117 1 98.06 150 SER B CA 1
ATOM 2777 C C . SER B 1 150 ? -7.465 -8.836 -14.383 1 98.06 150 SER B C 1
ATOM 2779 O O . SER B 1 150 ? -8.492 -9.406 -13.992 1 98.06 150 SER B O 1
ATOM 2781 N N . ILE B 1 151 ? -7.215 -7.559 -14.219 1 98.19 151 ILE B N 1
ATOM 2782 C CA . ILE B 1 151 ? -8.203 -6.656 -13.648 1 98.19 151 ILE B CA 1
ATOM 2783 C C . ILE B 1 151 ? -9.469 -6.66 -14.508 1 98.19 151 ILE B C 1
ATOM 2785 O O . ILE B 1 151 ? -10.586 -6.652 -13.984 1 98.19 151 ILE B O 1
ATOM 2789 N N . ASN B 1 152 ? -9.305 -6.668 -15.805 1 97.5 152 ASN B N 1
ATOM 2790 C CA . ASN B 1 152 ? -10.453 -6.723 -16.703 1 97.5 152 ASN B CA 1
ATOM 2791 C C . ASN B 1 152 ? -11.305 -7.965 -16.453 1 97.5 152 ASN B C 1
ATOM 2793 O O . ASN B 1 152 ? -12.531 -7.879 -16.391 1 97.5 152 ASN B O 1
ATOM 2797 N N . THR B 1 153 ? -10.633 -9.102 -16.344 1 97.69 153 THR B N 1
ATOM 2798 C CA . THR B 1 153 ? -11.359 -10.336 -16.031 1 97.69 153 THR B CA 1
ATOM 2799 C C . THR B 1 153 ? -12.07 -10.227 -14.695 1 97.69 153 THR B C 1
ATOM 2801 O O . THR B 1 153 ? -13.227 -10.641 -14.562 1 97.69 153 THR B O 1
ATOM 2804 N N . LEU B 1 154 ? -11.422 -9.664 -13.68 1 98.19 154 LEU B N 1
ATOM 2805 C CA . LEU B 1 154 ? -12.039 -9.477 -12.367 1 98.19 154 LEU B CA 1
ATOM 2806 C C . LEU B 1 154 ? -13.297 -8.625 -12.477 1 98.19 154 LEU B C 1
ATOM 2808 O O . LEU B 1 154 ? -14.336 -8.961 -11.906 1 98.19 154 LEU B O 1
ATOM 2812 N N . ILE B 1 155 ? -13.18 -7.543 -13.227 1 97.38 155 ILE B N 1
ATOM 2813 C CA . ILE B 1 155 ? -14.32 -6.648 -13.414 1 97.38 155 ILE B CA 1
ATOM 2814 C C . ILE B 1 155 ? -15.469 -7.41 -14.07 1 97.38 155 ILE B C 1
ATOM 2816 O O . ILE B 1 155 ? -16.609 -7.316 -13.633 1 97.38 155 ILE B O 1
ATOM 2820 N N . GLN B 1 156 ? -15.172 -8.164 -15.062 1 97.25 156 GLN B N 1
ATOM 2821 C CA . GLN B 1 156 ? -16.188 -8.93 -15.781 1 97.25 156 GLN B CA 1
ATOM 2822 C C . GLN B 1 156 ? -16.859 -9.953 -14.867 1 97.25 156 GLN B C 1
ATOM 2824 O O . GLN B 1 156 ? -18.016 -10.305 -15.078 1 97.25 156 GLN B O 1
ATOM 2829 N N . LYS B 1 157 ? -16.172 -10.344 -13.859 1 96.94 157 LYS B N 1
ATOM 2830 C CA . LYS B 1 157 ? -16.703 -11.352 -12.938 1 96.94 157 LYS B CA 1
ATOM 2831 C C . LYS B 1 157 ? -17.406 -10.703 -11.75 1 96.94 157 LYS B C 1
ATOM 2833 O O . LYS B 1 157 ? -17.781 -11.383 -10.805 1 96.94 157 LYS B O 1
ATOM 2838 N N . GLY B 1 158 ? -17.438 -9.438 -11.719 1 96.44 158 GLY B N 1
ATOM 2839 C CA . GLY B 1 158 ? -18.281 -8.75 -10.75 1 96.44 158 GLY B CA 1
ATOM 2840 C C . GLY B 1 158 ? -17.484 -8.109 -9.617 1 96.44 158 GLY B C 1
ATOM 2841 O O . GLY B 1 158 ? -18.062 -7.52 -8.703 1 96.44 158 GLY B O 1
ATOM 2842 N N . TRP B 1 159 ? -16.172 -8.203 -9.711 1 96.94 159 TRP B N 1
ATOM 2843 C CA . TRP B 1 159 ? -15.336 -7.625 -8.656 1 96.94 159 TRP B CA 1
ATOM 2844 C C . TRP B 1 159 ? -15.188 -6.117 -8.844 1 96.94 159 TRP B C 1
ATOM 2846 O O . TRP B 1 159 ? -14.906 -5.645 -9.945 1 96.94 159 TRP B O 1
ATOM 2856 N N . GLY B 1 160 ? -15.461 -5.379 -7.73 1 96.06 160 GLY B N 1
ATOM 2857 C CA . GLY B 1 160 ? -15.086 -3.973 -7.746 1 96.06 160 GLY B CA 1
ATOM 2858 C C . GLY B 1 160 ? -13.586 -3.756 -7.797 1 96.06 160 GLY B C 1
ATOM 2859 O O . GLY B 1 160 ? -12.828 -4.48 -7.148 1 96.06 160 GLY B O 1
ATOM 2860 N N . GLN B 1 161 ? -13.148 -2.869 -8.602 1 97.06 161 GLN B N 1
ATOM 2861 C CA . GLN B 1 161 ? -11.734 -2.576 -8.797 1 97.06 161 GLN B CA 1
ATOM 2862 C C . GLN B 1 161 ? -11.5 -1.074 -8.938 1 97.06 161 GLN B C 1
ATOM 2864 O O . GLN B 1 161 ? -12.414 -0.323 -9.258 1 97.06 161 GLN B O 1
ATOM 2869 N N . ILE B 1 162 ? -10.328 -0.595 -8.484 1 98.06 162 ILE B N 1
ATOM 2870 C CA . ILE B 1 162 ? -9.836 0.666 -9.031 1 98.06 162 ILE B CA 1
ATOM 2871 C C . ILE B 1 162 ? -9.305 0.445 -10.445 1 98.06 162 ILE B C 1
ATOM 2873 O O . ILE B 1 162 ? -8.344 -0.302 -10.648 1 98.06 162 ILE B O 1
ATOM 2877 N N . ARG B 1 163 ? -9.898 1.037 -11.367 1 97.44 163 ARG B N 1
ATOM 2878 C CA . ARG B 1 163 ? -9.703 0.668 -12.766 1 97.44 163 ARG B CA 1
ATOM 2879 C C . ARG B 1 163 ? -8.508 1.408 -13.367 1 97.44 163 ARG B C 1
ATOM 2881 O O . ARG B 1 163 ? -8.656 2.172 -14.32 1 97.44 163 ARG B O 1
ATOM 2888 N N . ILE B 1 164 ? -7.391 1.241 -12.844 1 98.06 164 ILE B N 1
ATOM 2889 C CA . ILE B 1 164 ? -6.074 1.61 -13.344 1 98.06 164 ILE B CA 1
ATOM 2890 C C . ILE B 1 164 ? -5.211 0.359 -13.508 1 98.06 164 ILE B C 1
ATOM 2892 O O . ILE B 1 164 ? -4.848 -0.283 -12.516 1 98.06 164 ILE B O 1
ATOM 2896 N N . GLY B 1 165 ? -4.91 0.012 -14.703 1 97.38 165 GLY B N 1
ATOM 2897 C CA . GLY B 1 165 ? -4.152 -1.195 -14.992 1 97.38 165 GLY B CA 1
ATOM 2898 C C . GLY B 1 165 ? -2.686 -1.078 -14.625 1 97.38 165 GLY B C 1
ATOM 2899 O O . GLY B 1 165 ? -2.156 0.03 -14.508 1 97.38 165 GLY B O 1
ATOM 2900 N N . SER B 1 166 ? -2.076 -2.217 -14.445 1 97.88 166 SER B N 1
ATOM 2901 C CA . SER B 1 166 ? -0.663 -2.262 -14.094 1 97.88 166 SER B CA 1
ATOM 2902 C C . SER B 1 166 ? 0.194 -1.559 -15.141 1 97.88 166 SER B C 1
ATOM 2904 O O . SER B 1 166 ? 1.16 -0.872 -14.797 1 97.88 166 SER B O 1
ATOM 2906 N N . MET B 1 167 ? -0.121 -1.721 -16.312 1 96.38 167 MET B N 1
ATOM 2907 C CA . MET B 1 167 ? 0.662 -1.104 -17.375 1 96.38 167 MET B CA 1
ATOM 2908 C C . MET B 1 167 ? 0.659 0.415 -17.25 1 96.38 167 MET B C 1
ATOM 2910 O O . MET B 1 167 ? 1.686 1.062 -17.469 1 96.38 167 MET B O 1
ATOM 2914 N N . LYS B 1 168 ? -0.468 0.959 -16.969 1 97.25 168 LYS B N 1
ATOM 2915 C CA . LYS B 1 168 ? -0.555 2.406 -16.781 1 97.25 168 LYS B CA 1
ATOM 2916 C C . LYS B 1 168 ? 0.316 2.869 -15.625 1 97.25 168 LYS B C 1
ATOM 2918 O O . LYS B 1 168 ? 0.999 3.891 -15.719 1 97.25 168 LYS B O 1
ATOM 2923 N N . VAL B 1 169 ? 0.281 2.137 -14.531 1 98.06 169 VAL B N 1
ATOM 2924 C CA . VAL B 1 169 ? 1.127 2.455 -13.383 1 98.06 169 VAL B CA 1
ATOM 2925 C C . VAL B 1 169 ? 2.596 2.43 -13.805 1 98.06 169 VAL B C 1
ATOM 2927 O O . VAL B 1 169 ? 3.357 3.34 -13.469 1 98.06 169 VAL B O 1
ATOM 2930 N N . PHE B 1 170 ? 2.986 1.434 -14.547 1 96.44 170 PHE B N 1
ATOM 2931 C CA . PHE B 1 170 ? 4.367 1.267 -14.977 1 96.44 170 PHE B CA 1
ATOM 2932 C C . PHE B 1 170 ? 4.781 2.391 -15.922 1 96.44 170 PHE B C 1
ATOM 2934 O O . PHE B 1 170 ? 5.883 2.932 -15.812 1 96.44 170 PHE B O 1
ATOM 2941 N N . GLU B 1 171 ? 3.889 2.736 -16.828 1 95.38 171 GLU B N 1
ATOM 2942 C CA . GLU B 1 171 ? 4.156 3.82 -17.766 1 95.38 171 GLU B CA 1
ATOM 2943 C C . GLU B 1 171 ? 4.383 5.141 -17.047 1 95.38 171 GLU B C 1
ATOM 2945 O O . GLU B 1 171 ? 5.234 5.941 -17.438 1 95.38 171 GLU B O 1
ATOM 2950 N N . GLN B 1 172 ? 3.664 5.312 -15.977 1 96.5 172 GLN B N 1
ATOM 2951 C CA . GLN B 1 172 ? 3.703 6.59 -15.281 1 96.5 172 GLN B CA 1
ATOM 2952 C C . GLN B 1 172 ? 4.781 6.594 -14.195 1 96.5 172 GLN B C 1
ATOM 2954 O O . GLN B 1 172 ? 4.902 7.555 -13.438 1 96.5 172 GLN B O 1
ATOM 2959 N N . SER B 1 173 ? 5.539 5.508 -14.172 1 96.19 173 SER B N 1
ATOM 2960 C CA . SER B 1 173 ? 6.59 5.398 -13.164 1 96.19 173 SER B CA 1
ATOM 2961 C C . SER B 1 173 ? 7.969 5.629 -13.773 1 96.19 173 SER B C 1
ATOM 2963 O O . SER B 1 173 ? 8.969 5.137 -13.25 1 96.19 173 SER B O 1
ATOM 2965 N N . PHE B 1 174 ? 8.062 6.395 -14.773 1 90.69 174 PHE B N 1
ATOM 2966 C CA . PHE B 1 174 ? 9.297 6.535 -15.539 1 90.69 174 PHE B CA 1
ATOM 2967 C C . PHE B 1 174 ? 10.344 7.309 -14.742 1 90.69 174 PHE B C 1
ATOM 2969 O O . PHE B 1 174 ? 11.531 7.289 -15.078 1 90.69 174 PHE B O 1
ATOM 2976 N N . ASP B 1 175 ? 9.938 8.016 -13.688 1 91.06 175 ASP B N 1
ATOM 2977 C CA . ASP B 1 175 ? 10.898 8.711 -12.836 1 91.06 175 ASP B CA 1
ATOM 2978 C C . ASP B 1 175 ? 11.727 7.727 -12.016 1 91.06 175 ASP B C 1
ATOM 2980 O O . ASP B 1 175 ? 12.758 8.094 -11.445 1 91.06 175 ASP B O 1
ATOM 2984 N N . LEU B 1 176 ? 11.164 6.445 -11.945 1 91.81 176 LEU B N 1
ATOM 2985 C CA . LEU B 1 176 ? 11.797 5.477 -11.062 1 91.81 176 LEU B CA 1
ATOM 2986 C C . L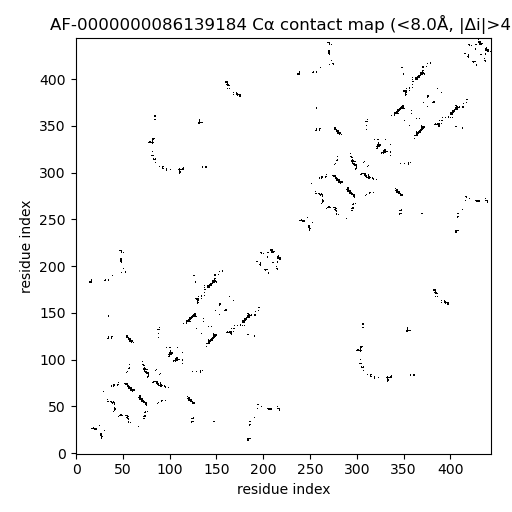EU B 1 176 ? 12.922 4.742 -11.781 1 91.81 176 LEU B C 1
ATOM 2988 O O . LEU B 1 176 ? 12.789 4.391 -12.953 1 91.81 176 LEU B O 1
ATOM 2992 N N . GLY B 1 177 ? 13.977 4.633 -11.258 1 83.12 177 GLY B N 1
ATOM 2993 C CA . GLY B 1 177 ? 15.211 4.156 -11.859 1 83.12 177 GLY B CA 1
ATOM 2994 C C . GLY B 1 177 ? 15.195 2.664 -12.141 1 83.12 177 GLY B C 1
ATOM 2995 O O . GLY B 1 177 ? 15.828 2.199 -13.094 1 83.12 177 GLY B O 1
ATOM 2996 N N . SER B 1 178 ? 14.555 1.909 -11.422 1 83.06 178 SER B N 1
ATOM 2997 C CA . SER B 1 178 ? 14.633 0.459 -11.57 1 83.06 178 SER B CA 1
ATOM 2998 C C . SER B 1 178 ? 13.672 -0.047 -12.633 1 83.06 178 SER B C 1
ATOM 3000 O O . SER B 1 178 ? 12.484 0.278 -12.609 1 83.06 178 SER B O 1
ATOM 3002 N N . PRO B 1 179 ? 14.242 -0.768 -13.516 1 87.25 179 PRO B N 1
ATOM 3003 C CA . PRO B 1 179 ? 13.328 -1.392 -14.477 1 87.25 179 PRO B CA 1
ATOM 3004 C C . PRO B 1 179 ? 12.672 -2.656 -13.922 1 87.25 179 PRO B C 1
ATOM 3006 O O . PRO B 1 179 ? 13.312 -3.43 -13.211 1 87.25 179 PRO B O 1
ATOM 3009 N N . THR B 1 180 ? 11.43 -2.732 -13.992 1 94.5 180 THR B N 1
ATOM 3010 C CA . THR B 1 180 ? 10.672 -3.928 -13.641 1 94.5 180 THR B CA 1
ATOM 3011 C C . THR B 1 180 ? 9.984 -4.516 -14.867 1 94.5 180 THR B C 1
ATOM 3013 O O . THR B 1 180 ? 9.234 -3.818 -15.555 1 94.5 180 THR B O 1
ATOM 3016 N N . ARG B 1 181 ? 10.273 -5.723 -15.141 1 94.19 181 ARG B N 1
ATOM 3017 C CA . ARG B 1 181 ? 9.594 -6.379 -16.25 1 94.19 181 ARG B CA 1
ATOM 3018 C C . ARG B 1 181 ? 8.203 -6.848 -15.852 1 94.19 181 ARG B C 1
ATOM 3020 O O . ARG B 1 181 ? 8.039 -7.52 -14.836 1 94.19 181 ARG B O 1
ATOM 3027 N N . LEU B 1 182 ? 7.242 -6.469 -16.625 1 95.75 182 LEU B N 1
ATOM 3028 C CA . LEU B 1 182 ? 5.855 -6.855 -16.375 1 95.75 182 LEU B CA 1
ATOM 3029 C C . LEU B 1 182 ? 5.438 -7.996 -17.297 1 95.75 182 LEU B C 1
ATOM 3031 O O . LEU B 1 182 ? 5.59 -7.902 -18.516 1 95.75 182 LEU B O 1
ATOM 3035 N N . ILE B 1 183 ? 5.012 -9.125 -16.766 1 94.94 183 ILE B N 1
ATOM 3036 C CA . ILE B 1 183 ? 4.512 -10.281 -17.5 1 94.94 183 ILE B CA 1
ATOM 3037 C C . ILE B 1 183 ? 3.113 -10.641 -17 1 94.94 183 ILE B C 1
ATOM 3039 O O . ILE B 1 183 ? 2.947 -11.047 -15.844 1 94.94 183 ILE B O 1
ATOM 3043 N N . GLY B 1 184 ? 2.125 -10.547 -17.906 1 95.62 184 GLY B N 1
ATOM 3044 C CA . GLY B 1 184 ? 0.751 -10.719 -17.469 1 95.62 184 GLY B CA 1
ATOM 3045 C C . GLY B 1 184 ? 0.108 -11.992 -18 1 95.62 184 GLY B C 1
ATOM 3046 O O . GLY B 1 184 ? 0.601 -12.586 -18.953 1 95.62 184 GLY B O 1
ATOM 3047 N N . GLU B 1 185 ? -0.902 -12.414 -17.156 1 96.25 185 GLU B N 1
ATOM 3048 C CA . GLU B 1 185 ? -1.857 -13.445 -17.547 1 96.25 185 GLU B CA 1
ATOM 3049 C C . GLU B 1 185 ? -1.169 -14.797 -17.719 1 96.25 185 GLU B C 1
ATOM 3051 O O . GLU B 1 185 ? -1.373 -15.484 -18.719 1 96.25 185 GLU B O 1
ATOM 3056 N N . VAL B 1 186 ? -0.283 -15.062 -16.844 1 95.5 186 VAL B N 1
ATOM 3057 C CA . VAL B 1 186 ? 0.361 -16.375 -16.766 1 95.5 186 VAL B CA 1
ATOM 3058 C C . VAL B 1 186 ? -0.557 -17.359 -16.047 1 95.5 186 VAL B C 1
ATOM 3060 O O . VAL B 1 186 ? -1.005 -17.094 -14.922 1 95.5 186 VAL B O 1
ATOM 3063 N N . LEU B 1 187 ? -0.9 -18.484 -16.656 1 96.44 187 LEU B N 1
ATOM 3064 C CA . LEU B 1 187 ? -1.633 -19.609 -16.078 1 96.44 187 LEU B CA 1
ATOM 3065 C C . LEU B 1 187 ? -3.049 -19.188 -15.695 1 96.44 187 LEU B C 1
ATOM 3067 O O . LEU B 1 187 ? -3.547 -19.578 -14.633 1 96.44 187 LEU B O 1
ATOM 3071 N N . THR B 1 188 ? -3.756 -18.406 -16.531 1 97 188 THR B N 1
ATOM 3072 C CA . THR B 1 188 ? -5.086 -17.891 -16.234 1 97 188 THR B CA 1
ATOM 3073 C C . THR B 1 188 ? -6.094 -19.031 -16.109 1 97 188 THR B C 1
ATOM 3075 O O . THR B 1 188 ? -7.078 -18.922 -15.375 1 97 188 THR B O 1
ATOM 3078 N N . ASN B 1 189 ? -5.836 -20.141 -16.766 1 95.88 189 ASN B N 1
ATOM 3079 C CA . ASN B 1 189 ? -6.719 -21.297 -16.641 1 95.88 189 ASN B CA 1
ATOM 3080 C C . ASN B 1 189 ? -6.773 -21.828 -15.219 1 95.88 189 ASN B C 1
ATOM 3082 O O . ASN B 1 189 ? -7.777 -22.406 -14.797 1 95.88 189 ASN B O 1
ATOM 3086 N N . GLU B 1 190 ? -5.723 -21.609 -14.484 1 96.88 190 GLU B N 1
ATOM 3087 C CA . GLU B 1 190 ? -5.68 -22.094 -13.102 1 96.88 190 GLU B CA 1
ATOM 3088 C C . GLU B 1 190 ? -6.004 -20.969 -12.125 1 96.88 190 GLU B C 1
ATOM 3090 O O . GLU B 1 190 ? -6.555 -21.203 -11.047 1 96.88 190 GLU B O 1
ATOM 3095 N N . THR B 1 191 ? -5.723 -19.688 -12.492 1 97.88 191 THR B N 1
ATOM 3096 C CA . THR B 1 191 ? -5.918 -18.609 -11.539 1 97.88 191 THR B CA 1
ATOM 3097 C C . THR B 1 191 ? -7.34 -18.062 -11.625 1 97.88 191 THR B C 1
ATOM 3099 O O . THR B 1 191 ? -7.926 -17.672 -10.609 1 97.88 191 THR B O 1
ATOM 3102 N N . ASP B 1 192 ? -7.996 -18.031 -12.773 1 97.62 192 ASP B N 1
ATOM 3103 C CA . ASP B 1 192 ? -9.312 -17.438 -12.977 1 97.62 192 ASP B CA 1
ATOM 3104 C C . ASP B 1 192 ? -10.359 -18.094 -12.078 1 97.62 192 ASP B C 1
ATOM 3106 O O . ASP B 1 192 ? -11.203 -17.406 -11.492 1 97.62 192 ASP B O 1
ATOM 3110 N N . PRO B 1 193 ? -10.297 -19.422 -11.922 1 96.75 193 PRO B N 1
ATOM 3111 C CA . PRO B 1 193 ? -11.336 -20.078 -11.133 1 96.75 193 PRO B CA 1
ATOM 3112 C C . PRO B 1 193 ? -11.383 -19.594 -9.688 1 96.75 193 PRO B C 1
ATOM 3114 O O . PRO B 1 193 ? -12.438 -19.641 -9.047 1 96.75 193 PRO B O 1
ATOM 3117 N N . TYR B 1 194 ? -10.312 -19.125 -9.148 1 97.25 194 TYR B N 1
ATOM 3118 C CA . TYR B 1 194 ? -10.289 -18.625 -7.781 1 97.25 194 TYR B CA 1
ATOM 3119 C C . TYR B 1 194 ? 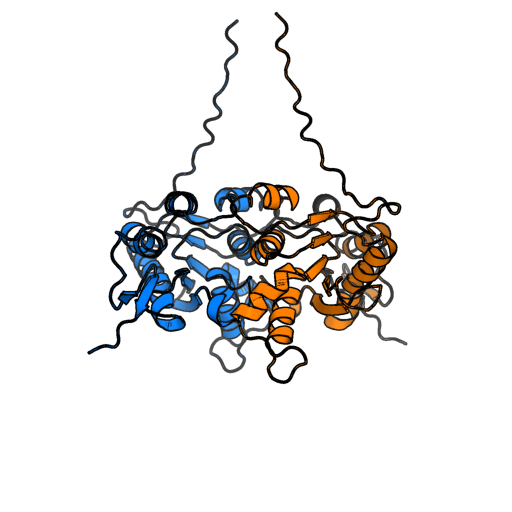-11.172 -17.391 -7.637 1 97.25 194 TYR B C 1
ATOM 3121 O O . TYR B 1 194 ? -11.562 -17.031 -6.523 1 97.25 194 TYR B O 1
ATOM 3129 N N . PHE B 1 195 ? -11.57 -16.766 -8.781 1 97.69 195 PHE B N 1
ATOM 3130 C CA . PHE B 1 195 ? -12.281 -15.5 -8.734 1 97.69 195 PHE B CA 1
ATOM 3131 C C . PHE B 1 195 ? -13.625 -15.602 -9.438 1 97.69 195 PHE B C 1
ATOM 3133 O O . PHE B 1 195 ? -14.227 -14.586 -9.797 1 97.69 195 PHE B O 1
ATOM 3140 N N . SER B 1 196 ? -14.141 -16.797 -9.609 1 97.12 196 SER B N 1
ATOM 3141 C CA . SER B 1 196 ? -15.297 -16.984 -10.477 1 97.12 196 SER B CA 1
ATOM 3142 C C . SER B 1 196 ? -16.531 -17.359 -9.672 1 97.12 196 SER B C 1
ATOM 3144 O O . SER B 1 196 ? -17.656 -17.25 -10.172 1 97.12 196 SER B O 1
ATOM 3146 N N . TRP B 1 197 ? -16.422 -17.688 -8.406 1 95.81 197 TRP B N 1
ATOM 3147 C CA . TRP B 1 197 ? -17.562 -18.266 -7.672 1 95.81 197 TRP B CA 1
ATOM 3148 C C . TRP B 1 197 ? -18.188 -17.234 -6.754 1 95.81 197 TRP B C 1
ATOM 3150 O O . TRP B 1 197 ? -19.344 -17.375 -6.344 1 95.81 197 TRP B O 1
ATOM 3160 N N . GLN B 1 198 ? -17.531 -16.172 -6.469 1 95.88 198 GLN B N 1
ATOM 3161 C CA . GLN B 1 198 ? -17.922 -15.234 -5.422 1 95.88 198 GLN B CA 1
ATOM 3162 C C . GLN B 1 198 ? -19.25 -14.57 -5.75 1 95.88 198 GLN B C 1
ATOM 3164 O O . GLN B 1 198 ? -20.094 -14.359 -4.863 1 95.88 198 GLN B O 1
ATOM 3169 N N . PHE B 1 199 ? -19.453 -14.328 -7.059 1 95.88 199 PHE B N 1
ATOM 3170 C CA . PHE B 1 199 ? -20.641 -13.586 -7.461 1 95.88 199 PHE B CA 1
ATOM 3171 C C . PHE B 1 199 ? -21.469 -14.375 -8.469 1 95.88 199 PHE B C 1
ATOM 3173 O O . PHE B 1 199 ? -22.312 -13.812 -9.164 1 95.88 199 PHE B O 1
ATOM 3180 N N . ASP B 1 200 ? -21.172 -15.641 -8.625 1 94.75 200 ASP B N 1
ATOM 3181 C CA . ASP B 1 200 ? -21.875 -16.578 -9.492 1 94.75 200 ASP B CA 1
ATOM 3182 C C . ASP B 1 200 ? -22.328 -17.812 -8.719 1 94.75 200 ASP B C 1
ATOM 3184 O O . ASP B 1 200 ? -21.562 -18.766 -8.586 1 94.75 200 ASP B O 1
ATOM 3188 N N . PRO B 1 201 ? -23.578 -17.812 -8.266 1 91.44 201 PRO B N 1
ATOM 3189 C CA . PRO B 1 201 ? -24.062 -18.938 -7.457 1 91.44 201 PRO B CA 1
ATOM 3190 C C . PRO B 1 201 ? -24 -20.266 -8.211 1 91.44 201 PRO B C 1
ATOM 3192 O O . PRO B 1 201 ? -24.031 -21.328 -7.586 1 91.44 201 PRO B O 1
ATOM 3195 N N . GLY B 1 202 ? -23.906 -20.188 -9.5 1 92.5 202 GLY B N 1
ATOM 3196 C CA . GLY B 1 202 ? -23.891 -21.406 -10.297 1 92.5 202 GLY B CA 1
ATOM 3197 C C . GLY B 1 202 ? -22.5 -21.969 -10.484 1 92.5 202 GLY B C 1
ATOM 3198 O O . GLY B 1 202 ? -22.328 -23.094 -10.969 1 92.5 202 GLY B O 1
ATOM 3199 N N . TYR B 1 203 ? -21.531 -21.188 -10.117 1 94.94 203 TYR B N 1
ATOM 3200 C CA . TYR B 1 203 ? -20.172 -21.672 -10.289 1 94.94 203 TYR B CA 1
ATOM 3201 C C . TYR B 1 203 ? -19.766 -22.578 -9.133 1 94.94 203 TYR B C 1
ATOM 3203 O O . TYR B 1 203 ? -20.062 -22.281 -7.973 1 94.94 203 TYR B O 1
ATOM 3211 N N . ALA B 1 204 ? -19.031 -23.641 -9.398 1 94.38 204 ALA B N 1
ATOM 3212 C CA . ALA B 1 204 ? -18.641 -24.625 -8.375 1 94.38 204 ALA B CA 1
ATOM 3213 C C . ALA B 1 204 ? -17.625 -24.031 -7.402 1 94.38 204 ALA B C 1
ATOM 3215 O O . ALA B 1 204 ? -16.766 -23.234 -7.797 1 94.38 204 ALA B O 1
ATOM 3216 N N . CYS B 1 205 ? -17.75 -24.5 -6.129 1 94.75 205 CYS B N 1
ATOM 3217 C CA . CYS B 1 205 ? -16.75 -24.125 -5.129 1 94.75 205 CYS B CA 1
ATOM 3218 C C . CYS B 1 205 ? -15.438 -24.859 -5.363 1 94.75 205 CYS B C 1
ATOM 3220 O O . CYS B 1 205 ? -15.422 -25.938 -5.945 1 94.75 205 CYS B O 1
ATOM 3222 N N . PRO B 1 206 ? -14.312 -24.188 -4.941 1 91.56 206 PRO B N 1
ATOM 3223 C CA . PRO B 1 206 ? -13.031 -24.891 -5.031 1 91.56 206 PRO B CA 1
ATOM 3224 C C . PRO B 1 206 ? -13.016 -26.203 -4.242 1 91.56 206 PRO B C 1
ATOM 3226 O O . PRO B 1 206 ? -13.852 -26.391 -3.355 1 91.56 206 PRO B O 1
ATOM 3229 N N . ALA B 1 207 ? -12 -27.016 -4.676 1 89 207 ALA B N 1
ATOM 3230 C CA . ALA B 1 207 ? -11.844 -28.266 -3.953 1 89 207 ALA B CA 1
ATOM 3231 C C . ALA B 1 207 ? -11.68 -28.031 -2.457 1 89 207 ALA B C 1
ATOM 3233 O O . ALA B 1 207 ? -10.969 -27.109 -2.045 1 89 207 ALA B O 1
ATOM 3234 N N . GLY B 1 208 ? -12.312 -28.828 -1.639 1 91.19 208 GLY B N 1
ATOM 3235 C CA . GLY B 1 208 ? -12.227 -28.703 -0.193 1 91.19 208 GLY B CA 1
ATOM 3236 C C . GLY B 1 208 ? -13.305 -27.797 0.388 1 91.19 208 GLY B C 1
ATOM 3237 O O . GLY B 1 208 ? -13.406 -27.641 1.607 1 91.19 208 GLY B O 1
ATOM 3238 N N . CYS B 1 209 ? -14.133 -27.281 -0.505 1 95.75 209 CYS B N 1
ATOM 3239 C CA . CYS B 1 209 ? -15.172 -26.359 -0.063 1 95.75 209 CYS B CA 1
ATOM 3240 C C . CYS B 1 209 ? -16.516 -26.734 -0.67 1 95.75 209 CYS B C 1
ATOM 3242 O O . CYS B 1 209 ? -16.578 -27.453 -1.668 1 95.75 209 CYS B O 1
ATOM 3244 N N . ALA B 1 210 ? -17.609 -26.328 0.065 1 94.06 210 ALA B N 1
ATOM 3245 C CA . ALA B 1 210 ? -18.984 -26.484 -0.421 1 94.06 210 ALA B CA 1
ATOM 3246 C C . ALA B 1 210 ? -19.797 -25.203 -0.181 1 94.06 210 ALA B C 1
ATOM 3248 O O . ALA B 1 210 ? -19.453 -24.391 0.683 1 94.06 210 ALA B O 1
ATOM 3249 N N . ARG B 1 211 ? -20.781 -25.125 -0.995 1 92.44 211 ARG B N 1
ATOM 3250 C CA . ARG B 1 211 ? -21.625 -23.938 -0.927 1 92.44 211 ARG B CA 1
ATOM 3251 C C . ARG B 1 211 ? -22.391 -23.875 0.389 1 92.44 211 ARG B C 1
ATOM 3253 O O . ARG B 1 211 ? -22.938 -24.891 0.833 1 92.44 211 ARG B O 1
ATOM 3260 N N . SER B 1 212 ? -22.281 -22.859 1.002 1 89.94 212 SER B N 1
ATOM 3261 C CA . SER B 1 212 ? -23.062 -22.469 2.178 1 89.94 212 SER B CA 1
ATOM 3262 C C . SER B 1 212 ? -23.719 -21.109 1.974 1 89.94 212 SER B C 1
ATOM 3264 O O . SER B 1 212 ? -23.109 -20.078 2.225 1 89.94 212 SER B O 1
ATOM 3266 N N . GLY B 1 213 ? -24.969 -21.172 1.563 1 88.19 213 GLY B N 1
ATOM 3267 C CA . GLY B 1 213 ? -25.609 -19.938 1.126 1 88.19 213 GLY B CA 1
ATOM 3268 C C . GLY B 1 213 ? -25.016 -19.375 -0.148 1 88.19 213 GLY B C 1
ATOM 3269 O O . GLY B 1 213 ? -24.891 -20.094 -1.151 1 88.19 213 GLY B O 1
ATOM 3270 N N . SER B 1 214 ? -24.594 -18.141 -0.057 1 85.44 214 SER B N 1
ATOM 3271 C CA . SER B 1 214 ? -24.047 -17.5 -1.246 1 85.44 214 SER B CA 1
ATOM 3272 C C . SER B 1 214 ? -22.531 -17.609 -1.277 1 85.44 214 SER B C 1
ATOM 3274 O O . SER B 1 214 ? -21.891 -17.109 -2.207 1 85.44 214 SER B O 1
ATOM 3276 N N . ARG B 1 215 ? -22.016 -18.328 -0.302 1 90.06 215 ARG B N 1
ATOM 3277 C CA . ARG B 1 215 ? -20.562 -18.391 -0.215 1 90.06 215 ARG B CA 1
ATOM 3278 C C . ARG B 1 215 ? -20.062 -19.828 -0.195 1 90.06 215 ARG B C 1
ATOM 3280 O O . ARG B 1 215 ? -20.859 -20.766 -0.041 1 90.06 215 ARG B O 1
ATOM 3287 N N . CYS B 1 216 ? -18.797 -19.984 -0.524 1 93.88 216 CYS B N 1
ATOM 3288 C CA . CYS B 1 216 ? -18.125 -21.25 -0.325 1 93.88 216 CYS B CA 1
ATOM 3289 C C . CYS B 1 216 ? -17.453 -21.312 1.036 1 93.88 216 CYS B C 1
ATOM 3291 O O . CYS B 1 216 ? -16.859 -20.328 1.479 1 93.88 216 CYS B O 1
ATOM 3293 N N . ALA B 1 217 ? -17.641 -22.469 1.711 1 92.94 217 ALA B N 1
ATOM 3294 C CA . ALA B 1 217 ? -17.016 -22.672 3.018 1 92.94 217 ALA B CA 1
ATOM 3295 C C . ALA B 1 217 ? -16.312 -24.016 3.078 1 92.94 217 ALA B C 1
ATOM 3297 O O . ALA B 1 217 ? -16.703 -24.969 2.41 1 92.94 217 ALA B O 1
ATOM 3298 N N . THR B 1 218 ? -15.234 -24.031 3.879 1 92.44 218 THR B N 1
ATOM 3299 C CA . THR B 1 218 ? -14.438 -25.25 4.016 1 92.44 218 THR B CA 1
ATOM 3300 C C . THR B 1 218 ? -15.281 -26.375 4.594 1 92.44 218 THR B C 1
ATOM 3302 O O . THR B 1 218 ? -16.062 -26.172 5.516 1 92.44 218 THR B O 1
ATOM 3305 N N . ILE B 1 219 ? -15.133 -27.484 3.955 1 88.5 219 ILE B N 1
ATOM 3306 C CA . ILE B 1 219 ? -15.844 -28.656 4.457 1 88.5 219 ILE B CA 1
ATOM 3307 C C . ILE B 1 219 ? -14.914 -29.484 5.344 1 88.5 219 ILE B C 1
ATOM 3309 O O . ILE B 1 219 ? -13.703 -29.547 5.102 1 88.5 219 ILE B O 1
ATOM 3313 N N . ASP B 1 220 ? -15.352 -29.844 6.66 1 73.94 220 ASP B N 1
ATOM 3314 C CA . ASP B 1 220 ? -14.617 -30.766 7.512 1 73.94 220 ASP B CA 1
ATOM 3315 C C . ASP B 1 220 ? -14.312 -32.062 6.777 1 73.94 220 ASP B C 1
ATOM 3317 O O . ASP B 1 220 ? -15.164 -32.594 6.062 1 73.94 220 ASP B O 1
ATOM 3321 N N . PRO B 1 221 ? -12.961 -32.344 6.621 1 60.66 221 PRO B N 1
ATOM 3322 C CA . PRO B 1 221 ? -12.719 -33.688 6.039 1 60.66 221 PRO B CA 1
ATOM 3323 C C . PRO B 1 221 ? -13.516 -34.781 6.734 1 60.66 221 PRO B C 1
ATOM 3325 O O . PRO B 1 221 ? -13.594 -34.812 7.965 1 60.66 221 PRO B O 1
ATOM 3328 N N . GLN B 1 222 ? -14.562 -35.188 6.191 1 43.97 222 GLN B N 1
ATOM 3329 C CA . GLN B 1 222 ? -15.062 -36.406 6.793 1 43.97 222 GLN B CA 1
ATOM 3330 C C . GLN B 1 222 ? -13.945 -37.438 6.961 1 43.97 222 GLN B C 1
ATOM 3332 O O . GLN B 1 222 ? -13.031 -37.5 6.137 1 43.97 222 GLN B O 1
#

Foldseek 3Di:
DPPCPPPPCPPPPPFPQDQCDDDPNRHLVLVLVQLVVQQVLCCVPPRQADLQRKKKWKFQCPDPPNSTGTQWIFAQCCPPPVDPLRHRLNRGLVGNLCQQCVCPHDHNDDPVRSLVVQLRMEMEMAEFDALSNLLVSLSSQHQEYEYAHYPVLLVVLPDDGDPDGSVNSQVVSVVRDHDYHYGYRRPNVVSVLSRRQQRPVPRATGPQWHDDDSGIDGDPDD/DPPCPPPPPPPPPPFPQDQCDQDPNRHLVLVLVQLVVQQVLCCVPPRQADQQRKKKWKFQCPDPPNSTGTQFIFAQCCPPPVDPLRHRLNRGLVGNLCQQCVCPHDHNDDPVRSLVVQLRMEMEMAEFDALSNLLVSLSSQHQEYEYAHYPVLLVVLPDDGDPDGSVNSQVVSVVRDHDYHYHYRRPNVVSVLSRRQQQPVPRATGPQWHDDDSGIDGDPPD

Organism: NCBI:txid717836

Nearest PDB structures (foldseek):
  7c3t-assembly1_B  TM=7.839E-01  e=1.489E-08  Nitrosomonas europaea ATCC 19718
  7dbf-assembly1_D  TM=7.507E-01  e=8.962E-09  Arabidopsis thaliana
  7c3s-assembly1_B  TM=7.720E-01  e=2.809E-08  Nitrosomonas europaea ATCC 19718
  4hrw-assembly1_B  TM=7.318E-01  e=2.322E-08  Nitrosomonas europaea ATCC 19718
  7c3u-assembly1_B  TM=7.722E-01  e=8.803E-08  Nitrosomonas europaea ATCC 19718

Sequence (444 aa):
MTGYIADFAFGHQQPIADSRLTINGIPFSTRAHWMRRANQALIDLVSPCPFGAFGTAIVNHTAANGLGELICIGANSIGSTGNPTLHGEIAAINNCTAVLTDIEGPYGLNASQAQRAFSSLSLYTNAESCPMCASAIRWAGFKEYIYGTSINTLIQKGWGQIRIGSMKVFEQSFDLGSPTRLIGEVLTNETDPYFSWQFDPGYACPAGCARSGSRCATIDPQMTGYIADFAFGHQQPIADSRLTINGIPFSTRAHWMRRANQALIDLVSPCPFGAFGTAIVNHTAANGLGELICIGANSIGSTGNPTLHGEIAAINNCTAVLTDIEGPYGLNASQAQRAFSSLSLYTNAESCPMCASAIRWAGFKEYIYGTSINTLIQKGWGQIRIGSMKVFEQSFDLGSPTRLIGEVLTNETDPYFSWQFDPGYACPAGCARSGSRCATIDPQ

pLDDT: mean 90.1, std 17.59, range [24.92, 98.94]

Radius of gyration: 22.88 Å; Cα contacts (8 Å, |Δi|>4): 921; chains: 2; bounding box: 53×67×74 Å

InterPro domains:
  IPR002125 Cytidine and deoxycytidylate deaminase domain [PF00383] (33-149)
  IPR002125 Cytidine and deoxycytidylate deaminase domain [PS51747] (29-162)
  IPR016193 Cytidine deaminase-like [SSF53927] (22-195)